Protein 4XAW (pdb70)

Solvent-accessible surface area: 19972 Å² total; per-residue (Å²): 137,0,88,7,70,14,74,72,42,68,32,48,23,46,81,24,80,147,1,71,1,41,0,122,10,75,84,75,4,32,125,52,47,0,0,0,0,3,16,60,93,92,94,28,4,100,7,0,1,40,25,3,73,45,103,27,117,81,11,36,115,56,5,56,9,59,38,67,24,45,66,0,33,0,16,0,55,145,3,60,99,87,1,34,8,41,0,10,0,0,0,1,14,60,42,34,2,15,15,0,113,9,3,51,2,8,27,119,72,100,77,21,41,10,59,12,46,31,7,65,13,13,109,72,2,34,172,82,31,56,0,2,0,0,0,0,0,4,50,0,11,33,106,125,29,112,21,49,7,54,4,68,133,55,105,46,109,84,39,47,67,88,16,23,14,103,31,38,109,181,58,17,4,2,0,4,7,3,26,0,45,30,52,75,67,54,9,87,146,57,120,48,0,10,0,38,0,62,12,135,32,37,128,72,76,42,72,87,62,32,46,82,81,176,130,36,114,8,79,10,44,58,79,75,52,35,109,66,56,34,53,1,76,2,29,2,113,10,66,59,46,54,20,28,18,24,8,5,1,0,0,14,30,28,105,96,94,4,3,34,8,0,0,0,4,0,2,98,55,104,64,55,17,38,6,89,166,2,120,78,63,10,48,3,61,12,47,108,101,59,31,9,1,69,0,58,0,50,59,2,148,87,116,1,20,0,44,0,12,0,0,8,3,1,61,104,58,86,9,17,6,0,3,35,50,35,1,109,13,3,53,0,6,9,18,84,15,78,84,78,21,12,48,17,22,18,5,46,52,96,90,13,4,0,0,0,5,0,18,37,0,3,20,52,86,13,86,26,43,1,32,103,40,94,35,100,86,33,35,17,58,4,64,27,28,97,29,134,74,19,28,22,8,15,4,0,0,0,29,8,78,48,101,19,42,79,124,88,53,15,52,0,23,3,50,0,170,63,36,113,23,128,52,100,51,107,6,102,108,69,14,10,49,38,3,54,144,15,78,132,48,136,82,77,193

Nearest PDB structures (foldseek):
  4xaw-assembly1_H  TM=1.005E+00  e=2.774E-43  Homo sapiens
  6yio-assembly1_H  TM=9.544E-01  e=8.231E-36  Homo sapiens
  8ts0-assembly1_H  TM=9.653E-01  e=3.043E-35  Homo sapiens
  5chn-assembly1_H  TM=9.631E-01  e=2.883E-34  Homo sapiens
  8g1b-assembly1_A  TM=9.301E-01  e=1.539E-34  Homo sapiens

Foldseek 3Di:
DKAWAWPPQEDAEAFFAKDKTKIFIPWFFAQQQKWKWWDAPPDDIDTADGSQFHGDPPHDPLWGKDDGTGIIMIMRGGHDLVNQTKMKMWGPSDVDIDIYPIHGYAHDDDFDFWDKDKDWADPVVLVVFKTKIKMKGPFGPDPDKDKWKAFLHHTDDDQKDKDKDDQDSPRRGIMMMMIGMDTSVVVVVTFKIKMWMDDPVDPHIDMDIGTPPD/DKAKAKDAAEEAEAQAKDKIKIFIDDDDQQAWKKWKWWAAVPGDIGTAWIARANVRDIGGDVVQVVFWDWYADPVRSMIMIMGGRDDQRPFTWMKMFIFDPVVHTDPDTPYIYPTYGYGHDPDDADFWDKAWQAKVKMKIWIKTDFGDDDDKDKDKPVNPDDVQKDWDDWDQDPVRGIMTMIMGMDDPVCQVPDWIWMWMADPVVRDTDTHIHHD/DVVCVVVVVVVVVVPD

Secondary structure (DSSP, 8-state):
--EEEEPPPEEE-TT--EEEEEEEESS--TTS-EEEEEE-TT--EEEEEEEEGGGTEEEE-GGGTTTEEEEEETTTTEEEEEE-S--GGG-EEEEEEEEEE---EEEEEEEE---EEEEE-SPPPBPPEEEEE---EEEEEEEEEEEBSS--EEEEGGGTB-TTEEEPPPEE-TTS-EEEEEEEEEEGGGTTT---EEEEEEGGGTEEEEEE---/-PPEE--SSEEEE-TT--EEEEEEESSPPGGG-EEEEEE-TTS--EEEEBTTTB--TTS-TTEEEEEETTEEEEEESS--GGG-SEEEEEE-SSSS-EE---EEEEE----BPPEEEEEPPPHHHHHTTEEEEEEEEEEEBSS-EEEEEEETTEEP-SSEEEEEPPPPTTT--EEEEEEEEEEHHHHTT--EEEEEEEETT-SS-EEEEEETT-/-GGGHHHHHHHHHHH-

B-factor: mean 26.92, std 11.63, range [11.84, 91.29]

Radius of gyration: 24.65 Å; Cα contacts (8 Å, |Δi|>4): 1246; chains: 3; bounding box: 39×48×84 Å

Sequence (445 aa):
EIVLTQSPGTQSLSPGERATLSSCRRASQSSVGNNKKLAWYQQRPGQAPRLLIYGASSRRPSGVADRFSGSGSSGTDDFTLTISRRLEPEDFAVYYCQQYGQSLSTFGQQGTKVEVKRTVAAPSVFIFPPSDEEQLKSGTTASVVCLLNNFYPREAKVVQWKVDNALQSGNSQQESVTEQDSKDSTYSLSSTLLTLSKADYEKHKVYACCEVTTHQQGLSSPVTKSFNRGEQVQQLVQSGAEEVKRPGSSSVTVSCKASGGSFSTYALSWVRQAPGRRGLEWMGGVIPLLTTITNYAPRRFQGRIITITADRRRSTSTAYLELNSSLRRPEDTAVYYCCARREGTTGKPIGAFAHWGQGTLVTVSSASTKGPSVFPLAPGTAALGCCLVKDYFPEPVTVSWNSGALTSSGVHTFPAVLQSSGLYSSLSSSVVTVPSSSLGTQTYICCNVNHKPSNTKVDKKVEPNWFDI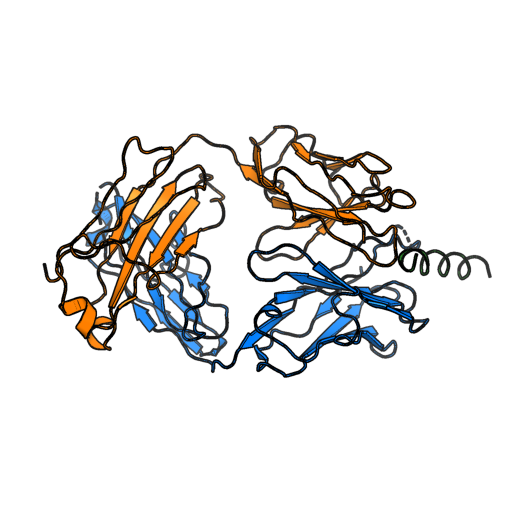TNWWLWYIKKKKKK

Structure (mmCIF, N/CA/C/O backbone):
data_4XAW
#
_entry.id   4XAW
#
_cell.length_a   157.709
_cell.length_b   44.290
_cell.length_c   85.064
_cell.angle_alpha   90.00
_cell.angle_beta   113.51
_cell.angle_gamma   90.00
#
_symmetry.space_group_name_H-M   'C 1 2 1'
#
loop_
_entity.id
_entity.type
_entity.pdbx_description
1 polymer '4E10 Fab light chain'
2 polymer '4E10 Fab heavy chain'
3 polymer 'FRAGMENT OF HIV GLYCOPROTEIN (GP41) including the MPER region 671-683'
4 non-polymer 'UNKNOWN LIGAND'
5 water water
#
loop_
_atom_site.group_PDB
_atom_site.id
_atom_site.type_symbol
_atom_site.label_atom_id
_atom_site.label_alt_id
_atom_site.label_comp_id
_atom_site.label_asym_id
_atom_site.label_entity_id
_atom_site.label_seq_id
_atom_site.pdbx_PDB_ins_code
_atom_site.Cartn_x
_atom_site.Cartn_y
_atom_site.Cartn_z
_atom_site.occupancy
_atom_site.B_iso_or_equiv
_atom_site.auth_seq_id
_atom_site.auth_comp_id
_atom_site.auth_asym_id
_atom_site.auth_atom_id
_atom_site.pdbx_PDB_model_num
ATOM 1 N N . GLU A 1 1 ? -5.605 -14.088 19.621 1.00 41.49 1 GLU L N 1
ATOM 2 C CA . GLU A 1 1 ? -6.717 -13.540 18.842 1.00 37.53 1 GLU L CA 1
ATOM 3 C C . GLU A 1 1 ? -7.568 -14.639 18.189 1.00 33.44 1 GLU L C 1
ATOM 4 O O . GLU A 1 1 ? -7.048 -15.600 17.557 1.00 33.93 1 GLU L O 1
ATOM 10 N N . ILE A 1 2 ? -8.885 -14.525 18.359 1.00 28.43 2 ILE L N 1
ATOM 11 C CA . ILE A 1 2 ? -9.793 -15.456 17.714 1.00 26.51 2 ILE L CA 1
ATOM 12 C C . ILE A 1 2 ? -10.080 -14.987 16.316 1.00 25.46 2 ILE L C 1
ATOM 13 O O . ILE A 1 2 ? -10.582 -13.863 16.126 1.00 29.15 2 ILE L O 1
ATOM 18 N N . VAL A 1 3 ? -9.810 -15.849 15.336 1.00 22.13 3 VAL L N 1
ATOM 19 C CA . VAL A 1 3 ? -10.117 -15.539 13.941 1.00 22.76 3 VAL L CA 1
ATOM 20 C C . VAL A 1 3 ? -11.462 -16.166 13.581 1.00 20.96 3 VAL L C 1
ATOM 21 O O . VAL A 1 3 ? -11.686 -17.377 13.823 1.00 21.53 3 VAL L O 1
ATOM 25 N N . LEU A 1 4 ? -12.373 -15.333 13.073 1.00 20.17 4 LEU L N 1
ATOM 26 C CA . LEU A 1 4 ? -13.678 -15.805 12.615 1.00 18.14 4 LEU L CA 1
ATOM 27 C C . LEU A 1 4 ? -13.700 -15.919 11.107 1.00 18.71 4 LEU L C 1
ATOM 28 O O . LEU A 1 4 ? -13.412 -14.952 10.390 1.00 18.76 4 LEU L O 1
ATOM 33 N N . THR A 1 5 ? -14.024 -17.108 10.609 1.00 17.78 5 THR L N 1
ATOM 34 C CA . THR A 1 5 ? -14.049 -17.344 9.165 1.00 19.01 5 THR L CA 1
ATOM 35 C C . THR A 1 5 ? -15.486 -17.500 8.690 1.00 19.18 5 THR L C 1
ATOM 36 O O . THR A 1 5 ? -16.188 -18.441 9.116 1.00 21.08 5 THR L O 1
ATOM 40 N N . GLN A 1 6 ? -15.922 -16.587 7.819 1.00 19.58 6 GLN L N 1
ATOM 41 C CA . GLN A 1 6 ? -17.199 -16.681 7.123 1.00 19.87 6 GLN L CA 1
ATOM 42 C C . GLN A 1 6 ? -16.951 -17.109 5.687 1.00 22.16 6 GLN L C 1
ATOM 43 O O . GLN A 1 6 ? -16.441 -16.333 4.863 1.00 25.60 6 GLN L O 1
ATOM 49 N N . SER A 1 7 ? -17.283 -18.337 5.376 1.00 22.84 7 SER L N 1
ATOM 50 C CA . SER A 1 7 ? -17.066 -18.841 4.036 1.00 26.40 7 SER L CA 1
ATOM 51 C C . SER A 1 7 ? -18.313 -19.626 3.615 1.00 26.47 7 SER L C 1
ATOM 52 O O . SER A 1 7 ? -18.851 -20.408 4.418 1.00 29.99 7 SER L O 1
ATOM 55 N N . PRO A 1 8 ? -18.827 -19.387 2.386 1.00 24.34 8 PRO L N 1
ATOM 56 C CA . PRO A 1 8 ? -18.266 -18.480 1.374 1.00 24.57 8 PRO L CA 1
ATOM 57 C C . PRO A 1 8 ? -18.543 -17.016 1.658 1.00 21.28 8 PRO L C 1
ATOM 58 O O . PRO A 1 8 ? -19.427 -16.707 2.483 1.00 23.05 8 PRO L O 1
ATOM 62 N N . GLY A 1 9 ? -17.793 -16.119 1.014 1.00 19.99 9 GLY L N 1
ATOM 63 C CA . GLY A 1 9 ? -17.976 -14.690 1.218 1.00 20.47 9 GLY L CA 1
ATOM 64 C C . GLY A 1 9 ? -19.203 -14.130 0.470 1.00 18.63 9 GLY L C 1
ATOM 65 O O . GLY A 1 9 ? -19.625 -13.037 0.767 1.00 18.95 9 GLY L O 1
ATOM 66 N N . THR A 1 10 ? -19.721 -14.863 -0.518 1.00 19.78 10 THR L N 1
ATOM 67 C CA . THR A 1 10 ? -20.963 -14.502 -1.214 1.00 18.19 10 THR L CA 1
ATOM 68 C C . THR A 1 10 ? -21.816 -15.735 -1.296 1.00 18.12 10 THR L C 1
ATOM 69 O O . THR A 1 10 ? -21.287 -16.856 -1.495 1.00 19.22 10 THR L O 1
ATOM 73 N N . GLN A 1 11 ? -23.131 -15.571 -1.121 1.00 17.64 11 GLN L N 1
ATOM 74 C CA . GLN A 1 11 ? -24.068 -16.633 -1.464 1.00 17.30 11 GLN L CA 1
ATOM 75 C C . GLN A 1 11 ? -25.121 -16.060 -2.402 1.00 17.94 11 GLN L C 1
ATOM 76 O O . GLN A 1 11 ? -25.761 -15.050 -2.091 1.00 19.13 11 GLN L O 1
ATOM 82 N N . SER A 1 12 ? -25.306 -16.712 -3.542 1.00 18.35 12 SER L N 1
ATOM 83 C CA . SER A 1 12 ? -26.317 -16.277 -4.502 1.00 19.10 12 SER L CA 1
ATOM 84 C C . SER A 1 12 ? -27.554 -17.142 -4.300 1.00 18.72 12 SER L C 1
ATOM 85 O O . SER A 1 12 ? -27.528 -18.348 -4.558 1.00 22.03 12 SER L O 1
ATOM 88 N N . LEU A 1 13 ? -28.641 -16.525 -3.826 1.00 19.06 13 LEU L N 1
ATOM 89 C CA . LEU A 1 13 ? -29.849 -17.282 -3.473 1.00 19.78 13 LEU L CA 1
ATOM 90 C C . LEU A 1 13 ? -31.102 -16.647 -4.065 1.00 21.64 13 LEU L C 1
ATOM 91 O O . LEU A 1 13 ? -31.093 -15.496 -4.455 1.00 21.33 13 LEU L O 1
ATOM 96 N N . SER A 1 14 ? -32.188 -17.402 -4.139 1.00 24.96 14 SER L N 1
ATOM 97 C CA . SER A 1 14 ? -33.436 -16.856 -4.691 1.00 30.12 14 SER L CA 1
ATOM 98 C C . SER A 1 14 ? -34.330 -16.333 -3.604 1.00 30.57 14 SER L C 1
ATOM 99 O O . SER A 1 14 ? -34.327 -16.869 -2.493 1.00 29.67 14 SER L O 1
ATOM 102 N N . PRO A 1 15 ? -35.134 -15.309 -3.920 1.00 31.86 15 PRO L N 1
ATOM 103 C CA . PRO A 1 15 ? -36.135 -14.887 -2.936 1.00 33.52 15 PRO L CA 1
ATOM 104 C C . PRO A 1 15 ? -36.995 -16.092 -2.503 1.00 31.24 15 PRO L C 1
ATOM 105 O O . PRO A 1 15 ? -37.327 -16.961 -3.325 1.00 30.01 15 PRO L O 1
ATOM 109 N N . GLY A 1 16 ? -37.330 -16.139 -1.210 1.00 30.97 16 GLY L N 1
ATOM 110 C CA . GLY A 1 16 ? -38.100 -17.230 -0.632 1.00 29.72 16 GLY L CA 1
ATOM 111 C C . GLY A 1 16 ? -37.291 -18.451 -0.208 1.00 29.78 16 GLY L C 1
ATOM 112 O O . GLY A 1 16 ? -37.813 -19.339 0.466 1.00 30.97 16 GLY L O 1
ATOM 113 N N . GLU A 1 17 ? -36.035 -18.534 -0.631 1.00 27.83 17 GLU L N 1
ATOM 114 C CA . GLU A 1 17 ? -35.164 -19.639 -0.243 1.00 27.01 17 GLU L CA 1
ATOM 115 C C . GLU A 1 17 ? -34.700 -19.490 1.206 1.00 25.82 17 GLU L C 1
ATOM 116 O O . GLU A 1 17 ? -34.639 -18.368 1.751 1.00 28.53 17 GLU L O 1
ATOM 122 N N . ARG A 1 18 ? -34.348 -20.625 1.807 1.00 25.80 18 ARG L N 1
ATOM 123 C CA . ARG A 1 18 ? -33.702 -20.656 3.119 1.00 25.46 18 ARG L CA 1
ATOM 124 C C . ARG A 1 18 ? -32.203 -20.337 2.943 1.00 27.30 18 ARG L C 1
ATOM 125 O O . ARG A 1 18 ? -31.596 -20.791 1.971 1.00 32.42 18 ARG L O 1
ATOM 133 N N . ALA A 1 19 ? -31.620 -19.564 3.855 1.00 23.37 19 ALA L N 1
ATOM 134 C CA . ALA A 1 19 ? -30.184 -19.269 3.816 1.00 20.29 19 ALA L CA 1
ATOM 135 C C . ALA A 1 19 ? -29.559 -19.745 5.098 1.00 20.26 19 ALA L C 1
ATOM 136 O O . ALA A 1 19 ? -30.117 -19.525 6.183 1.00 21.57 19 ALA L O 1
ATOM 138 N N . THR A 1 20 ? -28.401 -20.380 4.994 1.00 18.71 20 THR L N 1
ATOM 139 C CA . THR A 1 20 ? -27.623 -20.690 6.183 1.00 18.77 20 THR L CA 1
ATOM 140 C C . THR A 1 20 ? -26.207 -20.146 6.012 1.00 18.96 20 THR L C 1
ATOM 141 O O . THR A 1 20 ? -25.508 -20.455 5.005 1.00 21.32 20 THR L O 1
ATOM 145 N N . LEU A 1 21 ? -25.794 -19.314 6.953 1.00 18.66 21 LEU L N 1
ATOM 146 C CA . LEU A 1 21 ? -24.506 -18.627 6.909 1.00 16.93 21 LEU L CA 1
ATOM 147 C C . LEU A 1 21 ? -23.666 -19.174 8.047 1.00 16.82 21 LEU L C 1
ATOM 148 O O . LEU A 1 21 ? -24.083 -19.177 9.220 1.00 19.63 21 LEU L O 1
ATOM 153 N N A SER A 1 22 ? -22.451 -19.591 7.715 0.48 18.46 22 SER L N 1
ATOM 154 N N B SER A 1 22 ? -22.457 -19.613 7.716 0.52 18.93 22 SER L N 1
ATOM 155 C CA A SER A 1 22 ? -21.540 -20.190 8.677 0.48 18.12 22 SER L CA 1
ATOM 156 C CA B SER A 1 22 ? -21.559 -20.181 8.708 0.52 19.34 22 SER L CA 1
ATOM 157 C C A SER A 1 22 ? -20.522 -19.181 9.226 0.48 18.10 22 SER L C 1
ATOM 158 C C B SER A 1 22 ? -20.540 -19.169 9.235 0.52 18.55 22 SER L C 1
ATOM 159 O O A SER A 1 22 ? -20.038 -18.295 8.502 0.48 19.14 22 SER L O 1
ATOM 160 O O B SER A 1 22 ? -20.065 -18.280 8.507 0.52 19.54 22 SER L O 1
ATOM 165 N N . CYS A 1 23 ? -20.191 -19.333 10.506 1.00 18.58 23 CYS L N 1
ATOM 166 C CA . CYS A 1 23 ? -19.099 -18.575 11.142 1.00 18.52 23 CYS L CA 1
ATOM 167 C C . CYS A 1 23 ? -18.300 -19.610 11.909 1.00 20.83 23 CYS L C 1
ATOM 168 O O . CYS A 1 23 ? -18.816 -20.234 12.840 1.00 25.03 23 CYS L O 1
ATOM 171 N N A ARG A 1 24 ? -17.049 -19.833 11.523 0.61 20.81 24 ARG L N 1
ATOM 172 N N B ARG A 1 24 ? -17.053 -19.842 11.510 0.39 20.60 24 ARG L N 1
ATOM 173 C CA A ARG A 1 24 ? -16.216 -20.756 12.300 0.61 20.94 24 ARG L CA 1
ATOM 174 C CA B ARG A 1 24 ? -16.201 -20.773 12.254 0.39 20.88 24 ARG L CA 1
ATOM 175 C C A ARG A 1 24 ? -15.083 -20.054 13.001 0.61 20.32 24 ARG L C 1
ATOM 176 C C B ARG A 1 24 ? -15.117 -20.011 13.013 0.39 20.98 24 ARG L C 1
ATOM 177 O O A ARG A 1 24 ? -14.350 -19.282 12.378 0.61 21.36 24 ARG L O 1
ATOM 178 O O B ARG A 1 24 ? -14.456 -19.140 12.442 0.39 23.18 24 ARG L O 1
ATOM 193 N N . ALA A 1 25 ? -14.935 -20.323 14.297 1.00 20.47 25 ALA L N 1
ATOM 194 C CA . ALA A 1 25 ? -13.925 -19.652 15.107 1.00 21.96 25 ALA L CA 1
ATOM 195 C C . ALA A 1 25 ? -12.691 -20.529 15.235 1.00 23.12 25 ALA L C 1
ATOM 196 O O . ALA A 1 25 ? -12.799 -21.759 15.308 1.00 25.85 25 ALA L O 1
ATOM 198 N N . SER A 1 26 ? -11.533 -19.889 15.309 1.00 23.98 26 SER L N 1
ATOM 199 C CA . SER A 1 26 ? -10.256 -20.598 15.430 1.00 25.73 26 SER L CA 1
ATOM 200 C C . SER A 1 26 ? -10.080 -21.263 16.809 1.00 27.13 26 SER L C 1
ATOM 201 O O . SER A 1 26 ? -9.259 -22.149 16.965 1.00 29.11 26 SER L O 1
ATOM 204 N N . GLN A 1 27 ? -10.840 -20.821 17.803 1.00 24.15 27 GLN L N 1
ATOM 205 C CA . GLN A 1 27 ? -10.840 -21.445 19.113 1.00 27.67 27 GLN L CA 1
ATOM 206 C C . GLN A 1 27 ? -12.200 -21.188 19.740 1.00 24.72 27 GLN L C 1
ATOM 207 O O . GLN A 1 27 ? -12.965 -20.358 19.243 1.00 28.31 27 GLN L O 1
ATOM 213 N N . SER A 1 28 A -12.527 -21.952 20.780 1.00 25.93 27 SER L N 1
ATOM 214 C CA A SER A 1 28 A -13.848 -21.869 21.391 0.53 26.19 27 SER L CA 1
ATOM 215 C CA B SER A 1 28 A -13.856 -21.867 21.394 0.47 27.17 27 SER L CA 1
ATOM 216 C C . SER A 1 28 A -14.163 -20.452 21.860 1.00 26.77 27 SER L C 1
ATOM 217 O O . SER A 1 28 A -13.332 -19.789 22.488 1.00 29.60 27 SER L O 1
ATOM 222 N N . VAL A 1 29 ? -15.361 -19.991 21.537 1.00 24.26 28 VAL L N 1
ATOM 223 C CA . VAL A 1 29 ? -15.795 -18.664 21.924 1.00 23.07 28 VAL L CA 1
ATOM 224 C C . VAL A 1 29 ? -16.392 -18.687 23.338 1.00 25.72 28 VAL L C 1
ATOM 225 O O . VAL A 1 29 ? -17.405 -19.370 23.587 1.00 27.51 28 VAL L O 1
ATOM 229 N N . GLY A 1 30 ? -15.812 -17.916 24.256 1.00 26.58 29 GLY L N 1
ATOM 230 C CA . GLY A 1 30 ? -16.255 -17.977 25.648 1.00 29.21 29 GLY L CA 1
ATOM 231 C C . GLY A 1 30 ? -17.736 -17.647 25.813 1.00 28.10 29 GLY L C 1
ATOM 232 O O . GLY A 1 30 ? -18.200 -16.623 25.291 1.00 24.13 29 GLY L O 1
ATOM 233 N N . ASN A 1 31 ? -18.451 -18.515 26.552 1.00 28.07 30 ASN L N 1
ATOM 234 C CA . ASN A 1 31 ? -19.850 -18.278 26.890 1.00 28.18 30 ASN L CA 1
ATOM 235 C C . ASN A 1 31 ? -20.768 -18.011 25.693 1.00 25.50 30 ASN L C 1
ATOM 236 O O . ASN A 1 31 ? -21.804 -17.355 25.819 1.00 25.41 30 ASN L O 1
ATOM 241 N N . ASN A 1 32 ? -20.361 -18.486 24.523 1.00 22.96 31 ASN L N 1
ATOM 242 C CA . ASN A 1 32 ? -21.156 -18.320 23.309 1.00 23.98 31 ASN L CA 1
ATOM 243 C C . ASN A 1 32 ? -21.462 -16.880 22.999 1.00 21.60 31 ASN L C 1
ATOM 244 O O . ASN A 1 32 ? -22.523 -16.555 22.446 1.00 22.03 31 ASN L O 1
ATOM 249 N N A LYS A 1 33 ? -20.514 -16.013 23.329 0.62 18.97 32 LYS L N 1
ATOM 250 N N B LYS A 1 33 ? -20.507 -16.014 23.310 0.38 19.64 32 LYS L N 1
ATOM 251 C CA A LYS A 1 33 ? -20.636 -14.590 23.022 0.62 18.13 32 LYS L CA 1
ATOM 252 C CA B LYS A 1 33 ? -20.646 -14.594 23.022 0.38 18.83 32 LYS L CA 1
ATOM 253 C C A LYS A 1 33 ? -20.345 -14.315 21.545 0.62 16.67 32 LYS L C 1
ATOM 254 C C B LYS A 1 33 ? -20.353 -14.295 21.553 0.38 17.18 32 LYS L C 1
ATOM 255 O O A LYS A 1 33 ? -19.256 -13.861 21.167 0.62 15.50 32 LYS L O 1
ATOM 256 O O B LYS A 1 33 ? -19.273 -13.816 21.187 0.38 16.12 32 LYS L O 1
ATOM 267 N N . LEU A 1 34 ? -21.347 -14.583 20.724 1.00 17.02 33 LEU L N 1
ATOM 268 C CA . LEU A 1 34 ? -21.237 -14.461 19.297 1.00 15.91 33 LEU L CA 1
ATOM 269 C C . LEU A 1 34 ? -22.482 -13.706 18.812 1.00 16.37 33 LEU L C 1
ATOM 270 O O . LEU A 1 34 ? -23.651 -14.076 19.109 1.00 18.00 33 LEU L O 1
ATOM 275 N N . ALA A 1 35 ? -22.253 -12.644 18.056 1.00 14.43 34 ALA L N 1
ATOM 276 C CA . ALA A 1 35 ? -23.333 -11.791 17.539 1.00 15.12 34 ALA L CA 1
ATOM 277 C C . ALA A 1 35 ? -23.336 -11.804 16.012 1.00 14.62 34 ALA L C 1
ATOM 278 O O . ALA A 1 35 ? -22.301 -12.036 15.398 1.00 14.33 34 ALA L O 1
ATOM 280 N N . TRP A 1 36 ? -24.495 -11.545 15.419 1.00 12.55 35 TRP L N 1
ATOM 281 C CA . TRP A 1 36 ? -24.630 -11.359 13.991 1.00 13.22 35 TRP L CA 1
ATOM 282 C C . TRP A 1 36 ? -25.223 -10.003 13.712 1.00 13.65 35 TRP L C 1
ATOM 283 O O . TRP A 1 36 ? -26.166 -9.567 14.397 1.00 14.48 35 TRP L O 1
ATOM 294 N N . TYR A 1 37 ? -24.708 -9.351 12.679 1.00 13.11 36 TYR L N 1
ATOM 295 C CA . TYR A 1 37 ? -25.170 -8.041 12.208 1.00 13.65 36 TYR L CA 1
ATOM 296 C C . TYR A 1 37 ? -25.518 -8.072 10.749 1.00 13.40 36 TYR L C 1
ATOM 297 O O . TYR A 1 37 ? -24.903 -8.834 9.969 1.00 14.23 36 TYR L O 1
ATOM 306 N N . GLN A 1 38 ? -26.461 -7.241 10.355 1.00 13.42 37 GLN L N 1
ATOM 307 C CA . GLN A 1 38 ? -26.790 -7.018 8.935 1.00 13.91 37 GLN L CA 1
ATOM 308 C C . GLN A 1 38 ? -26.322 -5.623 8.552 1.00 13.44 37 GLN L C 1
ATOM 309 O O . GLN A 1 38 ? -26.466 -4.680 9.354 1.00 14.91 37 GLN L O 1
ATOM 315 N N . GLN A 1 39 ? -25.806 -5.444 7.337 1.00 13.39 38 GLN L N 1
ATOM 316 C CA . GLN A 1 39 ? -25.493 -4.113 6.860 1.00 13.55 38 GLN L CA 1
ATOM 317 C C . GLN A 1 39 ? -25.906 -3.942 5.405 1.00 14.03 38 GLN L C 1
ATOM 318 O O . GLN A 1 39 ? -25.607 -4.798 4.566 1.00 16.94 38 GLN L O 1
ATOM 324 N N . ARG A 1 40 ? -26.570 -2.836 5.113 1.00 18.31 39 ARG L N 1
ATOM 325 C CA . ARG A 1 40 ? -26.961 -2.476 3.753 1.00 21.08 39 ARG L CA 1
ATOM 326 C C . ARG A 1 40 ? -26.049 -1.324 3.324 1.00 21.24 39 ARG L C 1
ATOM 327 O O . ARG A 1 40 ? -25.554 -0.597 4.185 1.00 20.18 39 ARG L O 1
ATOM 335 N N . PRO A 1 41 ? -25.857 -1.111 2.001 1.00 26.17 40 PRO L N 1
ATOM 336 C CA . PRO A 1 41 ? -24.976 -0.023 1.537 1.00 29.55 40 PRO L CA 1
ATOM 337 C C . PRO A 1 41 ? -25.474 1.321 2.053 1.00 30.71 40 PRO L C 1
ATOM 338 O O . PRO A 1 41 ? -26.689 1.562 2.083 1.00 32.85 40 PRO L O 1
ATOM 342 N N . GLY A 1 42 ? -24.552 2.153 2.520 1.00 32.50 41 GLY L N 1
ATOM 343 C CA . GLY A 1 42 ? -24.919 3.459 3.043 1.00 34.15 41 GLY L CA 1
ATOM 344 C C . GLY A 1 42 ? -25.470 3.501 4.454 1.00 33.52 41 GLY L C 1
ATOM 345 O O . GLY A 1 42 ? -25.865 4.573 4.918 1.00 36.57 41 GLY L O 1
ATOM 346 N N . GLN A 1 43 ? -25.515 2.371 5.149 1.00 29.32 42 GLN L N 1
ATOM 347 C CA . GLN A 1 43 ? -26.123 2.332 6.471 1.00 26.90 42 GLN L CA 1
ATOM 348 C C . GLN A 1 43 ? -25.161 1.755 7.495 1.00 21.74 42 GLN L C 1
ATOM 349 O O . GLN A 1 43 ? -24.269 0.945 7.158 1.00 19.73 42 GLN L O 1
ATOM 355 N N . ALA A 1 44 ? -25.376 2.099 8.768 1.00 22.01 43 ALA L N 1
ATOM 356 C CA . ALA A 1 44 ? -24.661 1.430 9.853 1.00 17.55 43 ALA L CA 1
ATOM 357 C C . ALA A 1 44 ? -25.133 -0.023 9.969 1.00 17.63 43 ALA L C 1
ATOM 358 O O . ALA A 1 44 ? -26.275 -0.355 9.628 1.00 17.30 43 ALA L O 1
ATOM 360 N N . PRO A 1 45 ? -24.309 -0.887 10.539 1.00 15.77 44 PRO L N 1
ATOM 361 C CA . PRO A 1 45 ? -24.767 -2.258 10.833 1.00 15.47 44 PRO L CA 1
ATOM 362 C C . PRO A 1 45 ? -25.913 -2.273 11.835 1.00 15.03 44 PRO L C 1
ATOM 363 O O . PRO A 1 45 ? -26.087 -1.316 12.606 1.00 17.41 44 PRO L O 1
ATOM 367 N N . ARG A 1 46 ? -26.656 -3.374 11.823 1.00 14.74 45 ARG L N 1
ATOM 368 C CA . ARG A 1 46 ? -27.804 -3.553 12.718 1.00 14.73 45 ARG L CA 1
ATOM 369 C C . ARG A 1 46 ? -27.689 -4.930 13.382 1.00 13.73 45 ARG L C 1
ATOM 370 O O . ARG A 1 46 ? -27.468 -5.944 12.716 1.00 15.35 45 ARG L O 1
ATOM 378 N N . LEU A 1 47 ? -27.860 -4.968 14.700 1.00 12.96 46 LEU L N 1
ATOM 379 C CA . LEU A 1 47 ? -27.759 -6.198 15.470 1.00 12.82 46 LEU L CA 1
ATOM 380 C C . LEU A 1 47 ? -28.956 -7.108 15.217 1.00 13.16 46 LEU L C 1
ATOM 381 O O . LEU A 1 47 ? -30.117 -6.677 15.371 1.00 17.32 46 LEU L O 1
ATOM 386 N N . LEU A 1 48 ? -28.687 -8.347 14.774 1.00 13.44 47 LEU L N 1
ATOM 387 C CA . LEU A 1 48 ? -29.757 -9.354 14.614 1.00 13.16 47 LEU L CA 1
ATOM 388 C C . LEU A 1 48 ? -29.814 -10.409 15.720 1.00 15.00 47 LEU L C 1
ATOM 389 O O . LEU A 1 48 ? -30.914 -10.839 16.122 1.00 16.08 47 LEU L O 1
ATOM 394 N N . ILE A 1 49 ? -28.656 -10.879 16.173 1.00 14.72 48 ILE L N 1
ATOM 395 C CA . ILE A 1 49 ? -28.563 -11.987 17.118 1.00 15.42 48 ILE L CA 1
ATOM 396 C C . ILE A 1 49 ? -27.439 -11.678 18.074 1.00 15.83 48 ILE L C 1
ATOM 397 O O . ILE A 1 49 ? -26.370 -11.186 17.655 1.00 15.54 48 ILE L O 1
ATOM 402 N N . TYR A 1 50 ? -27.638 -11.944 19.363 1.00 16.26 49 TYR L N 1
ATOM 403 C CA . TYR A 1 50 ? -26.506 -11.895 20.309 1.00 16.54 49 TYR L CA 1
ATOM 404 C C . TYR A 1 50 ? -26.488 -13.156 21.173 1.00 17.47 49 TYR L C 1
ATOM 405 O O . TYR A 1 50 ? -27.493 -13.890 21.261 1.00 18.43 49 TYR L O 1
ATOM 414 N N . GLY A 1 51 ? -25.344 -13.442 21.788 1.00 16.98 50 GLY L N 1
ATOM 415 C CA . GLY A 1 51 ? -25.274 -14.608 22.640 1.00 17.66 50 GLY L CA 1
ATOM 416 C C . GLY A 1 51 ? -25.560 -15.888 21.872 1.00 19.03 50 GLY L C 1
ATOM 417 O O . GLY A 1 51 ? -26.169 -16.832 22.403 1.00 20.72 50 GLY L O 1
ATOM 418 N N . ALA A 1 52 ? -25.148 -15.895 20.598 1.00 20.05 51 ALA L N 1
ATOM 419 C CA . ALA A 1 52 ? -25.331 -16.991 19.634 1.00 18.72 51 ALA L CA 1
ATOM 420 C C . ALA A 1 52 ? -26.756 -17.209 19.171 1.00 19.56 51 ALA L C 1
ATOM 421 O O . ALA A 1 52 ? -26.959 -17.565 18.014 1.00 19.52 51 ALA L O 1
ATOM 423 N N . SER A 1 53 ? -27.742 -17.034 20.050 1.00 19.09 52 SER L N 1
ATOM 424 C CA . SER A 1 53 ? -29.117 -17.423 19.672 1.00 19.45 52 SER L CA 1
ATOM 425 C C . SER A 1 53 ? -30.222 -16.445 20.086 1.00 20.72 52 SER L C 1
ATOM 426 O O . SER A 1 53 ? -31.405 -16.670 19.774 1.00 23.40 52 SER L O 1
ATOM 429 N N . SER A 1 54 ? -29.874 -15.416 20.834 1.00 20.24 53 SER L N 1
ATOM 430 C CA . SER A 1 54 ? -30.895 -14.471 21.316 1.00 17.95 53 SER L CA 1
ATOM 431 C C . SER A 1 54 ? -31.194 -13.358 20.309 1.00 18.14 53 SER L C 1
ATOM 432 O O . SER A 1 54 ? -30.305 -12.818 19.680 1.00 20.07 53 SER L O 1
ATOM 435 N N . ARG A 1 55 ? -32.451 -12.975 20.178 1.00 22.92 54 ARG L N 1
ATOM 436 C CA A ARG A 1 55 ? -32.844 -12.002 19.180 0.37 22.50 54 ARG L CA 1
ATOM 437 C CA B ARG A 1 55 ? -32.878 -12.013 19.166 0.63 22.60 54 ARG L CA 1
ATOM 438 C C . ARG A 1 55 ? -33.416 -10.783 19.881 1.00 23.86 54 ARG L C 1
ATOM 439 O O . ARG A 1 55 ? -34.316 -10.911 20.698 1.00 28.66 54 ARG L O 1
ATOM 454 N N . PRO A 1 56 ? -32.889 -9.599 19.562 1.00 22.88 55 PRO L N 1
ATOM 455 C CA . PRO A 1 56 ? -33.447 -8.371 20.133 1.00 25.98 55 PRO L CA 1
ATOM 456 C C . PRO A 1 56 ? -34.903 -8.177 19.717 1.00 29.79 55 PRO L C 1
ATOM 457 O O . PRO A 1 56 ? -35.332 -8.634 18.661 1.00 29.71 55 PRO L O 1
ATOM 461 N N . SER A 1 57 ? -35.685 -7.513 20.562 1.00 34.31 56 SER L N 1
ATOM 462 C CA . SER A 1 57 ? -37.035 -7.170 20.149 1.00 39.24 56 SER L CA 1
ATOM 463 C C . SER A 1 57 ? -36.947 -6.306 18.894 1.00 37.26 56 SER L C 1
ATOM 464 O O . SER A 1 57 ? -36.021 -5.479 18.676 1.00 37.25 56 SER L O 1
ATOM 467 N N . GLY A 1 58 ? -37.865 -6.564 18.003 1.00 33.71 57 GLY L N 1
ATOM 468 C CA . GLY A 1 58 ? -37.880 -5.774 16.810 1.00 31.43 57 GLY L CA 1
ATOM 469 C C . GLY A 1 58 ? -37.255 -6.524 15.673 1.00 28.13 57 GLY L C 1
ATOM 470 O O . GLY A 1 58 ? -37.594 -6.241 14.535 1.00 32.30 57 GLY L O 1
ATOM 471 N N . VAL A 1 59 ? -36.382 -7.492 15.966 1.00 22.73 58 VAL L N 1
ATOM 472 C CA . VAL A 1 59 ? -35.766 -8.271 14.890 1.00 21.55 58 VAL L CA 1
ATOM 473 C C . VAL A 1 59 ? -36.677 -9.385 14.440 1.00 18.83 58 VAL L C 1
ATOM 474 O O . VAL A 1 59 ? -37.243 -10.101 15.281 1.00 22.03 58 VAL L O 1
ATOM 478 N N . ALA A 1 60 ? -36.836 -9.544 13.131 1.00 19.60 59 ALA L N 1
ATOM 479 C CA . ALA A 1 60 ? -37.768 -10.546 12.585 1.00 19.63 59 ALA L CA 1
ATOM 480 C C . ALA A 1 60 ? -37.380 -11.972 13.001 1.00 18.46 59 ALA L C 1
ATOM 481 O O . ALA A 1 60 ? -36.182 -12.351 12.942 1.00 19.33 59 ALA L O 1
ATOM 483 N N . ASP A 1 61 ? -38.369 -12.769 13.417 1.00 18.69 60 ASP L N 1
ATOM 484 C CA . ASP A 1 61 ? -38.091 -14.136 13.848 1.00 19.09 60 ASP L CA 1
ATOM 485 C C . ASP A 1 61 ? -37.755 -15.099 12.725 1.00 19.97 60 ASP L C 1
ATOM 486 O O . ASP A 1 61 ? -37.474 -16.280 13.000 1.00 22.67 60 ASP L O 1
ATOM 491 N N . ARG A 1 62 ? -37.728 -14.600 11.474 1.00 20.11 61 ARG L N 1
ATOM 492 C CA . ARG A 1 62 ? -37.135 -15.418 10.414 1.00 22.12 61 ARG L CA 1
ATOM 493 C C . ARG A 1 62 ? -35.611 -15.531 10.533 1.00 17.68 61 ARG L C 1
ATOM 494 O O . ARG A 1 62 ? -35.029 -16.430 9.926 1.00 20.36 61 ARG L O 1
ATOM 502 N N . PHE A 1 63 ? -34.984 -14.634 11.303 1.00 18.78 62 PHE L N 1
ATOM 503 C CA . PHE A 1 63 ? -33.561 -14.751 11.610 1.00 17.97 62 PHE L CA 1
ATOM 504 C C . PHE A 1 63 ? -33.388 -15.583 12.888 1.00 18.57 62 PHE L C 1
ATOM 505 O O . PHE A 1 63 ? -33.992 -15.267 13.934 1.00 22.53 62 PHE L O 1
ATOM 513 N N . SER A 1 64 ? -32.563 -16.629 12.820 1.00 18.80 63 SER L N 1
ATOM 514 C CA . SER A 1 64 ? -32.253 -17.394 14.007 1.00 19.61 63 SER L CA 1
ATOM 515 C C . SER A 1 64 ? -30.794 -17.788 14.051 1.00 19.39 63 SER L C 1
ATOM 516 O O . SER A 1 64 ? -30.190 -18.034 13.017 1.00 20.64 63 SER L O 1
ATOM 519 N N . GLY A 1 65 ? -30.227 -17.721 15.244 1.00 20.41 64 GLY L N 1
ATOM 520 C CA . GLY A 1 65 ? -28.853 -18.098 15.436 1.00 19.48 64 GLY L CA 1
ATOM 521 C C . GLY A 1 65 ? -28.743 -19.408 16.182 1.00 20.33 64 GLY L C 1
ATOM 522 O O . GLY A 1 65 ? -29.554 -19.697 17.087 1.00 22.99 64 GLY L O 1
ATOM 523 N N . SER A 1 66 ? -27.743 -20.193 15.837 1.00 18.66 65 SER L N 1
ATOM 524 C CA . SER A 1 66 ? -27.507 -21.428 16.522 1.00 23.26 65 SER L CA 1
ATOM 525 C C . SER A 1 66 ? -26.007 -21.719 16.598 1.00 22.64 65 SER L C 1
ATOM 526 O O . SER A 1 66 ? -25.156 -21.007 16.022 1.00 20.65 65 SER L O 1
ATOM 529 N N . GLY A 1 67 ? -25.683 -22.747 17.349 1.00 24.49 66 GLY L N 1
ATOM 530 C CA . GLY A 1 67 ? -24.311 -23.185 17.444 1.00 25.63 66 GLY L CA 1
ATOM 531 C C . GLY A 1 67 ? -23.704 -22.893 18.789 1.00 24.80 66 GLY L C 1
ATOM 532 O O . GLY A 1 67 ? -24.314 -22.215 19.639 1.00 28.48 66 GLY L O 1
ATOM 533 N N A SER A 1 68 ? -22.472 -23.354 18.951 0.63 25.33 67 SER L N 1
ATOM 534 N N B SER A 1 68 ? -22.515 -23.446 19.017 0.37 27.01 67 SER L N 1
ATOM 535 C CA A SER A 1 68 ? -21.744 -23.195 20.192 0.63 26.97 67 SER L CA 1
ATOM 536 C CA B SER A 1 68 ? -21.783 -23.277 20.274 0.37 28.63 67 SER L CA 1
ATOM 537 C C A SER A 1 68 ? -20.277 -23.512 19.907 0.63 26.76 67 SER L C 1
ATOM 538 C C B SER A 1 68 ? -20.334 -23.729 20.072 0.37 28.54 67 SER L C 1
ATOM 539 O O A SER A 1 68 ? -19.924 -24.065 18.846 0.63 27.04 67 SER L O 1
ATOM 540 O O B SER A 1 68 ? -20.046 -24.571 19.210 0.37 28.17 67 SER L O 1
ATOM 545 N N . GLY A 1 69 ? -19.426 -23.157 20.854 1.00 27.05 68 GLY L N 1
ATOM 546 C CA . GLY A 1 69 ? -18.028 -23.493 20.751 1.00 25.13 68 GLY L CA 1
ATOM 547 C C . GLY A 1 69 ? -17.287 -22.815 19.624 1.00 25.03 68 GLY L C 1
ATOM 548 O O . GLY A 1 69 ? -16.940 -21.642 19.749 1.00 26.38 68 GLY L O 1
ATOM 549 N N . THR A 1 70 ? -17.022 -23.556 18.542 1.00 26.91 69 THR L N 1
ATOM 550 C CA . THR A 1 70 ? -16.388 -22.960 17.387 1.00 27.88 69 THR L CA 1
ATOM 551 C C . THR A 1 70 ? -17.252 -22.871 16.127 1.00 25.10 69 THR L C 1
ATOM 552 O O . THR A 1 70 ? -16.797 -22.371 15.120 1.00 29.60 69 THR L O 1
ATOM 556 N N A ASP A 1 71 ? -18.500 -23.318 16.178 0.66 23.23 70 ASP L N 1
ATOM 557 N N B ASP A 1 71 ? -18.481 -23.370 16.214 0.34 24.65 70 ASP L N 1
ATOM 558 C CA A ASP A 1 71 ? -19.302 -23.463 14.958 0.66 23.63 70 ASP L CA 1
ATOM 559 C CA B ASP A 1 71 ? -19.371 -23.503 15.065 0.34 25.08 70 ASP L CA 1
ATOM 560 C C A ASP A 1 71 ? -20.649 -22.833 15.148 0.66 20.05 70 ASP L C 1
ATOM 561 C C B ASP A 1 71 ? -20.637 -22.727 15.281 0.34 22.43 70 ASP L C 1
ATOM 562 O O A ASP A 1 71 ? -21.470 -23.344 15.925 0.66 23.50 70 ASP L O 1
ATOM 563 O O B ASP A 1 71 ? -21.418 -23.065 16.171 0.34 24.01 70 ASP L O 1
ATOM 572 N N . PHE A 1 72 ? -20.861 -21.701 14.464 1.00 19.90 71 PHE L N 1
ATOM 573 C CA . PHE A 1 72 ? -22.066 -20.911 14.608 1.00 18.67 71 PHE L CA 1
ATOM 574 C C . PHE A 1 72 ? -22.736 -20.710 13.264 1.00 19.48 71 PHE L C 1
ATOM 575 O O . PHE A 1 72 ? -22.078 -20.649 12.219 1.00 20.71 71 PHE L O 1
ATOM 583 N N . THR A 1 73 ? -24.049 -20.610 13.277 1.00 18.77 72 THR L N 1
ATOM 584 C CA . THR A 1 73 ? -24.816 -20.486 12.039 1.00 17.94 72 THR L CA 1
ATOM 585 C C . THR A 1 73 ? -25.918 -19.437 12.225 1.00 18.23 72 THR L C 1
ATOM 586 O O . THR A 1 73 ? -26.608 -19.438 13.248 1.00 21.19 72 THR L O 1
ATOM 590 N N . LEU A 1 74 ? -26.082 -18.565 11.241 1.00 16.76 73 LEU L N 1
ATOM 591 C CA . LEU A 1 74 ? -27.232 -17.682 11.133 1.00 17.14 73 LEU L CA 1
ATOM 592 C C . LEU A 1 74 ? -28.128 -18.297 10.078 1.00 16.73 73 LEU L C 1
ATOM 593 O O . LEU A 1 74 ? -27.699 -18.534 8.924 1.00 18.19 73 LEU L O 1
ATOM 598 N N . THR A 1 75 ? -29.386 -18.571 10.431 1.00 19.10 74 THR L N 1
ATOM 599 C CA . THR A 1 75 ? -30.326 -19.096 9.455 1.00 18.18 74 THR L CA 1
ATOM 600 C C . THR A 1 75 ? -31.378 -18.033 9.156 1.00 19.04 74 THR L C 1
ATOM 601 O O . THR A 1 75 ? -31.897 -17.373 10.071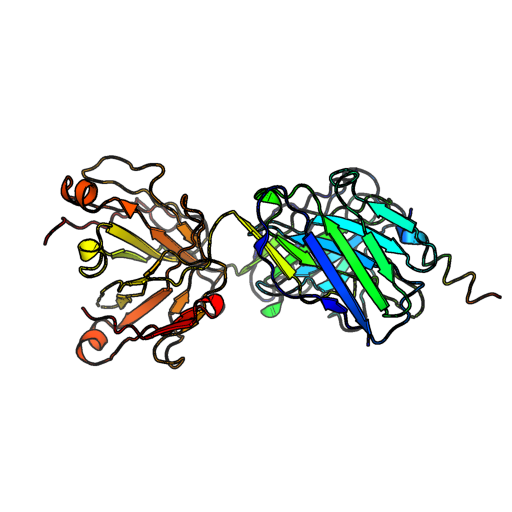 1.00 21.04 74 THR L O 1
ATOM 605 N N . ILE A 1 76 ? -31.688 -17.851 7.883 1.00 19.17 75 ILE L N 1
ATOM 606 C CA . ILE A 1 76 ? -32.783 -16.990 7.476 1.00 18.01 75 ILE L CA 1
ATOM 607 C C . ILE A 1 76 ? -33.808 -17.929 6.861 1.00 20.33 75 ILE L C 1
ATOM 608 O O . ILE A 1 76 ? -33.576 -18.557 5.827 1.00 22.63 75 ILE L O 1
ATOM 613 N N . SER A 1 77 ? -34.950 -18.096 7.523 1.00 21.15 76 SER L N 1
ATOM 614 C CA . SER A 1 77 ? -35.823 -19.207 7.136 1.00 24.52 76 SER L CA 1
ATOM 615 C C . SER A 1 77 ? -36.406 -19.047 5.743 1.00 26.71 76 SER L C 1
ATOM 616 O O . SER A 1 77 ? -36.625 -20.030 5.035 1.00 29.33 76 SER L O 1
ATOM 619 N N A ARG A 1 78 ? -36.643 -17.805 5.334 0.56 26.11 77 ARG L N 1
ATOM 620 N N B ARG A 1 78 ? -36.659 -17.808 5.362 0.44 26.72 77 ARG L N 1
ATOM 621 C CA A ARG A 1 78 ? -37.239 -17.537 4.024 0.56 27.95 77 ARG L CA 1
ATOM 622 C CA B ARG A 1 78 ? -37.206 -17.515 4.054 0.44 28.55 77 ARG L CA 1
ATOM 623 C C A ARG A 1 78 ? -36.860 -16.129 3.579 0.56 26.75 77 ARG L C 1
ATOM 624 C C B ARG A 1 78 ? -36.660 -16.140 3.716 0.44 26.65 77 ARG L C 1
ATOM 625 O O A ARG A 1 78 ? -37.368 -15.142 4.123 0.56 30.34 77 ARG L O 1
ATOM 626 O O B ARG A 1 78 ? -36.798 -15.194 4.496 0.44 28.33 77 ARG L O 1
ATOM 641 N N . LEU A 1 79 ? -35.982 -16.025 2.586 1.00 25.33 78 LEU L N 1
ATOM 642 C CA . LEU A 1 79 ? -35.431 -14.721 2.211 1.00 23.89 78 LEU L CA 1
ATOM 643 C C . LEU A 1 79 ? -36.501 -13.776 1.666 1.00 24.36 78 LEU L C 1
ATOM 644 O O . LEU A 1 79 ? -37.196 -14.084 0.676 1.00 29.72 78 LEU L O 1
ATOM 649 N N . GLU A 1 80 ? -36.641 -12.626 2.326 1.00 24.48 79 GLU L N 1
ATOM 650 C CA . GLU A 1 80 ? -37.423 -11.500 1.824 1.00 23.57 79 GLU L CA 1
ATOM 651 C C . GLU A 1 80 ? -36.507 -10.580 1.007 1.00 21.78 79 GLU L C 1
ATOM 652 O O . GLU A 1 80 ? -35.295 -10.638 1.151 1.00 21.22 79 GLU L O 1
ATOM 658 N N . PRO A 1 81 ? -37.088 -9.739 0.143 1.00 24.41 80 PRO L N 1
ATOM 659 C CA . PRO A 1 81 ? -36.255 -8.846 -0.680 1.00 23.14 80 PRO L CA 1
ATOM 660 C C . PRO A 1 81 ? -35.271 -7.998 0.137 1.00 23.34 80 PRO L C 1
ATOM 661 O O . PRO A 1 81 ? -34.144 -7.767 -0.291 1.00 22.98 80 PRO L O 1
ATOM 665 N N . GLU A 1 82 ? -35.679 -7.540 1.316 1.00 21.98 81 GLU L N 1
ATOM 666 C CA . GLU A 1 82 ? -34.807 -6.708 2.113 1.00 22.26 81 GLU L CA 1
ATOM 667 C C . GLU A 1 82 ? -33.680 -7.510 2.793 1.00 21.82 81 GLU L C 1
ATOM 668 O O . GLU A 1 82 ? -32.780 -6.897 3.367 1.00 22.53 81 GLU L O 1
ATOM 674 N N . ASP A 1 83 ? -33.691 -8.844 2.689 1.00 20.48 82 ASP L N 1
ATOM 675 C CA . ASP A 1 83 ? -32.692 -9.688 3.368 1.00 19.45 82 ASP L CA 1
ATOM 676 C C . ASP A 1 83 ? -31.419 -9.856 2.538 1.00 18.21 82 ASP L C 1
ATOM 677 O O . ASP A 1 83 ? -30.434 -10.415 3.012 1.00 18.28 82 ASP L O 1
ATOM 682 N N . PHE A 1 84 ? -31.448 -9.364 1.302 1.00 17.68 83 PHE L N 1
ATOM 683 C CA . PHE A 1 84 ? -30.254 -9.368 0.471 1.00 18.31 83 PHE L CA 1
ATOM 684 C C . PHE A 1 84 ? -29.373 -8.223 0.897 1.00 17.78 83 PHE L C 1
ATOM 685 O O . PHE A 1 84 ? -29.696 -7.058 0.664 1.00 21.40 83 PHE L O 1
ATOM 693 N N . ALA A 1 85 ? -28.279 -8.569 1.574 1.00 17.05 84 ALA L N 1
ATOM 694 C CA . ALA A 1 85 ? -27.474 -7.597 2.343 1.00 16.03 84 ALA L CA 1
ATOM 695 C C . ALA A 1 85 ? -26.208 -8.333 2.770 1.00 15.58 84 ALA L C 1
ATOM 696 O O . ALA A 1 85 ? -26.008 -9.515 2.388 1.00 16.61 84 ALA L O 1
ATOM 698 N N . VAL A 1 86 ? -25.333 -7.649 3.503 1.00 14.53 85 VAL L N 1
ATOM 699 C CA . VAL A 1 86 ? -24.100 -8.264 4.034 1.00 14.46 85 VAL L CA 1
ATOM 700 C C . VAL A 1 86 ? -24.324 -8.616 5.513 1.00 12.03 85 VAL L C 1
ATOM 701 O O . VAL A 1 86 ? -24.936 -7.850 6.271 1.00 15.99 85 VAL L O 1
ATOM 705 N N . TYR A 1 87 ? -23.850 -9.771 5.920 1.00 12.87 86 TYR L N 1
ATOM 706 C CA . TYR A 1 87 ? -23.964 -10.249 7.301 1.00 12.36 86 TYR L CA 1
ATOM 707 C C . TYR A 1 87 ? -22.580 -10.472 7.899 1.00 14.36 86 TYR L C 1
ATOM 708 O O . TYR A 1 87 ? -21.732 -11.141 7.295 1.00 15.28 86 TYR L O 1
ATOM 717 N N . TYR A 1 88 ? -22.370 -9.942 9.088 1.00 13.24 87 TYR L N 1
ATOM 718 C CA . TYR A 1 88 ? -21.119 -10.128 9.819 1.00 12.34 87 TYR L CA 1
ATOM 719 C C . TYR A 1 88 ? -21.353 -10.892 11.092 1.00 14.23 87 TYR L C 1
ATOM 720 O O . TYR A 1 88 ? -22.322 -10.606 11.799 1.00 15.33 87 TYR L O 1
ATOM 729 N N . CYS A 1 89 ? -20.440 -11.789 11.427 1.00 14.82 88 CYS L N 1
ATOM 730 C CA . CYS A 1 89 ? -20.389 -12.313 12.788 1.00 14.76 88 CYS L CA 1
ATOM 731 C C . CYS A 1 89 ? -19.338 -11.602 13.603 1.00 14.04 88 CYS L C 1
ATOM 732 O O . CYS A 1 89 ? -18.388 -11.011 13.055 1.00 16.04 88 CYS L O 1
ATOM 735 N N . GLN A 1 90 ? -19.495 -11.645 14.929 1.00 14.05 89 GLN L N 1
ATOM 736 C CA . GLN A 1 90 ? -18.558 -10.975 15.859 1.00 13.01 89 GLN L CA 1
ATOM 737 C C . GLN A 1 90 ? -18.470 -11.790 17.113 1.00 13.87 89 GLN L C 1
ATOM 738 O O . GLN A 1 90 ? -19.498 -12.225 17.638 1.00 15.60 89 GLN L O 1
ATOM 744 N N . GLN A 1 91 ? -17.268 -12.048 17.623 1.00 13.96 90 GLN L N 1
ATOM 745 C CA . GLN A 1 91 ? -17.191 -12.674 18.932 1.00 16.16 90 GLN L CA 1
ATOM 746 C C . GLN A 1 91 ? -16.723 -11.629 19.932 1.00 14.20 90 GLN L C 1
ATOM 747 O O . GLN A 1 91 ? -15.894 -10.771 19.627 1.00 16.68 90 GLN L O 1
ATOM 753 N N . TYR A 1 92 ? -17.268 -11.723 21.140 1.00 15.60 91 TYR L N 1
ATOM 754 C CA . TYR A 1 92 ? -16.924 -10.808 22.231 1.00 15.64 91 TYR L CA 1
ATOM 755 C C . TYR A 1 92 ? -16.794 -11.641 23.493 1.00 17.76 91 TYR L C 1
ATOM 756 O O . TYR A 1 92 ? -17.141 -11.196 24.576 1.00 19.04 91 TYR L O 1
ATOM 765 N N . GLY A 1 93 ? -16.218 -12.839 23.355 1.00 18.14 92 GLY L N 1
ATOM 766 C CA . GLY A 1 93 ? -15.992 -13.734 24.485 1.00 19.91 92 GLY L CA 1
ATOM 767 C C . GLY A 1 93 ? -14.593 -13.583 25.093 1.00 22.85 92 GLY L C 1
ATOM 768 O O . GLY A 1 93 ? -14.236 -14.295 26.034 1.00 24.36 92 GLY L O 1
ATOM 769 N N . GLN A 1 94 ? -13.779 -12.715 24.487 1.00 21.94 93 GLN L N 1
ATOM 770 C CA . GLN A 1 94 ? -12.478 -12.324 25.039 1.00 24.27 93 GLN L CA 1
ATOM 771 C C . GLN A 1 94 ? -12.412 -10.820 24.900 1.00 17.96 93 GLN L C 1
ATOM 772 O O . GLN A 1 94 ? -13.153 -10.235 24.080 1.00 19.26 93 GLN L O 1
ATOM 778 N N . SER A 1 95 ? -11.521 -10.176 25.656 1.00 19.48 94 SER L N 1
ATOM 779 C CA . SER A 1 95 ? -11.445 -8.707 25.598 1.00 18.02 94 SER L CA 1
ATOM 780 C C . SER A 1 95 ? -11.100 -8.222 24.188 1.00 18.00 94 SER L C 1
ATOM 781 O O . SER A 1 95 ? -11.551 -7.162 23.766 1.00 19.30 94 SER L O 1
ATOM 784 N N . LEU A 1 96 ? -10.327 -9.002 23.438 1.00 19.76 95 LEU L N 1
ATOM 785 C CA . LEU A 1 96 ? -10.077 -8.630 22.038 1.00 19.74 95 LEU L CA 1
ATOM 786 C C . LEU A 1 96 ? -11.222 -9.160 21.207 1.00 18.54 95 LEU L C 1
ATOM 787 O O . LEU A 1 96 ? -11.282 -10.384 20.909 1.00 20.97 95 LEU L O 1
ATOM 792 N N . SER A 1 97 ? -12.154 -8.262 20.849 1.00 16.67 96 SER L N 1
ATOM 793 C CA . SER A 1 97 ? -13.298 -8.649 20.015 1.00 15.03 96 SER L CA 1
ATOM 794 C C . SER A 1 97 ? -12.881 -8.639 18.546 1.00 17.09 96 SER L C 1
ATOM 795 O O . SER A 1 97 ? -12.106 -7.743 18.131 1.00 18.61 96 SER L O 1
ATOM 798 N N . THR A 1 98 ? -13.435 -9.564 17.760 1.00 16.06 97 THR L N 1
ATOM 799 C CA . THR A 1 98 ? -13.115 -9.635 16.359 1.00 15.77 97 THR L CA 1
ATOM 800 C C . THR A 1 98 ? -14.376 -9.880 15.540 1.00 15.49 97 THR L C 1
ATOM 801 O O . THR A 1 98 ? -15.349 -10.506 16.028 1.00 15.83 97 THR L O 1
ATOM 805 N N . PHE A 1 99 ? -14.352 -9.427 14.298 1.00 16.13 98 PHE L N 1
ATOM 806 C CA . PHE A 1 99 ? -15.418 -9.667 13.307 1.00 15.26 98 PHE L CA 1
ATOM 807 C C . PHE A 1 99 ? -14.957 -10.669 12.248 1.00 16.81 98 PHE L C 1
ATOM 808 O O . PHE A 1 99 ? -13.773 -10.712 11.887 1.00 18.74 98 PHE L O 1
ATOM 816 N N . GLY A 1 100 ? -15.908 -11.430 11.693 1.00 16.22 99 GLY L N 1
ATOM 817 C CA . GLY A 1 100 ? -15.701 -12.131 10.452 1.00 16.36 99 GLY L CA 1
ATOM 818 C C . GLY A 1 100 ? -15.597 -11.166 9.307 1.00 15.11 99 GLY L C 1
ATOM 819 O O . GLY A 1 100 ? -15.902 -9.994 9.469 1.00 16.76 99 GLY L O 1
ATOM 820 N N . GLN A 1 101 ? -15.183 -11.656 8.131 1.00 16.65 100 GLN L N 1
ATOM 821 C CA A GLN A 1 101 ? -14.995 -10.767 6.986 0.43 16.52 100 GLN L CA 1
ATOM 822 C CA B GLN A 1 101 ? -14.992 -10.769 6.986 0.57 16.56 100 GLN L CA 1
ATOM 823 C C . GLN A 1 101 ? -16.293 -10.433 6.256 1.00 15.82 100 GLN L C 1
ATOM 824 O O . GLN A 1 101 ? -16.293 -9.634 5.354 1.00 19.02 100 GLN L O 1
ATOM 835 N N . GLY A 1 102 ? -17.397 -11.076 6.662 1.00 15.37 101 GLY L N 1
ATOM 836 C CA . GLY A 1 102 ? -18.699 -10.806 6.093 1.00 15.22 101 GLY L CA 1
ATOM 837 C C . GLY A 1 102 ? -19.096 -11.755 4.985 1.00 16.18 101 GLY L C 1
ATOM 838 O O . GLY A 1 102 ? -18.235 -12.260 4.226 1.00 18.23 101 GLY L O 1
ATOM 839 N N . THR A 1 103 ? -20.416 -11.947 4.830 1.00 16.67 102 THR L N 1
ATOM 840 C CA . THR A 1 103 ? -20.955 -12.730 3.709 1.00 16.25 102 THR L CA 1
ATOM 841 C C . THR A 1 103 ? -22.039 -11.921 3.057 1.00 14.89 102 THR L C 1
ATOM 842 O O . THR A 1 103 ? -23.001 -11.453 3.720 1.00 16.82 102 THR L O 1
ATOM 846 N N . LYS A 1 104 ? -21.924 -11.737 1.757 1.00 14.99 103 LYS L N 1
ATOM 847 C CA . LYS A 1 104 ? -22.924 -10.978 1.034 1.00 14.66 103 LYS L CA 1
ATOM 848 C C . LYS A 1 104 ? -23.956 -11.972 0.502 1.00 17.13 103 LYS L C 1
ATOM 849 O O . LYS A 1 104 ? -23.616 -12.899 -0.228 1.00 18.56 103 LYS L O 1
ATOM 855 N N . VAL A 1 105 ? -25.211 -11.772 0.868 1.00 16.04 104 VAL L N 1
ATOM 856 C CA . VAL A 1 105 ? -26.292 -12.578 0.299 1.00 14.58 104 VAL L CA 1
ATOM 857 C C . VAL A 1 105 ? -26.854 -11.812 -0.875 1.00 15.45 104 VAL L C 1
ATOM 858 O O . VAL A 1 105 ? -27.377 -10.721 -0.724 1.00 16.66 104 VAL L O 1
ATOM 862 N N . GLU A 1 106 ? -26.670 -12.356 -2.072 1.00 17.02 105 GLU L N 1
ATOM 863 C CA . GLU A 1 106 ? -27.090 -11.676 -3.303 1.00 17.57 105 GLU L CA 1
ATOM 864 C C . GLU A 1 106 ? -28.142 -12.461 -4.056 1.00 17.71 105 GLU L C 1
ATOM 865 O O . GLU A 1 106 ? -28.309 -13.642 -3.859 1.00 17.99 105 GLU L O 1
ATOM 871 N N . VAL A 1 107 ? -28.870 -11.765 -4.911 1.00 17.96 106 VAL L N 1
ATOM 872 C CA . VAL A 1 107 ? -29.981 -12.383 -5.606 1.00 18.54 106 VAL L CA 1
ATOM 873 C C . VAL A 1 107 ? -29.453 -13.206 -6.789 1.00 19.62 106 VAL L C 1
ATOM 874 O O . VAL A 1 107 ? -28.796 -12.672 -7.690 1.00 21.50 106 VAL L O 1
ATOM 878 N N . LYS A 1 108 ? -29.804 -14.482 -6.814 1.00 20.58 107 LYS L N 1
ATOM 879 C CA . LYS A 1 108 ? -29.525 -15.323 -7.969 1.00 20.74 107 LYS L CA 1
ATOM 880 C C . LYS A 1 108 ? -30.533 -15.092 -9.104 1.00 21.83 107 LYS L C 1
ATOM 881 O O . LYS A 1 108 ? -31.767 -15.022 -8.899 1.00 25.27 107 LYS L O 1
ATOM 887 N N . ARG A 1 109 ? -30.002 -14.945 -10.299 1.00 22.09 108 ARG L N 1
ATOM 888 C CA . ARG A 1 109 ? -30.856 -14.791 -11.467 1.00 22.33 108 ARG L CA 1
ATOM 889 C C . ARG A 1 109 ? -30.162 -15.459 -12.637 1.00 23.31 108 ARG L C 1
ATOM 890 O O . ARG A 1 109 ? -29.047 -15.992 -12.498 1.00 23.82 108 ARG L O 1
ATOM 898 N N . THR A 1 110 ? -30.828 -15.465 -13.781 1.00 24.85 109 THR L N 1
ATOM 899 C CA . THR A 1 110 ? -30.251 -16.085 -14.968 1.00 24.62 109 THR L CA 1
ATOM 900 C C . THR A 1 110 ? -29.033 -15.316 -15.478 1.00 22.61 109 THR L C 1
ATOM 901 O O . THR A 1 110 ? -28.901 -14.104 -15.289 1.00 22.03 109 THR L O 1
ATOM 905 N N . VAL A 1 111 ? -28.137 -16.047 -16.111 1.00 22.68 110 VAL L N 1
ATOM 906 C CA . VAL A 1 111 ? -26.954 -15.391 -16.680 1.00 22.19 110 VAL L CA 1
ATOM 907 C C . VAL A 1 111 ? -27.362 -14.379 -17.745 1.00 23.21 110 VAL L C 1
ATOM 908 O O . VAL A 1 111 ? -28.254 -14.637 -18.568 1.00 24.40 110 VAL L O 1
ATOM 912 N N . ALA A 1 112 ? -26.720 -13.210 -17.683 1.00 23.14 111 ALA L N 1
ATOM 913 C CA . ALA A 1 112 ? -26.904 -12.142 -18.638 1.00 23.54 111 ALA L CA 1
ATOM 914 C C . ALA A 1 112 ? -25.530 -11.626 -19.074 1.00 21.73 111 ALA L C 1
ATOM 915 O O . ALA A 1 112 ? -24.761 -11.148 -18.236 1.00 20.71 111 ALA L O 1
ATOM 917 N N . ALA A 1 113 ? -25.243 -11.675 -20.378 1.00 21.59 112 ALA L N 1
ATOM 918 C CA . ALA A 1 113 ? -23.968 -11.160 -20.840 1.00 21.40 112 ALA L CA 1
ATOM 919 C C . ALA A 1 113 ? -24.005 -9.640 -20.817 1.00 20.87 112 ALA L C 1
ATOM 920 O O . ALA A 1 113 ? -25.047 -9.039 -20.964 1.00 23.80 112 ALA L O 1
ATOM 922 N N . PRO A 1 114 ? -22.849 -9.013 -20.634 1.00 21.72 113 PRO L N 1
ATOM 923 C CA . PRO A 1 114 ? -22.835 -7.550 -20.670 1.00 20.85 113 PRO L CA 1
ATOM 924 C C . PRO A 1 114 ? -23.154 -6.956 -22.035 1.00 21.15 113 PRO L C 1
ATOM 925 O O . PRO A 1 114 ? -22.739 -7.536 -23.051 1.00 24.25 113 PRO L O 1
ATOM 929 N N . SER A 1 115 ? -23.860 -5.828 -22.062 1.00 20.31 114 SER L N 1
ATOM 930 C CA . SER A 1 115 ? -23.911 -4.993 -23.255 1.00 19.85 114 SER L CA 1
ATOM 931 C C . SER A 1 115 ? -22.807 -3.963 -23.159 1.00 20.78 114 SER L C 1
ATOM 932 O O . SER A 1 115 ? -22.728 -3.233 -22.155 1.00 22.65 114 SER L O 1
ATOM 935 N N . VAL A 1 116 ? -21.927 -3.925 -24.165 1.00 20.31 115 VAL L N 1
ATOM 936 C CA . VAL A 1 116 ? -20.712 -3.120 -24.050 1.00 19.06 115 VAL L CA 1
ATOM 937 C C . VAL A 1 116 ? -20.804 -1.882 -24.911 1.00 19.35 115 VAL L C 1
ATOM 938 O O . VAL A 1 116 ? -21.302 -1.940 -26.045 1.00 21.51 115 VAL L O 1
ATOM 942 N N . PHE A 1 117 ? -20.358 -0.773 -24.338 1.00 18.67 116 PHE L N 1
ATOM 943 C CA . PHE A 1 117 ? -20.363 0.518 -24.999 1.00 18.72 116 PHE L CA 1
ATOM 944 C C . PHE A 1 117 ? -19.030 1.199 -24.764 1.00 19.72 116 PHE L C 1
ATOM 945 O O . PHE A 1 117 ? -18.505 1.130 -23.642 1.00 22.01 116 PHE L O 1
ATOM 953 N N . ILE A 1 118 ? -18.459 1.822 -25.803 1.00 20.12 117 ILE L N 1
ATOM 954 C CA . ILE A 1 118 ? -17.241 2.618 -25.629 1.00 19.58 117 ILE L CA 1
ATOM 955 C C . ILE A 1 118 ? -17.500 4.087 -25.963 1.00 19.19 117 ILE L C 1
ATOM 956 O O . ILE A 1 118 ? -18.257 4.403 -26.896 1.00 21.59 117 ILE L O 1
ATOM 961 N N . PHE A 1 119 ? -16.889 4.984 -25.176 1.00 18.02 118 PHE L N 1
ATOM 962 C CA . PHE A 1 119 ? -17.083 6.428 -25.357 1.00 19.42 118 PHE L CA 1
ATOM 963 C C . PHE A 1 119 ? -15.750 7.121 -25.524 1.00 21.37 118 PHE L C 1
ATOM 964 O O . PHE A 1 119 ? -14.921 7.081 -24.616 1.00 21.95 118 PHE L O 1
ATOM 972 N N . PRO A 1 120 ? -15.535 7.768 -26.668 1.00 20.96 119 PRO L N 1
ATOM 973 C CA . PRO A 1 120 ? -14.322 8.596 -26.806 1.00 20.10 119 PRO L CA 1
ATOM 974 C C . PRO A 1 120 ? -14.374 9.806 -25.879 1.00 20.77 119 PRO L C 1
ATOM 975 O O . PRO A 1 120 ? -15.427 10.140 -25.345 1.00 21.82 119 PRO L O 1
ATOM 979 N N . PRO A 1 121 ? -13.230 10.454 -25.656 1.00 21.20 120 PRO L N 1
ATOM 980 C CA . PRO A 1 121 ? -13.218 11.682 -24.863 1.00 21.69 120 PRO L CA 1
ATOM 981 C C . PRO A 1 121 ? -14.073 12.761 -25.491 1.00 24.38 120 PRO L C 1
ATOM 982 O O . PRO A 1 121 ? -14.178 12.846 -26.721 1.00 24.28 120 PRO L O 1
ATOM 986 N N . SER A 1 122 ? -14.684 13.589 -24.654 1.00 23.75 121 SER L N 1
ATOM 987 C CA . SER A 1 122 ? -15.438 14.726 -25.141 1.00 23.72 121 SER L CA 1
ATOM 988 C C . SER A 1 122 ? -14.511 15.811 -25.705 1.00 25.16 121 SER L C 1
ATOM 989 O O . SER A 1 122 ? -13.332 15.935 -25.320 1.00 26.42 121 SER L O 1
ATOM 992 N N . ASP A 1 123 ? -15.059 16.613 -26.606 1.00 27.53 122 ASP L N 1
ATOM 993 C CA . ASP A 1 123 ? -14.296 17.732 -27.129 1.00 31.24 122 ASP L CA 1
ATOM 994 C C . ASP A 1 123 ? -13.924 18.705 -26.005 1.00 30.92 122 ASP L C 1
ATOM 995 O O . ASP A 1 123 ? -12.843 19.282 -26.011 1.00 29.97 122 ASP L O 1
ATOM 1000 N N A GLU A 1 124 ? -14.831 18.865 -25.043 0.61 30.21 123 GLU L N 1
ATOM 1001 N N B GLU A 1 124 ? -14.809 18.863 -25.028 0.39 30.12 123 GLU L N 1
ATOM 1002 C CA A GLU A 1 124 ? -14.594 19.740 -23.897 0.61 30.90 123 GLU L CA 1
ATOM 1003 C CA B GLU A 1 124 ? -14.534 19.772 -23.921 0.39 30.17 123 GLU L CA 1
ATOM 1004 C C A GLU A 1 124 ? -13.345 19.307 -23.128 0.61 29.80 123 GLU L C 1
ATOM 1005 C C B GLU A 1 124 ? -13.337 19.317 -23.091 0.39 28.57 123 GLU L C 1
ATOM 1006 O O A GLU A 1 124 ? -12.442 20.113 -22.882 0.61 30.29 123 GLU L O 1
ATOM 1007 O O B GLU A 1 124 ? -12.470 20.123 -22.745 0.39 28.25 123 GLU L O 1
ATOM 1018 N N . GLN A 1 125 ? -13.278 18.029 -22.777 1.00 25.21 124 GLN L N 1
ATOM 1019 C CA . GLN A 1 125 ? -12.144 17.525 -22.035 1.00 23.21 124 GLN L CA 1
ATOM 1020 C C . GLN A 1 125 ? -10.855 17.656 -22.841 1.00 24.18 124 GLN L C 1
ATOM 1021 O O . GLN A 1 125 ? -9.835 18.056 -22.297 1.00 26.02 124 GLN L O 1
ATOM 1027 N N . LEU A 1 126 ? -10.908 17.303 -24.115 1.00 25.61 125 LEU L N 1
ATOM 1028 C CA . LEU A 1 126 ? -9.694 17.384 -24.945 1.00 27.82 125 LEU L CA 1
ATOM 1029 C C . LEU A 1 126 ? -9.143 18.795 -24.970 1.00 31.90 125 LEU L C 1
ATOM 1030 O O . LEU A 1 126 ? -7.934 18.984 -24.959 1.00 35.79 125 LEU L O 1
ATOM 1035 N N . LYS A 1 127 ? -10.027 19.787 -25.001 1.00 32.98 126 LYS L N 1
ATOM 1036 C CA . LYS A 1 127 ? -9.600 21.195 -24.975 1.00 38.23 126 LYS L CA 1
ATOM 1037 C C . LYS A 1 127 ? -8.785 21.533 -23.742 1.00 39.63 126 LYS L C 1
ATOM 1038 O O . LYS A 1 127 ? -7.952 22.435 -23.768 1.00 42.76 126 LYS L O 1
ATOM 1044 N N . SER A 1 128 ? -9.001 20.806 -22.664 1.00 37.04 127 SER L N 1
ATOM 1045 C CA . SER A 1 128 ? -8.260 21.072 -21.429 1.00 37.91 127 SER L CA 1
ATOM 1046 C C . SER A 1 128 ? -6.939 20.303 -21.297 1.00 35.56 127 SER L C 1
ATOM 1047 O O . SER A 1 128 ? -6.218 20.480 -20.314 1.00 37.85 127 SER L O 1
ATOM 1050 N N . GLY A 1 129 ? -6.611 19.451 -22.262 1.00 33.24 128 GLY L N 1
ATOM 1051 C CA . GLY A 1 129 ? -5.310 18.785 -22.244 1.00 31.99 128 GLY L CA 1
ATOM 1052 C C . GLY A 1 129 ? -5.273 17.319 -21.802 1.00 30.40 128 GLY L C 1
ATOM 1053 O O . GLY A 1 129 ? -4.189 16.714 -21.713 1.00 30.89 128 GLY L O 1
ATOM 1054 N N . THR A 1 130 ? -6.440 16.727 -21.552 1.00 27.97 129 THR L N 1
ATOM 1055 C CA A THR A 1 130 ? -6.509 15.335 -21.092 0.42 25.64 129 THR L CA 1
ATOM 1056 C CA B THR A 1 130 ? -6.537 15.347 -21.056 0.58 24.55 129 THR L CA 1
ATOM 1057 C C . THR A 1 130 ? -7.572 14.555 -21.861 1.00 23.48 129 THR L C 1
ATOM 1058 O O . THR A 1 130 ? -8.521 15.151 -22.446 1.00 26.41 129 THR L O 1
ATOM 1065 N N . ALA A 1 131 ? -7.389 13.241 -21.924 1.00 21.38 130 ALA L N 1
ATOM 1066 C CA . ALA A 1 131 ? -8.318 12.379 -22.640 1.00 21.71 130 ALA L CA 1
ATOM 1067 C C . ALA A 1 131 ? -8.706 11.201 -21.769 1.00 20.63 130 ALA L C 1
ATOM 1068 O O . ALA A 1 131 ? -7.860 10.392 -21.384 1.00 22.37 130 ALA L O 1
ATOM 1070 N N . SER A 1 132 ? -9.984 11.108 -21.427 1.00 19.69 131 SER L N 1
ATOM 1071 C CA . SER A 1 132 ? -10.506 9.925 -20.732 1.00 18.09 131 SER L CA 1
ATOM 1072 C C . SER A 1 132 ? -11.398 9.164 -21.687 1.00 18.25 131 SER L C 1
ATOM 1073 O O . SER A 1 132 ? -12.332 9.743 -22.291 1.00 21.72 131 SER L O 1
ATOM 1076 N N . VAL A 1 133 ? -11.142 7.875 -21.794 1.00 17.84 132 VAL L N 1
ATOM 1077 C CA . VAL A 1 133 ? -11.947 6.999 -22.644 1.00 17.95 132 VAL L CA 1
ATOM 1078 C C . VAL A 1 133 ? -12.690 6.063 -21.698 1.00 19.50 132 VAL L C 1
ATOM 1079 O O . VAL A 1 133 ? -12.077 5.507 -20.771 1.00 19.47 132 VAL L O 1
ATOM 1083 N N . VAL A 1 134 ? -14.008 5.918 -21.893 1.00 19.61 133 VAL L N 1
ATOM 1084 C CA . VAL A 1 134 ? -14.791 5.131 -20.951 1.00 19.08 133 VAL L CA 1
ATOM 1085 C C . VAL A 1 134 ? -15.378 3.912 -21.638 1.00 19.44 133 VAL L C 1
ATOM 1086 O O . VAL A 1 134 ? -15.913 3.994 -22.752 1.00 18.98 133 VAL L O 1
ATOM 1090 N N . CYS A 1 135 ? -15.313 2.775 -20.952 1.00 17.62 134 CYS L N 1
ATOM 1091 C CA . CYS A 1 135 ? -15.952 1.568 -21.445 1.00 18.45 134 CYS L CA 1
ATOM 1092 C C . CYS A 1 135 ? -17.025 1.187 -20.424 1.00 16.72 134 CYS L C 1
ATOM 1093 O O . CYS A 1 135 ? -16.710 1.061 -19.213 1.00 21.39 134 CYS L O 1
ATOM 1096 N N . LEU A 1 136 ? -18.255 0.954 -20.893 1.00 17.28 135 LEU L N 1
ATOM 1097 C CA . LEU A 1 136 ? -19.353 0.533 -20.017 1.00 17.97 135 LEU L CA 1
ATOM 1098 C C . LEU A 1 136 ? -19.745 -0.918 -20.336 1.00 17.29 135 LEU L C 1
ATOM 1099 O O . LEU A 1 136 ? -20.001 -1.259 -21.497 1.00 18.49 135 LEU L O 1
ATOM 1104 N N . LEU A 1 137 ? -19.818 -1.748 -19.310 1.00 16.74 136 LEU L N 1
ATOM 1105 C CA . LEU A 1 137 ? -20.360 -3.104 -19.381 1.00 17.77 136 LEU L CA 1
ATOM 1106 C C . LEU A 1 137 ? -21.673 -3.070 -18.631 1.00 17.27 136 LEU L C 1
ATOM 1107 O O . LEU A 1 137 ? -21.659 -2.938 -17.400 1.00 17.98 136 LEU L O 1
ATOM 1112 N N . ASN A 1 138 ? -22.785 -3.099 -19.361 1.00 17.92 137 ASN L N 1
ATOM 1113 C CA . ASN A 1 138 ? -24.087 -2.862 -18.728 1.00 17.45 137 ASN L CA 1
ATOM 1114 C C . ASN A 1 138 ? -24.909 -4.133 -18.507 1.00 18.17 137 ASN L C 1
ATOM 1115 O O . ASN A 1 138 ? -25.021 -4.983 -19.423 1.00 19.53 137 ASN L O 1
ATOM 1120 N N . ASN A 1 139 ? -25.501 -4.251 -17.304 1.00 18.44 138 ASN L N 1
ATOM 1121 C CA . ASN A 1 139 ? -26.589 -5.184 -16.988 1.00 17.03 138 ASN L CA 1
ATOM 1122 C C . ASN A 1 139 ? -26.230 -6.635 -17.196 1.00 18.39 138 ASN L C 1
ATOM 1123 O O . ASN A 1 139 ? -26.857 -7.315 -17.998 1.00 19.79 138 ASN L O 1
ATOM 1128 N N . PHE A 1 140 ? -25.185 -7.087 -16.508 1.00 17.36 139 PHE L N 1
ATOM 1129 C CA . PHE A 1 140 ? -24.735 -8.464 -16.626 1.00 18.54 139 PHE L CA 1
ATOM 1130 C C . PHE A 1 140 ? -24.891 -9.229 -15.292 1.00 16.20 139 PHE L C 1
ATOM 1131 O O . PHE A 1 140 ? -25.075 -8.620 -14.205 1.00 17.55 139 PHE L O 1
ATOM 1139 N N . TYR A 1 141 ? -24.826 -10.556 -15.382 1.00 17.15 140 TYR L N 1
ATOM 1140 C CA . TYR A 1 141 ? -24.897 -11.415 -14.211 1.00 16.99 140 TYR L CA 1
ATOM 1141 C C . TYR A 1 141 ? -24.263 -12.730 -14.644 1.00 18.64 140 TYR L C 1
ATOM 1142 O O . TYR A 1 141 ? -24.586 -13.229 -15.718 1.00 18.70 140 TYR L O 1
ATOM 1151 N N . PRO A 1 142 ? -23.393 -13.328 -13.806 1.00 19.36 141 PRO L N 1
ATOM 1152 C CA . PRO A 1 142 ? -22.995 -12.921 -12.443 1.00 18.32 141 PRO L CA 1
ATOM 1153 C C . PRO A 1 142 ? -21.979 -11.764 -12.435 1.00 16.81 141 PRO L C 1
ATOM 1154 O O . PRO A 1 142 ? -21.625 -11.217 -13.481 1.00 18.46 141 PRO L O 1
ATOM 1158 N N . ARG A 1 143 ? -21.543 -11.376 -11.239 1.00 17.14 142 ARG L N 1
ATOM 1159 C CA . ARG A 1 143 ? -20.756 -10.168 -11.060 1.00 17.39 142 ARG L CA 1
ATOM 1160 C C . ARG A 1 143 ? -19.372 -10.212 -11.699 1.00 18.99 142 ARG L C 1
ATOM 1161 O O . ARG A 1 143 ? -18.823 -9.158 -12.067 1.00 19.71 142 ARG L O 1
ATOM 1169 N N . GLU A 1 144 ? -18.814 -11.409 -11.825 1.00 21.78 143 GLU L N 1
ATOM 1170 C CA . GLU A 1 144 ? -17.434 -11.538 -12.320 1.00 22.91 143 GLU L CA 1
ATOM 1171 C C . GLU A 1 144 ? -17.333 -11.156 -13.776 1.00 22.74 143 GLU L C 1
ATOM 1172 O O . GLU A 1 144 ? -18.019 -11.721 -14.598 1.00 26.28 143 GLU L O 1
ATOM 1178 N N . ALA A 1 145 ? -16.475 -10.189 -14.092 1.00 22.99 144 ALA L N 1
ATOM 1179 C CA . ALA A 1 145 ? -16.286 -9.740 -15.477 1.00 23.35 144 ALA L CA 1
ATOM 1180 C C . ALA A 1 145 ? -14.911 -9.159 -15.572 1.00 25.58 144 ALA L C 1
ATOM 1181 O O . ALA A 1 145 ? -14.363 -8.678 -14.577 1.00 29.61 144 ALA L O 1
ATOM 1183 N N . LYS A 1 146 ? -14.352 -9.152 -16.771 1.00 23.56 145 LYS L N 1
ATOM 1184 C CA . LYS A 1 146 ? -13.055 -8.563 -16.930 1.00 25.42 145 LYS L CA 1
ATOM 1185 C C . LYS A 1 146 ? -13.025 -7.655 -18.131 1.00 23.53 145 LYS L C 1
ATOM 1186 O O . LYS A 1 146 ? -13.646 -7.943 -19.161 1.00 24.93 145 LYS L O 1
ATOM 1192 N N A VAL A 1 147 ? -12.307 -6.544 -18.004 0.63 23.57 146 VAL L N 1
ATOM 1193 N N B VAL A 1 147 ? -12.342 -6.525 -17.973 0.37 24.09 146 VAL L N 1
ATOM 1194 C CA A VAL A 1 147 ? -12.108 -5.640 -19.118 0.63 24.66 146 VAL L CA 1
ATOM 1195 C CA B VAL A 1 147 ? -12.078 -5.624 -19.077 0.37 25.66 146 VAL L CA 1
ATOM 1196 C C A VAL A 1 147 ? -10.633 -5.365 -19.288 0.63 23.80 146 VAL L C 1
ATOM 1197 C C B VAL A 1 147 ? -10.586 -5.464 -19.272 0.37 24.63 146 VAL L C 1
ATOM 1198 O O A VAL A 1 147 ? -9.932 -5.076 -18.328 0.63 25.59 146 VAL L O 1
ATOM 1199 O O B VAL A 1 147 ? -9.817 -5.398 -18.316 0.37 26.18 146 VAL L O 1
ATOM 1206 N N . GLN A 1 148 ? -10.178 -5.416 -20.529 1.00 24.48 147 GLN L N 1
ATOM 1207 C CA . GLN A 1 148 ? -8.798 -5.046 -20.866 1.00 25.02 147 GLN L CA 1
ATOM 1208 C C . GLN A 1 148 ? -8.824 -3.966 -21.922 1.00 22.33 147 GLN L C 1
ATOM 1209 O O . GLN A 1 148 ? -9.572 -4.054 -22.874 1.00 24.91 147 GLN L O 1
ATOM 1215 N N . TRP A 1 149 ? -8.001 -2.947 -21.749 1.00 20.34 148 TRP L N 1
ATOM 1216 C CA . TRP A 1 149 ? -7.854 -1.915 -22.756 1.00 19.79 148 TRP L CA 1
ATOM 1217 C C . TRP A 1 149 ? -6.716 -2.257 -23.699 1.00 21.93 148 TRP L C 1
ATOM 1218 O O . TRP A 1 149 ? -5.626 -2.660 -23.256 1.00 22.52 148 TRP L O 1
ATOM 1229 N N . LYS A 1 150 ? -6.973 -2.052 -24.983 1.00 21.16 149 LYS L N 1
ATOM 1230 C CA . LYS A 1 150 ? -5.920 -2.131 -25.996 1.00 23.43 149 LYS L CA 1
ATOM 1231 C C . LYS A 1 150 ? -5.882 -0.890 -26.835 1.00 21.29 149 LYS L C 1
ATOM 1232 O O . LYS A 1 150 ? -6.921 -0.424 -27.320 1.00 25.22 149 LYS L O 1
ATOM 1238 N N . VAL A 1 151 ? -4.678 -0.361 -27.035 1.00 21.54 150 VAL L N 1
ATOM 1239 C CA . VAL A 1 151 ? -4.509 0.840 -27.832 1.00 20.67 150 VAL L CA 1
ATOM 1240 C C . VAL A 1 151 ? -3.536 0.478 -28.931 1.00 24.85 150 VAL L C 1
ATOM 1241 O O . VAL A 1 151 ? -2.396 0.113 -28.650 1.00 24.56 150 VAL L O 1
ATOM 1245 N N . ASP A 1 152 ? -4.019 0.527 -30.158 1.00 24.97 151 ASP L N 1
ATOM 1246 C CA . ASP A 1 152 ? -3.289 0.009 -31.331 1.00 25.33 151 ASP L CA 1
ATOM 1247 C C . ASP A 1 152 ? -2.756 -1.394 -31.016 1.00 27.50 151 ASP L C 1
ATOM 1248 O O . ASP A 1 152 ? -1.591 -1.733 -31.281 1.00 30.07 151 ASP L O 1
ATOM 1253 N N . ASN A 1 153 ? -3.631 -2.173 -30.403 1.00 28.91 152 ASN L N 1
ATOM 1254 C CA . ASN A 1 153 ? -3.383 -3.558 -30.095 1.00 29.48 152 ASN L CA 1
ATOM 1255 C C . ASN A 1 153 ? -2.418 -3.817 -28.967 1.00 29.77 152 ASN L C 1
ATOM 1256 O O . ASN A 1 153 ? -2.097 -4.976 -28.688 1.00 32.84 152 ASN L O 1
ATOM 1261 N N . ALA A 1 154 ? -1.982 -2.752 -28.307 1.00 27.67 153 ALA L N 1
ATOM 1262 C CA . ALA A 1 154 ? -1.095 -2.888 -27.158 1.00 28.41 153 ALA L CA 1
ATOM 1263 C C . ALA A 1 154 ? -1.910 -2.918 -25.846 1.00 26.13 153 ALA L C 1
ATOM 1264 O O . ALA A 1 154 ? -2.682 -1.985 -25.562 1.00 24.58 153 ALA L O 1
ATOM 1266 N N . LEU A 1 155 ? -1.739 -3.987 -25.063 1.00 26.80 154 LEU L N 1
ATOM 1267 C CA . LEU A 1 155 ? -2.452 -4.134 -23.795 1.00 26.36 154 LEU L CA 1
ATOM 1268 C C . LEU A 1 155 ? -2.003 -3.044 -22.819 1.00 25.25 154 LEU L C 1
ATOM 1269 O O . LEU A 1 155 ? -0.802 -2.884 -22.577 1.00 26.61 154 LEU L O 1
ATOM 1274 N N . GLN A 1 156 ? -2.954 -2.319 -22.235 1.00 23.22 155 GLN L N 1
ATOM 1275 C CA . GLN A 1 156 ? -2.615 -1.225 -21.321 1.00 21.33 155 GLN L CA 1
ATOM 1276 C C . GLN A 1 156 ? -2.543 -1.704 -19.882 1.00 22.80 155 GLN L C 1
ATOM 1277 O O . GLN A 1 156 ? -3.295 -2.610 -19.468 1.00 29.13 155 GLN L O 1
ATOM 1283 N N . SER A 1 157 ? -1.684 -1.061 -19.091 1.00 23.08 156 SER L N 1
ATOM 1284 C CA . SER A 1 157 ? -1.633 -1.341 -17.671 1.00 26.50 156 SER L CA 1
ATOM 1285 C C . SER A 1 157 ? -1.374 -0.054 -16.900 1.00 28.37 156 SER L C 1
ATOM 1286 O O . SER A 1 157 ? -0.557 0.790 -17.293 1.00 30.08 156 SER L O 1
ATOM 1289 N N . GLY A 1 158 ? -2.058 0.096 -15.777 1.00 28.58 157 GLY L N 1
ATOM 1290 C CA . GLY A 1 158 ? -1.766 1.177 -14.860 1.00 30.99 157 GLY L CA 1
ATOM 1291 C C . GLY A 1 158 ? -2.380 2.529 -15.173 1.00 29.50 157 GLY L C 1
ATOM 1292 O O . GLY A 1 158 ? -2.183 3.483 -14.418 1.00 32.74 157 GLY L O 1
ATOM 1293 N N . ASN A 1 159 ? -3.115 2.625 -16.269 1.00 25.05 158 ASN L N 1
ATOM 1294 C CA . ASN A 1 159 ? -3.666 3.896 -16.684 1.00 22.89 158 ASN L CA 1
ATOM 1295 C C . ASN A 1 159 ? -5.192 3.860 -16.737 1.00 21.83 158 ASN L C 1
ATOM 1296 O O . ASN A 1 159 ? -5.826 4.683 -17.393 1.00 23.41 158 ASN L O 1
ATOM 1301 N N . SER A 1 160 ? -5.780 2.878 -16.049 1.00 22.53 159 SER L N 1
ATOM 1302 C CA . SER A 1 160 ? -7.238 2.754 -15.985 1.00 22.41 159 SER L CA 1
ATOM 1303 C C . SER A 1 160 ? -7.722 2.459 -14.572 1.00 23.20 159 SER L C 1
ATOM 1304 O O . SER A 1 160 ? -6.961 1.961 -13.710 1.00 26.53 159 SER L O 1
ATOM 1307 N N A GLN A 1 161 ? -8.980 2.795 -14.333 0.55 20.77 160 GLN L N 1
ATOM 1308 N N B GLN A 1 161 ? -8.978 2.810 -14.321 0.45 21.14 160 GLN L N 1
ATOM 1309 C CA A GLN A 1 161 ? -9.610 2.419 -13.085 0.55 21.06 160 GLN L CA 1
ATOM 1310 C CA B GLN A 1 161 ? -9.619 2.486 -13.056 0.45 21.72 160 GLN L CA 1
ATOM 1311 C C A GLN A 1 161 ? -11.039 2.014 -13.369 0.55 20.00 160 GLN L C 1
ATOM 1312 C C B GLN A 1 161 ? -11.033 2.022 -13.363 0.45 20.35 160 GLN L C 1
ATOM 1313 O O A GLN A 1 161 ? -11.649 2.467 -14.330 0.55 21.82 160 GLN L O 1
ATOM 1314 O O B GLN A 1 161 ? -11.630 2.443 -14.348 0.45 21.87 160 GLN L O 1
ATOM 1325 N N . GLU A 1 162 ? -11.585 1.188 -12.495 1.00 19.68 161 GLU L N 1
ATOM 1326 C CA . GLU A 1 162 ? -12.938 0.697 -12.712 1.00 19.43 161 GLU L CA 1
ATOM 1327 C C . GLU A 1 162 ? -13.700 0.594 -11.451 1.00 17.78 161 GLU L C 1
ATOM 1328 O O . GLU A 1 162 ? -13.105 0.524 -10.357 1.00 19.21 161 GLU L O 1
ATOM 1334 N N . SER A 1 163 ? -15.024 0.601 -11.621 1.00 18.55 162 SER L N 1
ATOM 1335 C CA . SER A 1 163 ? -15.874 0.285 -10.474 1.00 18.21 162 SER L CA 1
ATOM 1336 C C . SER A 1 163 ? -17.154 -0.365 -10.922 1.00 16.16 162 SER L C 1
ATOM 1337 O O . SER A 1 163 ? -17.506 -0.311 -12.110 1.00 16.66 162 SER L O 1
ATOM 1340 N N . VAL A 1 164 ? -17.841 -0.966 -9.955 1.00 15.70 163 VAL L N 1
ATOM 1341 C CA . VAL A 1 164 ? -18.997 -1.837 -10.207 1.00 16.32 163 VAL L CA 1
ATOM 1342 C C . VAL A 1 164 ? -20.141 -1.339 -9.335 1.00 15.61 163 VAL L C 1
ATOM 1343 O O . VAL A 1 164 ? -19.935 -1.009 -8.158 1.00 18.74 163 VAL L O 1
ATOM 1347 N N . THR A 1 165 ? -21.345 -1.290 -9.901 1.00 16.04 164 THR L N 1
ATOM 1348 C CA . THR A 1 165 ? -22.520 -0.907 -9.121 1.00 17.46 164 THR L CA 1
ATOM 1349 C C . THR A 1 165 ? -22.926 -2.028 -8.145 1.00 18.08 164 THR L C 1
ATOM 1350 O O . THR A 1 165 ? -22.482 -3.158 -8.254 1.00 17.87 164 THR L O 1
ATOM 1354 N N . GLU A 1 166 ? -23.744 -1.664 -7.153 1.00 18.96 165 GLU L N 1
ATOM 1355 C CA . GLU A 1 166 ? -24.418 -2.638 -6.333 1.00 18.58 165 GLU L CA 1
ATOM 1356 C C . GLU A 1 166 ? -25.448 -3.359 -7.223 1.00 19.48 165 GLU L C 1
ATOM 1357 O O . GLU A 1 166 ? -25.882 -2.842 -8.249 1.00 20.64 165 GLU L O 1
ATOM 1363 N N . GLN A 1 167 ? -25.831 -4.558 -6.825 1.00 19.00 166 GLN L N 1
ATOM 1364 C CA . GLN A 1 167 ? -26.791 -5.332 -7.577 1.00 19.06 166 GLN L CA 1
ATOM 1365 C C . GLN A 1 167 ? -28.083 -4.515 -7.717 1.00 19.33 166 GLN L C 1
ATOM 1366 O O . GLN A 1 167 ? -28.581 -3.947 -6.736 1.00 21.14 166 GLN L O 1
ATOM 1372 N N . ASP A 1 168 ? -28.605 -4.463 -8.939 1.00 20.90 167 ASP L N 1
ATOM 1373 C CA . ASP A 1 168 ? -29.769 -3.638 -9.221 1.00 22.67 167 ASP L CA 1
ATOM 1374 C C . ASP A 1 168 ? -30.982 -4.181 -8.509 1.00 22.48 167 ASP L C 1
ATOM 1375 O O . ASP A 1 168 ? -31.257 -5.370 -8.544 1.00 23.84 167 ASP L O 1
ATOM 1380 N N . SER A 1 169 ? -31.715 -3.285 -7.862 1.00 26.69 168 SER L N 1
ATOM 1381 C CA . SER A 1 169 ? -32.849 -3.709 -7.046 1.00 31.65 168 SER L CA 1
ATOM 1382 C C . SER A 1 169 ? -34.050 -4.203 -7.863 1.00 34.14 168 SER L C 1
ATOM 1383 O O . SER A 1 169 ? -34.924 -4.897 -7.314 1.00 38.92 168 SER L O 1
ATOM 1386 N N . LYS A 1 170 ? -34.087 -3.871 -9.153 1.00 33.27 169 LYS L N 1
ATOM 1387 C CA . LYS A 1 170 ? -35.175 -4.280 -10.045 1.00 34.55 169 LYS L CA 1
ATOM 1388 C C . LYS A 1 170 ? -34.853 -5.475 -10.918 1.00 31.23 169 LYS L C 1
ATOM 1389 O O . LYS A 1 170 ? -35.647 -6.385 -10.986 1.00 35.53 169 LYS L O 1
ATOM 1395 N N . ASP A 1 171 ? -33.673 -5.519 -11.559 1.00 25.20 170 ASP L N 1
ATOM 1396 C CA . ASP A 1 171 ? -33.377 -6.656 -12.445 1.00 23.09 170 ASP L CA 1
ATOM 1397 C C . ASP A 1 171 ? -32.220 -7.556 -11.956 1.00 20.01 170 ASP L C 1
ATOM 1398 O O . ASP A 1 171 ? -31.843 -8.515 -12.631 1.00 20.30 170 ASP L O 1
ATOM 1403 N N . SER A 1 172 ? -31.665 -7.238 -10.787 1.00 18.85 171 SER L N 1
ATOM 1404 C CA . SER A 1 172 ? -30.645 -8.066 -10.148 1.00 20.31 171 SER L CA 1
ATOM 1405 C C . SER A 1 172 ? -29.340 -8.209 -10.953 1.00 16.26 171 SER L C 1
ATOM 1406 O O . SER A 1 172 ? -28.568 -9.152 -10.735 1.00 18.84 171 SER L O 1
ATOM 1409 N N . THR A 1 173 ? -29.119 -7.287 -11.890 1.00 17.89 172 THR L N 1
ATOM 1410 C CA . THR A 1 173 ? -27.834 -7.277 -12.607 1.00 18.48 172 THR L CA 1
ATOM 1411 C C . THR A 1 173 ? -26.818 -6.316 -11.990 1.00 17.75 172 THR L C 1
ATOM 1412 O O . THR A 1 173 ? -27.122 -5.547 -11.077 1.00 18.01 172 THR L O 1
ATOM 1416 N N . TYR A 1 174 ? -25.602 -6.364 -12.526 1.00 15.70 173 TYR L N 1
ATOM 1417 C CA . TYR A 1 174 ? -24.502 -5.464 -12.214 1.00 15.28 173 TYR L CA 1
ATOM 1418 C C . TYR A 1 174 ? -24.089 -4.689 -13.451 1.00 15.19 173 TYR L C 1
ATOM 1419 O O . TYR A 1 174 ? -24.310 -5.138 -14.588 1.00 16.84 173 TYR L O 1
ATOM 1428 N N . SER A 1 175 ? -23.473 -3.536 -13.241 1.00 15.06 174 SER L N 1
ATOM 1429 C CA . SER A 1 175 ? -22.822 -2.847 -14.360 1.00 15.99 174 SER L CA 1
ATOM 1430 C C . SER A 1 175 ? -21.417 -2.461 -13.913 1.00 15.38 174 SER L C 1
ATOM 1431 O O . SER A 1 175 ? -21.148 -2.340 -12.725 1.00 16.91 174 SER L O 1
ATOM 1434 N N . LEU A 1 176 ? -20.521 -2.217 -14.870 1.00 15.01 175 LEU L N 1
ATOM 1435 C CA . LEU A 1 176 ? -19.114 -1.897 -14.576 1.00 16.64 175 LEU L CA 1
ATOM 1436 C C . LEU A 1 176 ? -18.689 -0.837 -15.528 1.00 17.44 175 LEU L C 1
ATOM 1437 O O . LEU A 1 176 ? -19.009 -0.888 -16.721 1.00 18.62 175 LEU L O 1
ATOM 1442 N N . SER A 1 177 ? -17.945 0.136 -15.026 1.00 15.63 176 SER L N 1
ATOM 1443 C CA . SER A 1 177 ? -17.385 1.152 -15.932 1.00 19.30 176 SER L CA 1
ATOM 1444 C C . SER A 1 177 ? -15.898 1.222 -15.703 1.00 20.96 176 SER L C 1
ATOM 1445 O O . SER A 1 177 ? -15.419 1.147 -14.556 1.00 23.61 176 SER L O 1
ATOM 1448 N N . SER A 1 178 ? -15.156 1.351 -16.797 1.00 19.43 177 SER L N 1
ATOM 1449 C CA . SER A 1 178 ? -13.696 1.491 -16.728 1.00 21.06 177 SER L CA 1
ATOM 1450 C C . SER A 1 178 ? -13.296 2.742 -17.473 1.00 20.90 177 SER L C 1
ATOM 1451 O O . SER A 1 178 ? -13.880 3.056 -18.539 1.00 21.60 177 SER L O 1
ATOM 1454 N N . THR A 1 179 ? -12.342 3.485 -16.908 1.00 19.81 178 THR L N 1
ATOM 1455 C CA . THR A 1 179 ? -11.904 4.716 -17.539 1.00 19.53 178 THR L CA 1
ATOM 1456 C C . THR A 1 179 ? -10.408 4.637 -17.760 1.00 18.29 178 THR L C 1
ATOM 1457 O O . THR A 1 179 ? -9.640 4.407 -16.804 1.00 20.06 178 THR L O 1
ATOM 1461 N N A LEU A 1 180 ? -9.990 4.802 -19.016 0.45 17.81 179 LEU L N 1
ATOM 1462 N N B LEU A 1 180 ? -10.019 4.840 -19.022 0.55 17.10 179 LEU L N 1
ATOM 1463 C CA A LEU A 1 180 ? -8.563 4.901 -19.345 0.45 19.45 179 LEU L CA 1
ATOM 1464 C CA B LEU A 1 180 ? -8.620 4.937 -19.439 0.55 18.11 179 LEU L CA 1
ATOM 1465 C C A LEU A 1 180 ? -8.234 6.378 -19.570 0.45 20.25 179 LEU L C 1
ATOM 1466 C C B LEU A 1 180 ? -8.257 6.421 -19.564 0.55 19.24 179 LEU L C 1
ATOM 1467 O O A LEU A 1 180 ? -8.950 7.068 -20.296 0.45 21.00 179 LEU L O 1
ATOM 1468 O O B LEU A 1 180 ? -8.984 7.172 -20.211 0.55 19.31 179 LEU L O 1
ATOM 1477 N N . THR A 1 181 ? -7.160 6.867 -18.955 1.00 19.73 180 THR L N 1
ATOM 1478 C CA . THR A 1 181 ? -6.805 8.288 -19.065 1.00 21.37 180 THR L CA 1
ATOM 1479 C C . THR A 1 181 ? -5.369 8.484 -19.553 1.00 20.33 180 THR L C 1
ATOM 1480 O O . THR A 1 181 ? -4.437 7.847 -19.048 1.00 22.87 180 THR L O 1
ATOM 1484 N N . LEU A 1 182 ? -5.232 9.350 -20.536 1.00 18.83 181 LEU L N 1
ATOM 1485 C CA . LEU A 1 182 ? -3.942 9.767 -21.100 1.00 19.85 181 LEU L CA 1
ATOM 1486 C C . LEU A 1 182 ? -3.886 11.282 -21.187 1.00 20.87 181 LEU L C 1
ATOM 1487 O O . LEU A 1 182 ? -4.940 11.943 -21.194 1.00 21.19 181 LEU L O 1
ATOM 1492 N N . SER A 1 183 ? -2.685 11.852 -21.334 1.00 18.97 182 SER L N 1
ATOM 1493 C CA . SER A 1 183 ? -2.619 13.246 -21.725 1.00 18.95 182 SER L CA 1
ATOM 1494 C C . SER A 1 183 ? -3.160 13.353 -23.155 1.00 18.38 182 SER L C 1
ATOM 1495 O O . SER A 1 183 ? -3.185 12.358 -23.909 1.00 20.75 182 SER L O 1
ATOM 1498 N N . LYS A 1 184 ? -3.624 14.537 -23.516 1.00 20.96 183 LYS L N 1
ATOM 1499 C CA . LYS A 1 184 ? -4.057 14.765 -24.908 1.00 22.89 183 LYS L CA 1
ATOM 1500 C C . LYS A 1 184 ? -2.928 14.419 -25.893 1.00 23.15 183 LYS L C 1
ATOM 1501 O O . LYS A 1 184 ? -3.169 13.771 -26.891 1.00 24.80 183 LYS L O 1
ATOM 1507 N N . ALA A 1 185 ? -1.701 14.836 -25.601 1.00 21.34 184 ALA L N 1
ATOM 1508 C CA . ALA A 1 185 ? -0.615 14.542 -26.519 1.00 21.76 184 ALA L CA 1
ATOM 1509 C C . ALA A 1 185 ? -0.407 13.033 -26.717 1.00 22.38 184 ALA L C 1
ATOM 1510 O O . ALA A 1 185 ? -0.159 12.558 -27.834 1.00 24.35 184 ALA L O 1
ATOM 1512 N N . ASP A 1 186 ? -0.499 12.262 -25.646 1.00 21.12 185 ASP L N 1
ATOM 1513 C CA . ASP A 1 186 ? -0.321 10.830 -25.774 1.00 20.05 185 ASP L CA 1
ATOM 1514 C C . ASP A 1 186 ? -1.528 10.196 -26.462 1.00 19.55 185 ASP L C 1
ATOM 1515 O O . ASP A 1 186 ? -1.379 9.285 -27.259 1.00 20.70 185 ASP L O 1
ATOM 1520 N N . TYR A 1 187 ? -2.731 10.687 -26.159 1.00 19.24 186 TYR L N 1
ATOM 1521 C CA . TYR A 1 187 ? -3.933 10.209 -26.849 1.00 19.81 186 TYR L CA 1
ATOM 1522 C C . TYR A 1 187 ? -3.800 10.354 -28.375 1.00 20.00 186 TYR L C 1
ATOM 1523 O O . TYR A 1 187 ? -4.180 9.441 -29.153 1.00 21.97 186 TYR L O 1
ATOM 1532 N N . GLU A 1 188 ? -3.228 11.477 -28.792 1.00 23.03 187 GLU L N 1
ATOM 1533 C CA . GLU A 1 188 ? -3.058 11.766 -30.216 1.00 25.42 187 GLU L CA 1
ATOM 1534 C C . GLU A 1 188 ? -1.967 10.985 -30.937 1.00 28.39 187 GLU L C 1
ATOM 1535 O O . GLU A 1 188 ? -1.814 11.137 -32.154 1.00 30.73 187 GLU L O 1
ATOM 1541 N N . LYS A 1 189 ? -1.215 10.153 -30.223 1.00 24.16 188 LYS L N 1
ATOM 1542 C CA . LYS A 1 189 ? -0.173 9.341 -30.864 1.00 26.12 188 LYS L CA 1
ATOM 1543 C C . LYS A 1 189 ? -0.727 8.016 -31.377 1.00 25.77 188 LYS L C 1
ATOM 1544 O O . LYS A 1 189 ? -0.028 7.263 -32.076 1.00 28.56 188 LYS L O 1
ATOM 1550 N N . HIS A 1 190 ? -1.963 7.693 -31.016 1.00 24.30 189 HIS L N 1
ATOM 1551 C CA . HIS A 1 190 ? -2.519 6.377 -31.323 1.00 22.33 189 HIS L CA 1
ATOM 1552 C C . HIS A 1 190 ? -3.808 6.474 -32.116 1.00 22.95 189 HIS L C 1
ATOM 1553 O O . HIS A 1 190 ? -4.480 7.493 -32.060 1.00 25.19 189 HIS L O 1
ATOM 1560 N N . LYS A 1 191 ? -4.174 5.398 -32.811 1.00 25.27 190 LYS L N 1
ATOM 1561 C CA . LYS A 1 191 ? -5.373 5.408 -33.617 1.00 26.34 190 LYS L CA 1
ATOM 1562 C C . LYS A 1 191 ? -6.541 4.605 -33.027 1.00 23.94 190 LYS L C 1
ATOM 1563 O O . LYS A 1 191 ? -7.642 5.128 -32.858 1.00 26.62 190 LYS L O 1
ATOM 1569 N N . VAL A 1 192 ? -6.326 3.330 -32.721 1.00 23.86 191 VAL L N 1
ATOM 1570 C CA . VAL A 1 192 ? -7.451 2.465 -32.335 1.00 23.47 191 VAL L CA 1
ATOM 1571 C C . VAL A 1 192 ? -7.498 2.275 -30.823 1.00 24.47 191 VAL L C 1
ATOM 1572 O O . VAL A 1 192 ? -6.511 1.844 -30.191 1.00 24.74 191 VAL L O 1
ATOM 1576 N N . TYR A 1 193 ? -8.640 2.613 -30.241 1.00 21.82 192 TYR L N 1
ATOM 1577 C CA . TYR A 1 193 ? -8.882 2.483 -28.795 1.00 20.92 192 TYR L CA 1
ATOM 1578 C C . TYR A 1 193 ? -9.940 1.417 -28.639 1.00 21.36 192 TYR L C 1
ATOM 1579 O O . TYR A 1 193 ? -11.024 1.517 -29.230 1.00 21.07 192 TYR L O 1
ATOM 1588 N N . ALA A 1 194 ? -9.618 0.367 -27.904 1.00 20.86 193 ALA L N 1
ATOM 1589 C CA . ALA A 1 194 ? -10.528 -0.754 -27.797 1.00 21.21 193 ALA L CA 1
ATOM 1590 C C . ALA A 1 194 ? -10.615 -1.254 -26.363 1.00 19.75 193 ALA L C 1
ATOM 1591 O O . ALA A 1 194 ? -9.648 -1.204 -25.575 1.00 21.86 193 ALA L O 1
ATOM 1593 N N . CYS A 1 195 ? -11.803 -1.743 -26.031 1.00 21.08 194 CYS L N 1
ATOM 1594 C CA A CYS A 1 195 ? -11.951 -2.466 -24.776 0.79 21.01 194 CYS L CA 1
ATOM 1595 C CA B CYS A 1 195 ? -12.078 -2.401 -24.766 0.21 20.36 194 CYS L CA 1
ATOM 1596 C C . CYS A 1 195 ? -12.472 -3.850 -25.056 1.00 21.02 194 CYS L C 1
ATOM 1597 O O . CYS A 1 195 ? -13.386 -4.080 -25.884 1.00 23.29 194 CYS L O 1
ATOM 1602 N N . GLU A 1 196 ? -11.821 -4.807 -24.411 1.00 21.40 195 GLU L N 1
ATOM 1603 C CA . GLU A 1 196 ? -12.140 -6.223 -24.620 1.00 22.68 195 GLU L CA 1
ATOM 1604 C C . GLU A 1 196 ? -12.700 -6.838 -23.351 1.00 24.25 195 GLU L C 1
ATOM 1605 O O . GLU A 1 196 ? -12.081 -6.758 -22.271 1.00 24.42 195 GLU L O 1
ATOM 1611 N N . VAL A 1 197 ? -13.878 -7.451 -23.478 1.00 21.22 196 VAL L N 1
ATOM 1612 C CA . VAL A 1 197 ? -14.659 -7.887 -22.309 1.00 20.99 196 VAL L CA 1
ATOM 1613 C C . VAL A 1 197 ? -14.867 -9.399 -22.293 1.00 21.85 196 VAL L C 1
ATOM 1614 O O . VAL A 1 197 ? -15.182 -10.015 -23.313 1.00 22.96 196 VAL L O 1
ATOM 1618 N N . THR A 1 198 ? -14.648 -9.974 -21.122 1.00 21.22 197 THR L N 1
ATOM 1619 C CA A THR A 1 198 ? -14.859 -11.388 -20.930 0.29 22.34 197 THR L CA 1
ATOM 1620 C CA B THR A 1 198 ? -14.779 -11.399 -20.846 0.71 23.26 197 THR L CA 1
ATOM 1621 C C . THR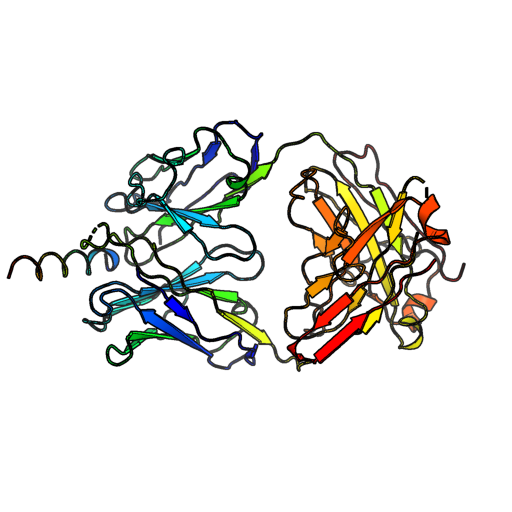 A 1 198 ? -15.841 -11.582 -19.766 1.00 21.44 197 THR L C 1
ATOM 1622 O O . THR A 1 198 ? -15.872 -10.800 -18.808 1.00 23.56 197 THR L O 1
ATOM 1629 N N . HIS A 1 199 ? -16.714 -12.564 -19.907 1.00 21.14 198 HIS L N 1
ATOM 1630 C CA . HIS A 1 199 ? -17.783 -12.809 -18.923 1.00 22.89 198 HIS L CA 1
ATOM 1631 C C . HIS A 1 199 ? -18.329 -14.207 -19.168 1.00 23.92 198 HIS L C 1
ATOM 1632 O O . HIS A 1 199 ? -18.235 -14.729 -20.299 1.00 25.42 198 HIS L O 1
ATOM 1639 N N A GLN A 1 200 ? -18.911 -14.824 -18.137 0.41 26.94 199 GLN L N 1
ATOM 1640 N N B GLN A 1 200 ? -18.882 -14.821 -18.125 0.59 26.06 199 GLN L N 1
ATOM 1641 C CA A GLN A 1 200 ? -19.434 -16.197 -18.257 0.41 30.10 199 GLN L CA 1
ATOM 1642 C CA B GLN A 1 200 ? -19.428 -16.170 -18.249 0.59 28.70 199 GLN L CA 1
ATOM 1643 C C A GLN A 1 200 ? -20.579 -16.340 -19.281 0.41 35.49 199 GLN L C 1
ATOM 1644 C C B GLN A 1 200 ? -20.468 -16.298 -19.382 0.59 34.74 199 GLN L C 1
ATOM 1645 O O A GLN A 1 200 ? -20.867 -17.440 -19.768 0.41 32.90 199 GLN L O 1
ATOM 1646 O O B GLN A 1 200 ? -20.547 -17.334 -20.064 0.59 30.58 199 GLN L O 1
ATOM 1657 N N . GLY A 1 201 ? -21.225 -15.227 -19.600 1.00 29.11 200 GLY L N 1
ATOM 1658 C CA . GLY A 1 201 ? -22.319 -15.228 -20.535 1.00 28.27 200 GLY L CA 1
ATOM 1659 C C . GLY A 1 201 ? -21.851 -15.062 -21.969 1.00 29.36 200 GLY L C 1
ATOM 1660 O O . GLY A 1 201 ? -22.674 -15.109 -22.896 1.00 30.67 200 GLY L O 1
ATOM 1661 N N . LEU A 1 202 ? -20.551 -14.833 -22.155 1.00 27.91 201 LEU L N 1
ATOM 1662 C CA . LEU A 1 202 ? -19.995 -14.672 -23.504 1.00 30.13 201 LEU L CA 1
ATOM 1663 C C . LEU A 1 202 ? -19.186 -15.891 -23.864 1.00 34.86 201 LEU L C 1
ATOM 1664 O O . LEU A 1 202 ? -18.361 -16.353 -23.069 1.00 38.36 201 LEU L O 1
ATOM 1669 N N . SER A 1 203 ? -19.392 -16.419 -25.062 1.00 36.12 202 SER L N 1
ATOM 1670 C CA . SER A 1 203 ? -18.646 -17.616 -25.459 1.00 38.56 202 SER L CA 1
ATOM 1671 C C . SER A 1 203 ? -17.249 -17.260 -25.961 1.00 37.84 202 SER L C 1
ATOM 1672 O O . SER A 1 203 ? -16.357 -18.110 -26.000 1.00 39.94 202 SER L O 1
ATOM 1675 N N . SER A 1 204 ? -17.057 -15.998 -26.339 1.00 36.55 203 SER L N 1
ATOM 1676 C CA . SER A 1 204 ? -15.733 -15.486 -26.699 1.00 35.17 203 SER L CA 1
ATOM 1677 C C . SER A 1 204 ? -15.724 -13.994 -26.355 1.00 32.45 203 SER L C 1
ATOM 1678 O O . SER A 1 204 ? -16.792 -13.392 -26.205 1.00 33.48 203 SER L O 1
ATOM 1681 N N . PRO A 1 205 ? -14.533 -13.400 -26.177 1.00 33.16 204 PRO L N 1
ATOM 1682 C CA . PRO A 1 205 ? -14.479 -11.990 -25.745 1.00 32.33 204 PRO L CA 1
ATOM 1683 C C . PRO A 1 205 ? -15.121 -11.039 -26.746 1.00 29.39 204 PRO L C 1
ATOM 1684 O O . PRO A 1 205 ? -15.032 -11.244 -27.965 1.00 32.56 204 PRO L O 1
ATOM 1688 N N . VAL A 1 206 ? -15.748 -10.001 -26.221 1.00 25.76 205 VAL L N 1
ATOM 1689 C CA . VAL A 1 206 ? -16.393 -8.954 -27.019 1.00 23.78 205 VAL L CA 1
ATOM 1690 C C . VAL A 1 206 ? -15.507 -7.744 -27.009 1.00 23.17 205 VAL L C 1
ATOM 1691 O O . VAL A 1 206 ? -15.047 -7.306 -25.949 1.00 25.12 205 VAL L O 1
ATOM 1695 N N . THR A 1 207 ? -15.215 -7.209 -28.190 1.00 23.67 206 THR L N 1
ATOM 1696 C CA . THR A 1 207 ? -14.424 -5.978 -28.270 1.00 24.99 206 THR L CA 1
ATOM 1697 C C . THR A 1 207 ? -15.273 -4.863 -28.857 1.00 23.69 206 THR L C 1
ATOM 1698 O O . THR A 1 207 ? -15.982 -5.070 -29.869 1.00 27.96 206 THR L O 1
ATOM 1702 N N . LYS A 1 208 ? -15.223 -3.696 -28.210 1.00 22.98 207 LYS L N 1
ATOM 1703 C CA . LYS A 1 208 ? -15.758 -2.480 -28.784 1.00 22.82 207 LYS L CA 1
ATOM 1704 C C . LYS A 1 208 ? -14.596 -1.528 -28.992 1.00 22.04 207 LYS L C 1
ATOM 1705 O O . LYS A 1 208 ? -13.710 -1.413 -28.137 1.00 23.24 207 LYS L O 1
ATOM 1711 N N . SER A 1 209 ? -14.570 -0.860 -30.147 1.00 23.77 208 SER L N 1
ATOM 1712 C CA . SER A 1 209 ? -13.454 0.026 -30.442 1.00 24.04 208 SER L CA 1
ATOM 1713 C C . SER A 1 209 ? -13.901 1.224 -31.237 1.00 24.63 208 SER L C 1
ATOM 1714 O O . SER A 1 209 ? -15.009 1.227 -31.804 1.00 27.80 208 SER L O 1
ATOM 1717 N N . PHE A 1 210 ? -13.061 2.254 -31.256 1.00 23.79 209 PHE L N 1
ATOM 1718 C CA . PHE A 1 210 ? -13.225 3.347 -32.203 1.00 25.48 209 PHE L CA 1
ATOM 1719 C C . PHE A 1 210 ? -11.874 3.749 -32.735 1.00 24.44 209 PHE L C 1
ATOM 1720 O O . PHE A 1 210 ? -10.812 3.442 -32.130 1.00 22.58 209 PHE L O 1
ATOM 1728 N N . ASN A 1 211 ? -11.905 4.437 -33.874 1.00 27.74 210 ASN L N 1
ATOM 1729 C CA . ASN A 1 211 ? -10.675 5.053 -34.419 1.00 29.02 210 ASN L CA 1
ATOM 1730 C C . ASN A 1 211 ? -10.666 6.539 -34.096 1.00 29.04 210 ASN L C 1
ATOM 1731 O O . ASN A 1 211 ? -11.629 7.239 -34.418 1.00 32.63 210 ASN L O 1
ATOM 1736 N N . ARG A 1 212 ? -9.606 7.019 -33.461 1.00 26.98 211 ARG L N 1
ATOM 1737 C CA . ARG A 1 212 ? -9.540 8.398 -33.018 1.00 28.21 211 ARG L CA 1
ATOM 1738 C C . ARG A 1 212 ? -9.731 9.348 -34.163 1.00 34.64 211 ARG L C 1
ATOM 1739 O O . ARG A 1 212 ? -9.081 9.216 -35.186 1.00 35.50 211 ARG L O 1
ATOM 1747 N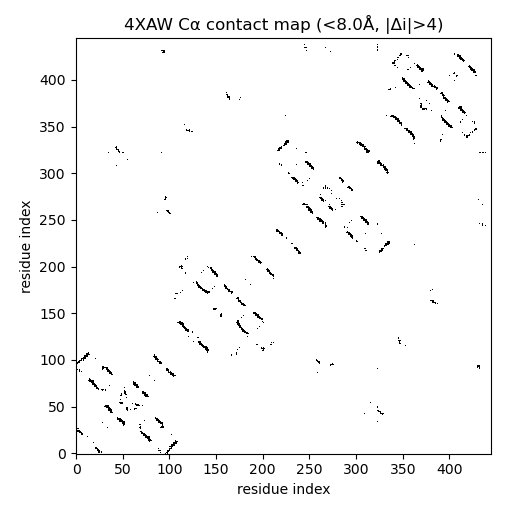 N . GLY A 1 213 ? -10.622 10.319 -33.989 1.00 40.61 212 GLY L N 1
ATOM 1748 C CA . GLY A 1 213 ? -10.811 11.329 -35.005 1.00 46.86 212 GLY L CA 1
ATOM 1749 C C . GLY A 1 213 ? -11.966 11.136 -35.973 1.00 52.81 212 GLY L C 1
ATOM 1750 O O . GLY A 1 213 ? -12.366 12.094 -36.641 1.00 54.78 212 GLY L O 1
ATOM 1751 N N . GLU A 1 214 ? -12.490 9.921 -36.093 1.00 54.89 213 GLU L N 1
ATOM 1752 C CA . GLU A 1 214 ? -13.674 9.701 -36.931 1.00 60.34 213 GLU L CA 1
ATOM 1753 C C . GLU A 1 214 ? -14.939 10.316 -36.324 1.00 63.36 213 GLU L C 1
ATOM 1754 O O . GLU A 1 214 ? -15.489 9.812 -35.343 1.00 65.86 213 GLU L O 1
ATOM 1760 N N . GLN B 2 1 ? -35.489 5.925 24.015 1.00 58.06 1 GLN H N 1
ATOM 1761 C CA . GLN B 2 1 ? -34.616 5.135 23.147 1.00 57.79 1 GLN H CA 1
ATOM 1762 C C . GLN B 2 1 ? -33.213 5.758 23.050 1.00 50.37 1 GLN H C 1
ATOM 1763 O O . GLN B 2 1 ? -33.075 6.979 22.938 1.00 56.60 1 GLN H O 1
ATOM 1765 N N . VAL B 2 2 ? -32.176 4.924 23.084 1.00 42.04 2 VAL H N 1
ATOM 1766 C CA . VAL B 2 2 ? -30.797 5.426 22.993 1.00 38.44 2 VAL H CA 1
ATOM 1767 C C . VAL B 2 2 ? -30.466 5.889 21.582 1.00 35.65 2 VAL H C 1
ATOM 1768 O O . VAL B 2 2 ? -30.710 5.150 20.617 1.00 39.47 2 VAL H O 1
ATOM 1772 N N A GLN B 2 3 ? -29.911 7.098 21.453 0.61 29.75 3 GLN H N 1
ATOM 1773 N N B GLN B 2 3 ? -29.906 7.091 21.461 0.39 32.02 3 GLN H N 1
ATOM 1774 C CA A GLN B 2 3 ? -29.479 7.603 20.150 0.61 31.96 3 GLN H CA 1
ATOM 1775 C CA B GLN B 2 3 ? -29.481 7.601 20.164 0.39 32.83 3 GLN H CA 1
ATOM 1776 C C A GLN B 2 3 ? -28.063 8.127 20.278 0.61 27.81 3 GLN H C 1
ATOM 1777 C C B GLN B 2 3 ? -28.062 8.132 20.278 0.39 28.02 3 GLN H C 1
ATOM 1778 O O A GLN B 2 3 ? -27.719 8.798 21.256 0.61 28.18 3 GLN H O 1
ATOM 1779 O O B GLN B 2 3 ? -27.712 8.804 21.253 0.39 28.38 3 GLN H O 1
ATOM 1790 N N . LEU B 2 4 ? -27.244 7.792 19.288 1.00 22.13 4 LEU H N 1
ATOM 1791 C CA . LEU B 2 4 ? -25.832 8.213 19.261 1.00 20.62 4 LEU H CA 1
ATOM 1792 C C . LEU B 2 4 ? -25.651 9.101 18.061 1.00 21.36 4 LEU H C 1
ATOM 1793 O O . LEU B 2 4 ? -25.951 8.705 16.905 1.00 23.71 4 LEU H O 1
ATOM 1798 N N . VAL B 2 5 ? -25.119 10.286 18.303 1.00 20.51 5 VAL H N 1
ATOM 1799 C CA . VAL B 2 5 ? -24.918 11.232 17.218 1.00 21.74 5 VAL H CA 1
ATOM 1800 C C . VAL B 2 5 ? -23.440 11.607 17.147 1.00 21.44 5 VAL H C 1
ATOM 1801 O O . VAL B 2 5 ? -22.884 12.127 18.119 1.00 22.98 5 VAL H O 1
ATOM 1805 N N . GLN B 2 6 ? -22.806 11.331 16.004 1.00 19.94 6 GLN H N 1
ATOM 1806 C CA . GLN B 2 6 ? -21.372 11.604 15.852 1.00 19.62 6 GLN H CA 1
ATOM 1807 C C . GLN B 2 6 ? -21.099 12.947 15.197 1.00 21.22 6 GLN H C 1
ATOM 1808 O O . GLN B 2 6 ? -21.975 13.538 14.517 1.00 22.19 6 GLN H O 1
ATOM 1814 N N . SER B 2 7 ? -19.861 13.414 15.382 1.00 19.25 7 SER H N 1
ATOM 1815 C CA . SER B 2 7 ? -19.390 14.590 14.671 1.00 19.25 7 SER H CA 1
ATOM 1816 C C . SER B 2 7 ? -19.269 14.329 13.161 1.00 19.95 7 SER H C 1
ATOM 1817 O O . SER B 2 7 ? -19.291 13.175 12.690 1.00 21.49 7 SER H O 1
ATOM 1820 N N . GLY B 2 8 ? -19.149 15.396 12.399 1.00 19.54 8 GLY H N 1
ATOM 1821 C CA . GLY B 2 8 ? -19.203 15.276 10.933 1.00 19.48 8 GLY H CA 1
ATOM 1822 C C . GLY B 2 8 ? -17.905 14.836 10.249 1.00 18.84 8 GLY H C 1
ATOM 1823 O O . GLY B 2 8 ? -16.839 14.746 10.862 1.00 19.70 8 GLY H O 1
ATOM 1824 N N . ALA B 2 9 ? -18.037 14.566 8.971 1.00 18.31 9 ALA H N 1
ATOM 1825 C CA . ALA B 2 9 ? -16.874 14.150 8.167 1.00 17.56 9 ALA H CA 1
ATOM 1826 C C . ALA B 2 9 ? -15.692 15.096 8.285 1.00 18.50 9 ALA H C 1
ATOM 1827 O O . ALA B 2 9 ? -15.859 16.297 8.413 1.00 22.23 9 ALA H O 1
ATOM 1829 N N A GLU B 2 10 ? -14.500 14.512 8.210 0.66 17.09 10 GLU H N 1
ATOM 1830 N N B GLU B 2 10 ? -14.489 14.539 8.210 0.34 18.45 10 GLU H N 1
ATOM 1831 C CA A GLU B 2 10 ? -13.275 15.319 8.269 0.66 18.83 10 GLU H CA 1
ATOM 1832 C CA B GLU B 2 10 ? -13.283 15.359 8.331 0.34 21.22 10 GLU H CA 1
ATOM 1833 C C A GLU B 2 10 ? -12.228 14.841 7.303 0.66 19.25 10 GLU H C 1
ATOM 1834 C C B GLU B 2 10 ? -12.145 14.871 7.441 0.34 20.18 10 GLU H C 1
ATOM 1835 O O A GLU B 2 10 ? -12.049 13.635 7.131 0.66 21.52 10 GLU H O 1
ATOM 1836 O O B GLU B 2 10 ? -11.862 13.671 7.410 0.34 20.81 10 GLU H O 1
ATOM 1847 N N . VAL B 2 11 ? -11.512 15.803 6.717 1.00 18.78 11 VAL H N 1
ATOM 1848 C CA . VAL B 2 11 ? -10.299 15.504 5.972 1.00 17.19 11 VAL H CA 1
ATOM 1849 C C . VAL B 2 11 ? -9.120 15.796 6.879 1.00 16.17 11 VAL H C 1
ATOM 1850 O O . VAL B 2 11 ? -9.036 16.877 7.481 1.00 18.58 11 VAL H O 1
ATOM 1854 N N . LYS B 2 12 ? -8.191 14.836 6.943 1.00 17.14 12 LYS H N 1
ATOM 1855 C CA . LYS B 2 12 ? -7.010 14.947 7.801 1.00 16.57 12 LYS H CA 1
ATOM 1856 C C . LYS B 2 12 ? -5.735 14.716 7.000 1.00 15.48 12 LYS H C 1
ATOM 1857 O O . LYS B 2 12 ? -5.700 13.828 6.163 1.00 16.86 12 LYS H O 1
ATOM 1863 N N . ARG B 2 13 ? -4.682 15.485 7.286 1.00 17.18 13 ARG H N 1
ATOM 1864 C CA . ARG B 2 13 ? -3.421 15.287 6.563 1.00 18.29 13 ARG H CA 1
ATOM 1865 C C . ARG B 2 13 ? -2.695 14.077 7.120 1.00 16.88 13 ARG H C 1
ATOM 1866 O O . ARG B 2 13 ? -2.830 13.725 8.301 1.00 17.27 13 ARG H O 1
ATOM 1874 N N . PRO B 2 14 ? -1.942 13.388 6.272 1.00 17.11 14 PRO H N 1
ATOM 1875 C CA . PRO B 2 14 ? -1.129 12.273 6.767 1.00 17.99 14 PRO H CA 1
ATOM 1876 C C . PRO B 2 14 ? -0.237 12.726 7.939 1.00 17.08 14 PRO H C 1
ATOM 1877 O O . PRO B 2 14 ? 0.383 13.812 7.909 1.00 18.51 14 PRO H O 1
ATOM 1881 N N . GLY B 2 15 ? -0.168 11.883 8.956 1.00 17.04 15 GLY H N 1
ATOM 1882 C CA . GLY B 2 15 ? 0.649 12.108 10.131 1.00 17.15 15 GLY H CA 1
ATOM 1883 C C . GLY B 2 15 ? -0.112 12.846 11.229 1.00 17.92 15 GLY H C 1
ATOM 1884 O O . GLY B 2 15 ? 0.358 12.926 12.355 1.00 19.87 15 GLY H O 1
ATOM 1885 N N . SER B 2 16 ? -1.293 13.368 10.904 1.00 16.14 16 SER H N 1
ATOM 1886 C CA . SER B 2 16 ? -2.045 14.140 11.897 1.00 16.39 16 SER H CA 1
ATOM 1887 C C . SER B 2 16 ? -2.814 13.206 12.818 1.00 16.67 16 SER H C 1
ATOM 1888 O O . SER B 2 16 ? -2.773 11.963 12.677 1.00 17.37 16 SER H O 1
ATOM 1891 N N . SER B 2 17 ? -3.493 13.827 13.780 1.00 18.57 17 SER H N 1
ATOM 1892 C CA A SER B 2 17 ? -4.362 13.099 14.686 0.11 17.95 17 SER H CA 1
ATOM 1893 C CA B SER B 2 17 ? -4.364 13.092 14.679 0.89 18.33 17 SER H CA 1
ATOM 1894 C C . SER B 2 17 ? -5.798 13.554 14.475 1.00 16.10 17 SER H C 1
ATOM 1895 O O . SER B 2 17 ? -6.056 14.746 14.255 1.00 20.50 17 SER H O 1
ATOM 1900 N N . VAL B 2 18 ? -6.744 12.620 14.572 1.00 15.37 18 VAL H N 1
ATOM 1901 C CA . VAL B 2 18 ? -8.176 12.955 14.472 1.00 17.28 18 VAL H CA 1
ATOM 1902 C C . VAL B 2 18 ? -8.899 12.663 15.785 1.00 15.80 18 VAL H C 1
ATOM 1903 O O . VAL B 2 18 ? -8.546 11.696 16.467 1.00 16.28 18 VAL H O 1
ATOM 1907 N N . THR B 2 19 ? -9.835 13.534 16.165 1.00 16.42 19 THR H N 1
ATOM 1908 C CA . THR B 2 19 ? -10.763 13.216 17.249 1.00 16.22 19 THR H CA 1
ATOM 1909 C C . THR B 2 19 ? -12.162 13.138 16.677 1.00 16.82 19 THR H C 1
ATOM 1910 O O . THR B 2 19 ? -12.604 14.068 15.975 1.00 19.18 19 THR H O 1
ATOM 1914 N N . VAL B 2 20 ? -12.864 12.035 16.964 1.00 15.98 20 VAL H N 1
ATOM 1915 C CA . VAL B 2 20 ? -14.260 11.881 16.545 1.00 16.38 20 VAL H CA 1
ATOM 1916 C C . VAL B 2 20 ? -15.087 11.807 17.838 1.00 16.94 20 VAL H C 1
ATOM 1917 O O . VAL B 2 20 ? -14.712 11.125 18.816 1.00 17.51 20 VAL H O 1
ATOM 1921 N N . SER B 2 21 ? -16.205 12.515 17.849 1.00 16.99 21 SER H N 1
ATOM 1922 C CA . SER B 2 21 ? -17.050 12.515 19.045 1.00 18.19 21 SER H CA 1
ATOM 1923 C C . SER B 2 21 ? -18.358 11.749 18.818 1.00 18.21 21 SER H C 1
ATOM 1924 O O . SER B 2 21 ? -18.840 11.609 17.704 1.00 19.06 21 SER H O 1
ATOM 1927 N N . CYS B 2 22 ? -18.920 11.262 19.928 1.00 17.68 22 CYS H N 1
ATOM 1928 C CA . CYS B 2 22 ? -20.165 10.487 19.906 1.00 18.15 22 CYS H CA 1
ATOM 1929 C C . CYS B 2 22 ? -20.995 10.904 21.123 1.00 18.75 22 CYS H C 1
ATOM 1930 O O . CYS B 2 22 ? -20.623 10.592 22.257 1.00 19.71 22 CYS H O 1
ATOM 1933 N N . LYS B 2 23 ? -22.098 11.593 20.875 1.00 19.63 23 LYS H N 1
ATOM 1934 C CA . LYS B 2 23 ? -22.938 12.104 21.973 1.00 21.03 23 LYS H CA 1
ATOM 1935 C C . LYS B 2 23 ? -24.178 11.236 22.092 1.00 21.51 23 LYS H C 1
ATOM 1936 O O . LYS B 2 23 ? -24.922 11.029 21.110 1.00 23.96 23 LYS H O 1
ATOM 1942 N N . ALA B 2 24 ? -24.402 10.724 23.300 1.00 23.02 24 ALA H N 1
ATOM 1943 C CA . ALA B 2 24 ? -25.508 9.815 23.558 1.00 25.61 24 ALA H CA 1
ATOM 1944 C C . ALA B 2 24 ? -26.647 10.545 24.218 1.00 30.45 24 ALA H C 1
ATOM 1945 O O . ALA B 2 24 ? -26.442 11.466 25.041 1.00 31.37 24 ALA H O 1
ATOM 1947 N N . SER B 2 25 ? -27.850 10.098 23.868 1.00 32.76 25 SER H N 1
ATOM 1948 C CA . SER B 2 25 ? -29.028 10.526 24.620 1.00 37.35 25 SER H CA 1
ATOM 1949 C C . SER B 2 25 ? -30.037 9.385 24.739 1.00 39.18 25 SER H C 1
ATOM 1950 O O . SER B 2 25 ? -30.096 8.464 23.908 1.00 38.32 25 SER H O 1
ATOM 1953 N N . GLY B 2 26 ? -30.855 9.449 25.778 1.00 44.03 26 GLY H N 1
ATOM 1954 C CA . GLY B 2 26 ? -31.932 8.494 25.882 1.00 48.35 26 GLY H CA 1
ATOM 1955 C C . GLY B 2 26 ? -31.674 7.300 26.776 1.00 53.72 26 GLY H C 1
ATOM 1956 O O . GLY B 2 26 ? -32.588 6.511 27.012 1.00 57.73 26 GLY H O 1
ATOM 1957 N N . GLY B 2 27 ? -30.459 7.140 27.283 1.00 54.44 27 GLY H N 1
ATOM 1958 C CA . GLY B 2 27 ? -30.208 6.025 28.180 1.00 57.70 27 GLY H CA 1
ATOM 1959 C C . GLY B 2 27 ? -29.297 6.419 29.324 1.00 63.07 27 GLY H C 1
ATOM 1960 O O . GLY B 2 27 ? -29.066 7.611 29.549 1.00 72.82 27 GLY H O 1
ATOM 1961 N N . SER B 2 28 ? -28.784 5.421 30.043 1.00 59.01 28 SER H N 1
ATOM 1962 C CA . SER B 2 28 ? -27.750 5.640 31.050 1.00 56.46 28 SER H CA 1
ATOM 1963 C C . SER B 2 28 ? -26.361 5.535 30.400 1.00 55.77 28 SER H C 1
ATOM 1964 O O . SER B 2 28 ? -26.029 4.534 29.767 1.00 69.32 28 SER H O 1
ATOM 1967 N N . PHE B 2 29 ? -25.561 6.579 30.554 1.00 39.10 29 PHE H N 1
ATOM 1968 C CA . PHE B 2 29 ? -24.278 6.687 29.862 1.00 30.01 29 PHE H CA 1
ATOM 1969 C C . PHE B 2 29 ? -23.149 5.966 30.601 1.00 26.17 29 PHE H C 1
ATOM 1970 O O . PHE B 2 29 ? -22.326 5.274 29.994 1.00 27.92 29 PHE H O 1
ATOM 1978 N N . SER B 2 30 ? -23.121 6.101 31.918 1.00 25.80 30 SER H N 1
ATOM 1979 C CA . SER B 2 30 ? -21.923 5.731 32.661 1.00 25.58 30 SER H CA 1
ATOM 1980 C C . SER B 2 30 ? -21.662 4.259 32.789 1.00 24.03 30 SER H C 1
ATOM 1981 O O . SER B 2 30 ? -20.506 3.850 32.875 1.00 23.36 30 SER H O 1
ATOM 1984 N N . THR B 2 31 ? -22.715 3.442 32.786 1.00 23.42 31 THR H N 1
ATOM 1985 C CA . THR B 2 31 ? -22.525 2.036 33.129 1.00 23.17 31 THR H CA 1
ATOM 1986 C C . THR B 2 31 ? -22.705 1.071 31.963 1.00 22.14 31 THR H C 1
ATOM 1987 O O . THR B 2 31 ? -22.861 -0.150 32.158 1.00 22.88 31 THR H O 1
ATOM 1991 N N . TYR B 2 32 ? -22.665 1.614 30.744 1.00 20.07 32 TYR H N 1
ATOM 1992 C CA . TYR B 2 32 ? -22.751 0.771 29.550 1.00 19.04 32 TYR H CA 1
ATOM 1993 C C . TYR B 2 32 ? -21.520 0.982 28.655 1.00 17.34 32 TYR H C 1
ATOM 1994 O O . TYR B 2 32 ? -20.975 2.095 28.541 1.00 21.41 32 TYR H O 1
ATOM 2003 N N . ALA B 2 33 ? -21.106 -0.093 28.036 1.00 15.64 33 ALA H N 1
ATOM 2004 C CA . ALA B 2 33 ? -19.888 -0.094 27.240 1.00 15.53 33 ALA H CA 1
ATOM 2005 C C . ALA B 2 33 ? -20.079 0.535 25.845 1.00 15.29 33 ALA H C 1
ATOM 2006 O O . ALA B 2 33 ? -21.035 0.204 25.137 1.00 18.84 33 ALA H O 1
ATOM 2008 N N . LEU B 2 34 ? -19.157 1.443 25.497 1.00 15.49 34 LEU H N 1
ATOM 2009 C CA . LEU B 2 34 ? -19.201 2.155 24.225 1.00 15.64 34 LEU H CA 1
ATOM 2010 C C . LEU B 2 34 ? -17.935 1.766 23.437 1.00 16.08 34 LEU H C 1
ATOM 2011 O O . LEU B 2 34 ? -16.803 1.937 23.923 1.00 18.92 34 LEU H O 1
ATOM 2016 N N . SER B 2 35 ? -18.138 1.273 22.220 1.00 15.03 35 SER H N 1
ATOM 2017 C CA . SER B 2 35 ? -17.009 0.889 21.354 1.00 13.95 35 SER H CA 1
ATOM 2018 C C . SER B 2 35 ? -16.928 1.728 20.098 1.00 14.30 35 SER H C 1
ATOM 2019 O O . SER B 2 35 ? -17.895 2.408 19.702 1.00 15.62 35 SER H O 1
ATOM 2022 N N . TRP B 2 36 ? -15.753 1.651 19.458 1.00 14.05 36 TRP H N 1
ATOM 2023 C CA . TRP B 2 36 ? -15.555 2.265 18.142 1.00 13.32 36 TRP H CA 1
ATOM 2024 C C . TRP B 2 36 ? -15.223 1.146 17.161 1.00 12.90 36 TRP H C 1
ATOM 2025 O O . TRP B 2 36 ? -14.399 0.259 17.467 1.00 14.48 36 TRP H O 1
ATOM 2036 N N . VAL B 2 37 ? -15.853 1.214 15.992 1.00 12.83 37 VAL H N 1
ATOM 2037 C CA . VAL B 2 37 ? -15.714 0.203 14.927 1.00 12.02 37 VAL H CA 1
ATOM 2038 C C . VAL B 2 37 ? -15.502 0.986 13.654 1.0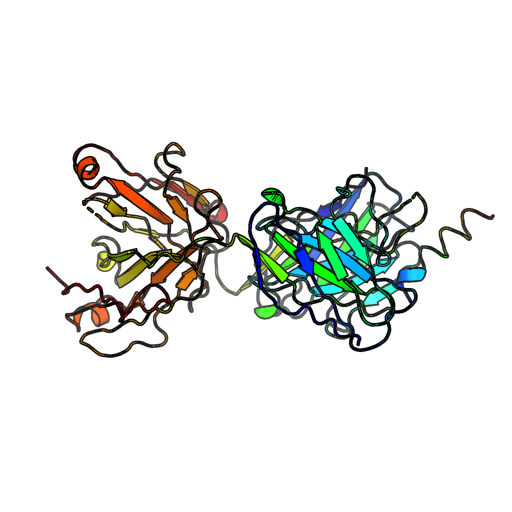0 13.86 37 VAL H C 1
ATOM 2039 O O . VAL B 2 37 ? -16.180 1.965 13.444 1.00 16.85 37 VAL H O 1
ATOM 2043 N N . ARG B 2 38 ? -14.559 0.589 12.810 1.00 13.61 38 ARG H N 1
ATOM 2044 C CA . ARG B 2 38 ? -14.395 1.321 11.546 1.00 13.66 38 ARG H CA 1
ATOM 2045 C C . ARG B 2 38 ? -14.599 0.425 10.341 1.00 13.59 38 ARG H C 1
ATOM 2046 O O . ARG B 2 38 ? -14.548 -0.823 10.431 1.00 15.32 38 ARG H O 1
ATOM 2054 N N . GLN B 2 39 ? -14.810 1.065 9.200 1.00 14.11 39 GLN H N 1
ATOM 2055 C CA . GLN B 2 39 ? -15.018 0.315 7.971 1.00 14.37 39 GLN H CA 1
ATOM 2056 C C . GLN B 2 39 ? -14.344 1.098 6.855 1.00 14.35 39 GLN H C 1
ATOM 2057 O O . GLN B 2 39 ? -14.785 2.178 6.476 1.00 15.00 39 GLN H O 1
ATOM 2063 N N . ALA B 2 40 ? -13.243 0.538 6.343 1.00 17.09 40 ALA H N 1
ATOM 2064 C CA . ALA B 2 40 ? -12.547 1.153 5.210 1.00 19.47 40 ALA H CA 1
ATOM 2065 C C . ALA B 2 40 ? -13.309 0.872 3.921 1.00 23.25 40 ALA H C 1
ATOM 2066 O O . ALA B 2 40 ? -14.089 -0.105 3.855 1.00 23.96 40 ALA H O 1
ATOM 2068 N N . PRO B 2 41 ? -13.108 1.725 2.896 1.00 28.15 41 PRO H N 1
ATOM 2069 C CA . PRO B 2 41 ? -13.857 1.599 1.641 1.00 33.06 41 PRO H CA 1
ATOM 2070 C C . PRO B 2 41 ? -13.772 0.195 1.066 1.00 37.91 41 PRO H C 1
ATOM 2071 O O . PRO B 2 41 ? -12.665 -0.317 0.866 1.00 36.40 41 PRO H O 1
ATOM 2075 N N . GLY B 2 42 ? -14.939 -0.423 0.887 1.00 38.93 42 GLY H N 1
ATOM 2076 C CA . GLY B 2 42 ? -15.055 -1.755 0.310 1.00 41.82 42 GLY H CA 1
ATOM 2077 C C . GLY B 2 42 ? -14.562 -2.889 1.201 1.00 40.60 42 GLY H C 1
ATOM 2078 O O . GLY B 2 42 ? -14.344 -4.001 0.741 1.00 42.11 42 GLY H O 1
ATOM 2079 N N A ARG B 2 43 ? -14.374 -2.606 2.488 0.52 37.06 43 ARG H N 1
ATOM 2080 N N B ARG B 2 43 ? -14.400 -2.600 2.487 0.48 37.58 43 ARG H N 1
ATOM 2081 C CA A ARG B 2 43 ? -13.831 -3.600 3.405 0.52 34.61 43 ARG H CA 1
ATOM 2082 C CA B ARG B 2 43 ? -13.846 -3.576 3.406 0.48 35.07 43 ARG H CA 1
ATOM 2083 C C A ARG B 2 43 ? -14.867 -3.889 4.495 0.52 27.24 43 ARG H C 1
ATOM 2084 C C B ARG B 2 43 ? -14.885 -3.898 4.486 0.48 27.85 43 ARG H C 1
ATOM 2085 O O A ARG B 2 43 ? -15.925 -3.252 4.554 0.52 23.76 43 ARG H O 1
ATOM 2086 O O B ARG B 2 43 ? -15.964 -3.291 4.531 0.48 25.32 43 ARG H O 1
ATOM 2101 N N . GLY B 2 44 ? -14.571 -4.862 5.346 1.00 24.08 44 GLY H N 1
ATOM 2102 C CA . GLY B 2 44 ? -15.457 -5.237 6.437 1.00 21.13 44 GLY H CA 1
ATOM 2103 C C . GLY B 2 44 ? -15.307 -4.374 7.659 1.00 18.88 44 GLY H C 1
ATOM 2104 O O . GLY B 2 44 ? -14.510 -3.443 7.691 1.00 21.44 44 GLY H O 1
ATOM 2105 N N . LEU B 2 45 ? -16.032 -4.734 8.708 1.00 15.97 45 LEU H N 1
ATOM 2106 C CA . LEU B 2 45 ? -16.005 -4.018 9.992 1.00 15.14 45 LEU H CA 1
ATOM 2107 C C . LEU B 2 45 ? -14.780 -4.423 10.791 1.00 14.74 45 LEU H C 1
ATOM 2108 O O . LEU B 2 45 ? -14.378 -5.594 10.782 1.00 17.52 45 LEU H O 1
ATOM 2113 N N . GLU B 2 46 ? -14.205 -3.456 11.496 1.00 15.10 46 GLU H N 1
ATOM 2114 C CA . GLU B 2 46 ? -13.059 -3.742 12.339 1.00 15.89 46 GLU H CA 1
ATOM 2115 C C . GLU B 2 46 ? -13.268 -3.105 13.726 1.00 16.55 46 GLU H C 1
ATOM 2116 O O . GLU B 2 46 ? -13.450 -1.892 13.830 1.00 17.59 46 GLU H O 1
ATOM 2122 N N . TRP B 2 47 ? -13.250 -3.918 14.777 1.00 14.35 47 TRP H N 1
ATOM 2123 C CA . TRP B 2 47 ? -13.368 -3.397 16.139 1.00 15.51 47 TRP H CA 1
ATOM 2124 C C . TRP B 2 47 ? -12.058 -2.744 16.583 1.00 14.70 47 TRP H C 1
ATOM 2125 O O . TRP B 2 47 ? -10.984 -3.362 16.449 1.00 18.82 47 TRP H O 1
ATOM 2136 N N . MET B 2 48 ? -12.127 -1.508 17.085 1.00 14.46 48 MET H N 1
ATOM 2137 C CA . MET B 2 48 ? -10.903 -0.774 17.468 1.00 13.92 48 MET H CA 1
ATOM 2138 C C . MET B 2 48 ? -10.649 -0.757 18.969 1.00 13.80 48 MET H C 1
ATOM 2139 O O . MET B 2 48 ? -9.485 -0.842 19.416 1.00 15.89 48 MET H O 1
ATOM 2144 N N . GLY B 2 49 ? -11.738 -0.645 19.745 1.00 14.68 49 GLY H N 1
ATOM 2145 C CA . GLY B 2 49 ? -11.594 -0.526 21.179 1.00 15.44 49 GLY H CA 1
ATOM 2146 C C . GLY B 2 49 ? -12.855 0.012 21.793 1.00 13.04 49 GLY H C 1
ATOM 2147 O O . GLY B 2 49 ? -13.819 0.379 21.082 1.00 15.28 49 GLY H O 1
ATOM 2148 N N . GLY B 2 50 ? -12.860 0.088 23.123 1.00 14.03 50 GLY H N 1
ATOM 2149 C CA . GLY B 2 50 ? -14.045 0.613 23.809 1.00 15.38 50 GLY H CA 1
ATOM 2150 C C . GLY B 2 50 ? -13.710 1.184 25.154 1.00 14.87 50 GLY H C 1
ATOM 2151 O O . GLY B 2 50 ? -12.575 1.057 25.638 1.00 15.63 50 GLY H O 1
ATOM 2152 N N . VAL B 2 51 ? -14.713 1.799 25.778 1.00 15.63 51 VAL H N 1
ATOM 2153 C CA . VAL B 2 51 ? -14.565 2.373 27.123 1.00 16.25 51 VAL H CA 1
ATOM 2154 C C . VAL B 2 51 ? -15.813 2.092 27.958 1.00 16.98 51 VAL H C 1
ATOM 2155 O O . VAL B 2 51 ? -16.927 2.043 27.411 1.00 17.40 51 VAL H O 1
ATOM 2159 N N . ILE B 2 52 ? -15.611 1.891 29.267 1.00 17.17 52 ILE H N 1
ATOM 2160 C CA . ILE B 2 52 ? -16.714 1.869 30.215 1.00 17.84 52 ILE H CA 1
ATOM 2161 C C . ILE B 2 52 ? -16.531 3.152 31.015 1.00 17.55 52 ILE H C 1
ATOM 2162 O O . ILE B 2 52 ? -15.594 3.273 31.807 1.00 20.56 52 ILE H O 1
ATOM 2167 N N . PRO B 2 53 A -17.419 4.111 30.800 1.00 19.65 52 PRO H N 1
ATOM 2168 C CA . PRO B 2 53 A -17.145 5.450 31.348 1.00 19.97 52 PRO H CA 1
ATOM 2169 C C . PRO B 2 53 A -17.006 5.495 32.881 1.00 22.83 52 PRO H C 1
ATOM 2170 O O . PRO B 2 53 A -16.046 6.142 33.368 1.00 23.70 52 PRO H O 1
ATOM 2174 N N . LEU B 2 54 ? -17.874 4.804 33.624 1.00 21.54 53 LEU H N 1
ATOM 2175 C CA . LEU B 2 54 ? -17.872 4.962 35.085 1.00 24.79 53 LEU H CA 1
ATOM 2176 C C . LEU B 2 54 ? -16.543 4.582 35.660 1.00 24.93 53 LEU H C 1
ATOM 2177 O O . LEU B 2 54 ? -16.084 5.150 36.686 1.00 27.03 53 LEU H O 1
ATOM 2182 N N . LEU B 2 55 ? -15.919 3.594 35.036 1.00 23.07 54 LEU H N 1
ATOM 2183 C CA . LEU B 2 55 ? -14.720 3.016 35.625 1.00 28.99 54 LEU H CA 1
ATOM 2184 C C . LEU B 2 55 ? -13.439 3.525 34.972 1.00 30.51 54 LEU H C 1
ATOM 2185 O O . LEU B 2 55 ? -12.357 3.145 35.402 1.00 31.75 54 LEU H O 1
ATOM 2190 N N A THR B 2 56 ? -13.577 4.372 33.949 0.68 29.53 55 THR H N 1
ATOM 2191 N N B THR B 2 56 ? -13.590 4.384 33.963 0.32 31.37 55 THR H N 1
ATOM 2192 C CA A THR B 2 56 ? -12.472 4.781 33.086 0.68 35.38 55 THR H CA 1
ATOM 2193 C CA B THR B 2 56 ? -12.510 4.816 33.069 0.32 36.75 55 THR H CA 1
ATOM 2194 C C A THR B 2 56 ? -11.632 3.570 32.693 0.68 30.12 55 THR H C 1
ATOM 2195 C C B THR B 2 56 ? -11.651 3.644 32.551 0.32 30.97 55 THR H C 1
ATOM 2196 O O A THR B 2 56 ? -10.392 3.559 32.874 0.68 31.02 55 THR H O 1
ATOM 2197 O O B THR B 2 56 ? -10.427 3.750 32.453 0.32 33.38 55 THR H O 1
ATOM 2204 N N . ILE B 2 57 ? -12.304 2.533 32.212 1.00 25.17 56 ILE H N 1
ATOM 2205 C CA . ILE B 2 57 ? -11.591 1.330 31.832 1.00 21.80 56 ILE H CA 1
ATOM 2206 C C . ILE B 2 57 ? -11.682 1.177 30.328 1.00 22.88 56 ILE H C 1
ATOM 2207 O O . ILE B 2 57 ? -12.755 0.964 29.766 1.00 23.29 56 ILE H O 1
ATOM 2212 N N . THR B 2 58 ? -10.547 1.328 29.671 1.00 19.83 57 THR H N 1
ATOM 2213 C CA . THR B 2 58 ? -10.487 1.177 28.225 1.00 16.58 57 THR H CA 1
ATOM 2214 C C . THR B 2 58 ? -10.039 -0.219 27.846 1.00 17.45 57 THR H C 1
ATOM 2215 O O . THR B 2 58 ? -9.469 -0.965 28.663 1.00 19.68 57 THR H O 1
ATOM 2219 N N . ASN B 2 59 ? -10.293 -0.570 26.597 1.00 15.69 58 ASN H N 1
ATOM 2220 C CA . ASN B 2 59 ? -9.897 -1.887 26.101 1.00 14.83 58 ASN H CA 1
ATOM 2221 C C . ASN B 2 59 ? -9.636 -1.685 24.600 1.00 15.42 58 ASN H C 1
ATOM 2222 O O . ASN B 2 59 ? -10.557 -1.378 23.839 1.00 16.87 58 ASN H O 1
ATOM 2227 N N . TYR B 2 60 ? -8.366 -1.773 24.188 1.00 17.91 59 TYR H N 1
ATOM 2228 C CA . TYR B 2 60 ? -8.013 -1.460 22.808 1.00 15.80 59 TYR H CA 1
ATOM 2229 C C . TYR B 2 60 ? -7.591 -2.738 22.092 1.00 18.12 59 TYR H C 1
ATOM 2230 O O . TYR B 2 60 ? -6.898 -3.603 22.694 1.00 19.43 59 TYR H O 1
ATOM 2239 N N . ALA B 2 61 ? -7.930 -2.828 20.798 1.00 15.86 60 ALA H N 1
ATOM 2240 C CA . ALA B 2 61 ? -7.409 -3.921 19.971 1.00 16.96 60 ALA H CA 1
ATOM 2241 C C . ALA B 2 61 ? -5.878 -3.755 19.899 1.00 20.33 60 ALA H C 1
ATOM 2242 O O . ALA B 2 61 ? -5.384 -2.637 19.770 1.00 19.54 60 ALA H O 1
ATOM 2244 N N . PRO B 2 62 ? -5.124 -4.876 19.993 1.00 20.18 61 PRO H N 1
ATOM 2245 C CA . PRO B 2 62 ? -3.671 -4.759 19.948 1.00 22.47 61 PRO H CA 1
ATOM 2246 C C . PRO B 2 62 ? -3.161 -3.985 18.721 1.00 20.31 61 PRO H C 1
ATOM 2247 O O . PRO B 2 62 ? -2.158 -3.267 18.841 1.00 22.52 61 PRO H O 1
ATOM 2251 N N A ARG B 2 63 ? -3.832 -4.133 17.575 0.52 22.47 62 ARG H N 1
ATOM 2252 N N B ARG B 2 63 ? -3.802 -4.116 17.562 0.48 21.61 62 ARG H N 1
ATOM 2253 C CA A ARG B 2 63 ? -3.433 -3.419 16.351 0.52 24.21 62 ARG H CA 1
ATOM 2254 C CA B ARG B 2 63 ? -3.266 -3.410 16.384 0.48 21.97 62 ARG H CA 1
ATOM 2255 C C A ARG B 2 63 ? -3.305 -1.905 16.559 0.52 22.32 62 ARG H C 1
ATOM 2256 C C B ARG B 2 63 ? -3.397 -1.873 16.459 0.48 20.52 62 ARG H C 1
ATOM 2257 O O A ARG B 2 63 ? -2.468 -1.242 15.928 0.52 24.27 62 ARG H O 1
ATOM 2258 O O B ARG B 2 63 ? -2.823 -1.155 15.633 0.48 20.65 62 ARG H O 1
ATOM 2273 N N . PHE B 2 64 ? -4.156 -1.366 17.429 1.00 19.11 63 PHE H N 1
ATOM 2274 C CA . PHE B 2 64 ? -4.250 0.087 17.642 1.00 19.19 63 PHE H CA 1
ATOM 2275 C C . PHE B 2 64 ? -3.604 0.580 18.927 1.00 19.21 63 PHE H C 1
ATOM 2276 O O . PHE B 2 64 ? -3.507 1.781 19.156 1.00 21.44 63 PHE H O 1
ATOM 2284 N N . GLN B 2 65 ? -3.215 -0.346 19.794 1.00 17.99 64 GLN H N 1
ATOM 2285 C CA . GLN B 2 65 ? -2.684 0.018 21.096 1.00 19.49 64 GLN H CA 1
ATOM 2286 C C . GLN B 2 65 ? -1.394 0.809 20.908 1.00 18.57 64 GLN H C 1
ATOM 2287 O O . GLN B 2 65 ? -0.415 0.281 20.343 1.00 21.70 64 GLN H O 1
ATOM 2293 N N . GLY B 2 66 ? -1.367 2.031 21.398 1.00 17.98 65 GLY H N 1
ATOM 2294 C CA . GLY B 2 66 ? -0.226 2.923 21.233 1.00 17.75 65 GLY H CA 1
ATOM 2295 C C . GLY B 2 66 ? -0.542 4.065 20.274 1.00 18.08 65 GLY H C 1
ATOM 2296 O O . GLY B 2 66 ? 0.235 5.035 20.176 1.00 20.58 65 GLY H O 1
ATOM 2297 N N . ARG B 2 67 ? -1.655 3.937 19.542 1.00 17.12 66 ARG H N 1
ATOM 2298 C CA . ARG B 2 67 ? -2.015 4.909 18.551 1.00 18.29 66 ARG H CA 1
ATOM 2299 C C . ARG B 2 67 ? -3.431 5.470 18.726 1.00 15.59 66 ARG H C 1
ATOM 2300 O O . ARG B 2 67 ? -3.835 6.367 18.013 1.00 19.16 66 ARG H O 1
ATOM 2308 N N A ILE B 2 68 ? -4.127 4.973 19.754 0.64 15.60 67 ILE H N 1
ATOM 2309 N N B ILE B 2 68 ? -4.206 4.873 19.637 0.36 16.53 67 ILE H N 1
ATOM 2310 C CA A ILE B 2 68 ? -5.548 5.266 19.978 0.64 16.71 67 ILE H CA 1
ATOM 2311 C CA B ILE B 2 68 ? -5.533 5.413 19.960 0.36 17.27 67 ILE H CA 1
ATOM 2312 C C A ILE B 2 68 ? -5.771 5.677 21.434 0.64 16.83 67 ILE H C 1
ATOM 2313 C C B ILE B 2 68 ? -5.734 5.735 21.422 0.36 16.81 67 ILE H C 1
ATOM 2314 O O A ILE B 2 68 ? -5.089 5.164 22.356 0.64 17.98 67 ILE H O 1
ATOM 2315 O O B ILE B 2 68 ? -5.052 5.201 22.318 0.36 18.01 67 ILE H O 1
ATOM 2324 N N . THR B 2 69 ? -6.711 6.602 21.643 1.00 15.89 68 THR H N 1
ATOM 2325 C CA . THR B 2 69 ? -7.165 6.929 23.004 1.00 16.39 68 THR H CA 1
ATOM 2326 C C . THR B 2 69 ? -8.678 7.052 22.933 1.00 15.35 68 THR H C 1
ATOM 2327 O O . THR B 2 69 ? -9.209 7.715 22.045 1.00 18.80 68 THR H O 1
ATOM 2331 N N . ILE B 2 70 ? -9.371 6.372 23.849 1.00 15.76 69 ILE H N 1
ATOM 2332 C CA . ILE B 2 70 ? -10.835 6.502 23.924 1.00 17.04 69 ILE H CA 1
ATOM 2333 C C . ILE B 2 70 ? -11.171 7.077 25.288 1.00 17.73 69 ILE H C 1
ATOM 2334 O O . ILE B 2 70 ? -10.688 6.562 26.313 1.00 21.51 69 ILE H O 1
ATOM 2339 N N . THR B 2 71 ? -11.949 8.142 25.301 1.00 16.75 70 THR H N 1
ATOM 2340 C CA . THR B 2 71 ? -12.297 8.780 26.562 1.00 18.58 70 THR H CA 1
ATOM 2341 C C . THR B 2 71 ? -13.789 9.061 26.619 1.00 19.07 70 THR H C 1
ATOM 2342 O O . THR B 2 71 ? -14.495 9.040 25.612 1.00 21.37 70 THR H O 1
ATOM 2346 N N . ALA B 2 72 ? -14.264 9.333 27.821 1.00 21.22 71 ALA H N 1
ATOM 2347 C CA . ALA B 2 72 ? -15.700 9.558 27.997 1.00 21.49 71 ALA H CA 1
ATOM 2348 C C . ALA B 2 72 ? -15.897 10.695 28.985 1.00 22.73 71 ALA H C 1
ATOM 2349 O O . ALA B 2 72 ? -15.153 10.813 29.971 1.00 28.14 71 ALA H O 1
ATOM 2351 N N . ASP B 2 73 ? -16.883 11.538 28.724 1.00 24.19 72 ASP H N 1
ATOM 2352 C CA . ASP B 2 73 ? -17.199 12.675 29.587 1.00 27.05 72 ASP H CA 1
ATOM 2353 C C . ASP B 2 73 ? -18.660 12.567 30.024 1.00 27.02 72 ASP H C 1
ATOM 2354 O O . ASP B 2 73 ? -19.563 12.837 29.248 1.00 26.53 72 ASP H O 1
ATOM 2359 N N A ARG B 2 74 ? -18.889 12.159 31.274 0.43 26.78 73 ARG H N 1
ATOM 2360 N N B ARG B 2 74 ? -18.871 12.200 31.281 0.26 27.92 73 ARG H N 1
ATOM 2361 N N C ARG B 2 74 ? -18.905 12.161 31.265 0.31 27.54 73 ARG H N 1
ATOM 2362 C CA A ARG B 2 74 ? -20.268 12.019 31.752 0.43 28.25 73 ARG H CA 1
ATOM 2363 C CA B ARG B 2 74 ? -20.221 12.003 31.785 0.26 30.34 73 ARG H CA 1
ATOM 2364 C CA C ARG B 2 74 ? -20.295 12.012 31.692 0.31 29.90 73 ARG H CA 1
ATOM 2365 C C A ARG B 2 74 ? -21.030 13.337 31.733 0.43 29.13 73 ARG H C 1
ATOM 2366 C C B ARG B 2 74 ? -21.004 13.308 31.977 0.26 30.57 73 ARG H C 1
ATOM 2367 C C C ARG B 2 74 ? -21.044 13.335 31.831 0.31 30.26 73 ARG H C 1
ATOM 2368 O O A ARG B 2 74 ? -22.247 13.346 31.574 0.43 31.30 73 ARG H O 1
ATOM 2369 O O B ARG B 2 74 ? -22.216 13.275 32.181 0.26 32.96 73 ARG H O 1
ATOM 2370 O O C ARG B 2 74 ? -22.271 13.344 31.878 0.31 33.24 73 ARG H O 1
ATOM 2392 N N . SER B 2 75 ? -20.323 14.449 31.897 1.00 29.20 74 SER H N 1
ATOM 2393 C CA . SER B 2 75 ? -20.998 15.745 32.025 1.00 31.85 74 SER H CA 1
ATOM 2394 C C . SER B 2 75 ? -21.769 16.085 30.753 1.00 31.58 74 SER H C 1
ATOM 2395 O O . SER B 2 75 ? -22.748 16.828 30.802 1.00 35.80 74 SER H O 1
ATOM 2398 N N . THR B 2 76 ? -21.348 15.523 29.618 1.00 29.65 75 THR H N 1
ATOM 2399 C CA . THR B 2 76 ? -22.026 15.781 28.353 1.00 29.31 75 THR H CA 1
ATOM 2400 C C . THR B 2 76 ? -22.463 14.494 27.669 1.00 27.49 75 THR H C 1
ATOM 2401 O O . THR B 2 76 ? -22.926 14.545 26.534 1.00 30.45 75 THR H O 1
ATOM 2405 N N . SER B 2 77 ? -22.327 13.351 28.353 1.00 26.42 76 SER H N 1
ATOM 2406 C CA . SER B 2 77 ? -22.625 12.044 27.784 1.00 25.76 76 SER H CA 1
ATOM 2407 C C . SER B 2 77 ? -21.965 11.846 26.429 1.00 22.06 76 SER H C 1
ATOM 2408 O O . SER B 2 77 ? -22.582 11.337 25.496 1.00 23.91 76 SER H O 1
ATOM 2411 N N . THR B 2 78 ? -20.710 12.277 26.325 1.00 20.73 77 THR H N 1
ATOM 2412 C CA . THR B 2 78 ? -19.995 12.168 25.046 1.00 21.12 77 THR H CA 1
ATOM 2413 C C . THR B 2 78 ? -18.772 11.293 25.183 1.00 21.11 77 THR H C 1
ATOM 2414 O O . THR B 2 78 ? -18.023 11.398 26.167 1.00 22.24 77 THR H O 1
ATOM 2418 N N . ALA B 2 79 ? -18.562 10.420 24.199 1.00 18.93 78 ALA H N 1
ATOM 2419 C CA . ALA B 2 79 ? -17.331 9.628 24.105 1.00 19.64 78 ALA H CA 1
ATOM 2420 C C . ALA B 2 79 ? -16.519 10.117 22.943 1.00 18.62 78 ALA H C 1
ATOM 2421 O O . ALA B 2 79 ? -17.048 10.678 21.977 1.00 18.54 78 ALA H O 1
ATOM 2423 N N . TYR B 2 80 ? -15.209 9.950 23.070 1.00 17.59 79 TYR H N 1
ATOM 2424 C CA . TYR B 2 80 ? -14.287 10.450 22.036 1.00 15.79 79 TYR H CA 1
ATOM 2425 C C . TYR B 2 80 ? -13.312 9.360 21.610 1.00 17.10 79 TYR H C 1
ATOM 2426 O O . TYR B 2 80 ? -12.811 8.609 22.465 1.00 20.58 79 TYR H O 1
ATOM 2435 N N . LEU B 2 81 ? -13.022 9.323 20.305 1.00 14.60 80 LEU H N 1
ATOM 2436 C CA . LEU B 2 81 ? -11.954 8.488 19.772 1.00 14.86 80 LEU H CA 1
ATOM 2437 C C . LEU B 2 81 ? -10.855 9.411 19.242 1.00 13.59 80 LEU H C 1
ATOM 2438 O O . LEU B 2 81 ? -11.141 10.293 18.414 1.00 16.03 80 LEU H O 1
ATOM 2443 N N . GLU B 2 82 ? -9.623 9.209 19.710 1.00 15.56 81 GLU H N 1
ATOM 2444 C CA . GLU B 2 82 ? -8.459 9.850 19.076 1.00 14.86 81 GLU H CA 1
ATOM 2445 C C . GLU B 2 82 ? -7.699 8.769 18.345 1.00 18.58 81 GLU H C 1
ATOM 2446 O O . GLU B 2 82 ? -7.413 7.698 18.933 1.00 18.06 81 GLU H O 1
ATOM 2452 N N . LEU B 2 83 ? -7.347 9.048 17.096 1.00 14.90 82 LEU H N 1
ATOM 2453 C CA . LEU B 2 83 ? -6.461 8.142 16.353 1.00 15.50 82 LEU H CA 1
ATOM 2454 C C . LEU B 2 83 ? -5.315 8.980 15.801 1.00 14.30 82 LEU H C 1
ATOM 2455 O O . LEU B 2 83 ? -5.546 9.987 15.108 1.00 16.33 82 LEU H O 1
ATOM 2460 N N . ASN B 2 84 A -4.083 8.571 16.120 1.00 16.03 82 ASN H N 1
ATOM 2461 C CA . ASN B 2 84 A -2.890 9.385 15.840 1.00 15.80 82 ASN H CA 1
ATOM 2462 C C . ASN B 2 84 A -2.072 8.815 14.680 1.00 16.36 82 ASN H C 1
ATOM 2463 O O . ASN B 2 84 A -2.289 7.686 14.248 1.00 16.60 82 ASN H O 1
ATOM 2468 N N . SER B 2 85 B -1.129 9.617 14.187 1.00 16.19 82 SER H N 1
ATOM 2469 C CA A SER B 2 85 B -0.195 9.149 13.157 0.47 17.59 82 SER H CA 1
ATOM 2470 C CA B SER B 2 85 B -0.207 9.157 13.144 0.53 18.81 82 SER H CA 1
ATOM 2471 C C . SER B 2 85 B -0.938 8.597 11.932 1.00 16.80 82 SER H C 1
ATOM 2472 O O . SER B 2 85 B -0.638 7.520 11.440 1.00 17.28 82 SER H O 1
ATOM 2477 N N . LEU B 2 86 C -1.894 9.375 11.420 1.00 16.34 82 LEU H N 1
ATOM 2478 C CA . LEU B 2 86 C -2.803 8.884 10.391 1.00 15.64 82 LEU H CA 1
ATOM 2479 C C . LEU B 2 86 C -2.105 8.581 9.071 1.00 15.79 82 LEU H C 1
ATOM 2480 O O . LEU B 2 86 C -1.189 9.313 8.630 1.00 17.28 82 LEU H O 1
ATOM 2485 N N A ARG B 2 87 ? -2.544 7.495 8.442 0.53 15.47 83 ARG H N 1
ATOM 2486 N N B ARG B 2 87 ? -2.563 7.528 8.411 0.47 16.45 83 ARG H N 1
ATOM 2487 C CA A ARG B 2 87 ? -2.029 7.092 7.146 0.53 18.22 83 ARG H CA 1
ATOM 2488 C CA B ARG B 2 87 ? -1.981 7.109 7.150 0.47 19.49 83 ARG H CA 1
ATOM 2489 C C A ARG B 2 87 ? -3.198 6.869 6.195 0.53 19.63 83 ARG H C 1
ATOM 2490 C C B ARG B 2 87 ? -3.162 6.825 6.210 0.47 20.28 83 ARG H C 1
ATOM 2491 O O A ARG B 2 87 ? -4.346 6.820 6.623 0.53 18.06 83 ARG H O 1
ATOM 2492 O O B ARG B 2 87 ? -4.295 6.707 6.667 0.47 18.65 83 ARG H O 1
ATOM 2507 N N . PRO B 2 88 ? -2.929 6.769 4.886 1.00 22.98 84 PRO H N 1
ATOM 2508 C CA . PRO B 2 88 ? -4.045 6.581 3.942 1.00 24.93 84 PRO H CA 1
ATOM 2509 C C . PRO B 2 88 ? -4.937 5.374 4.263 1.00 25.06 84 PRO H C 1
ATOM 2510 O O . PRO B 2 88 ? -6.168 5.373 4.034 1.00 25.15 84 PRO H O 1
ATOM 2514 N N . GLU B 2 89 ? -4.350 4.318 4.815 1.00 24.41 85 GLU H N 1
ATOM 2515 C CA . GLU B 2 89 ? -5.165 3.164 5.155 1.00 25.25 85 GLU H CA 1
ATOM 2516 C C . GLU B 2 89 ? -6.098 3.374 6.337 1.00 20.65 85 GLU H C 1
ATOM 2517 O O . GLU B 2 89 ? -6.930 2.502 6.618 1.00 24.03 85 GLU H O 1
ATOM 2523 N N . ASP B 2 90 ? -6.001 4.533 6.992 1.00 16.14 86 ASP H N 1
ATOM 2524 C CA . ASP B 2 90 ? -6.953 4.899 8.059 1.00 14.95 86 ASP H CA 1
ATOM 2525 C C . ASP B 2 90 ? -8.186 5.593 7.498 1.00 14.16 86 ASP H C 1
ATOM 2526 O O . ASP B 2 90 ? -9.141 5.926 8.239 1.00 16.80 86 ASP H O 1
ATOM 2531 N N . THR B 2 91 ? -8.221 5.873 6.193 1.00 13.47 87 THR H N 1
ATOM 2532 C CA . THR B 2 91 ? -9.454 6.405 5.584 1.00 13.47 87 THR H CA 1
ATOM 2533 C C . THR B 2 91 ? -10.561 5.377 5.766 1.00 13.28 87 THR H C 1
ATOM 2534 O O . THR B 2 91 ? -10.419 4.220 5.345 1.00 16.25 87 THR H O 1
ATOM 2538 N N . ALA B 2 92 ? -11.677 5.802 6.373 1.00 14.44 88 ALA H N 1
ATOM 2539 C CA . ALA B 2 92 ? -12.719 4.858 6.764 1.00 14.01 88 ALA H CA 1
ATOM 2540 C C . ALA B 2 92 ? -13.905 5.630 7.289 1.00 13.58 88 ALA H C 1
ATOM 2541 O O . ALA B 2 92 ? -13.777 6.805 7.658 1.00 14.61 88 ALA H O 1
ATOM 2543 N N . VAL B 2 93 ? -15.047 4.935 7.357 1.00 13.68 89 VAL H N 1
ATOM 2544 C CA . VAL B 2 93 ? -16.134 5.411 8.207 1.00 14.03 89 VAL H CA 1
ATOM 2545 C C . VAL B 2 93 ? -15.936 4.849 9.610 1.00 14.60 89 VAL H C 1
ATOM 2546 O O . VAL B 2 93 ? -15.748 3.639 9.784 1.00 16.24 89 VAL H O 1
ATOM 2550 N N . TYR B 2 94 ? -15.939 5.753 10.588 1.00 14.02 90 TYR H N 1
ATOM 2551 C CA . TYR B 2 94 ? -15.758 5.375 11.986 1.00 13.34 90 TYR H CA 1
ATOM 2552 C C . TYR B 2 94 ? -17.120 5.451 12.678 1.00 15.26 90 TYR H C 1
ATOM 2553 O O . TYR B 2 94 ? -17.798 6.482 12.582 1.00 17.57 90 TYR H O 1
ATOM 2562 N N . TYR B 2 95 ? -17.525 4.360 13.323 1.00 14.37 91 TYR H N 1
ATOM 2563 C CA . TYR B 2 95 ? -18.798 4.311 14.040 1.00 14.24 91 TYR H CA 1
ATOM 2564 C C . TYR B 2 95 ? -18.570 4.147 15.523 1.00 13.54 91 TYR H C 1
ATOM 2565 O O . TYR B 2 95 ? -17.724 3.372 15.977 1.00 14.96 91 TYR H O 1
ATOM 2574 N N . CYS B 2 96 ? -19.366 4.867 16.302 1.00 14.82 92 CYS H N 1
ATOM 2575 C CA A CYS B 2 96 ? -19.478 4.464 17.698 0.83 14.94 92 CYS H CA 1
ATOM 2576 C CA B CYS B 2 96 ? -19.575 4.619 17.718 0.17 17.69 92 CYS H CA 1
ATOM 2577 C C . CYS B 2 96 ? -20.665 3.549 17.862 1.00 16.87 92 CYS H C 1
ATOM 2578 O O . CYS B 2 96 ? -21.622 3.564 17.079 1.00 17.52 92 CYS H O 1
ATOM 2583 N N . ALA B 2 97 ? -20.529 2.658 18.828 1.00 15.26 93 ALA H N 1
ATOM 2584 C CA . ALA B 2 97 ? -21.538 1.615 19.031 1.00 17.31 93 ALA H CA 1
ATOM 2585 C C . ALA B 2 97 ? -21.657 1.293 20.497 1.00 19.45 93 ALA H C 1
ATOM 2586 O O . ALA B 2 97 ? -20.664 1.143 21.196 1.00 26.43 93 ALA H O 1
ATOM 2588 N N . ARG B 2 98 ? -22.878 1.249 20.989 1.00 19.34 94 ARG H N 1
ATOM 2589 C CA A ARG B 2 98 ? -23.107 1.001 22.399 0.41 17.83 94 ARG H CA 1
ATOM 2590 C CA B ARG B 2 98 ? -23.094 0.994 22.397 0.59 18.78 94 ARG H CA 1
ATOM 2591 C C . ARG B 2 98 ? -23.813 -0.321 22.570 1.00 15.49 94 ARG H C 1
ATOM 2592 O O . ARG B 2 98 ? -24.693 -0.679 21.768 1.00 16.04 94 ARG H O 1
ATOM 2607 N N . GLU B 2 99 ? -23.439 -1.049 23.633 1.00 14.75 95 GLU H N 1
ATOM 2608 C CA . GLU B 2 99 ? -24.076 -2.344 23.869 1.00 15.41 95 GLU H CA 1
ATOM 2609 C C . GLU B 2 99 ? -25.580 -2.184 24.122 1.00 15.10 95 GLU H C 1
ATOM 2610 O O . GLU B 2 99 ? -26.051 -1.152 24.620 1.00 15.73 95 GLU H O 1
ATOM 2616 N N . GLY B 2 100 ? -26.329 -3.199 23.717 1.00 16.17 96 GLY H N 1
ATOM 2617 C CA . GLY B 2 100 ? -27.753 -3.200 23.984 1.00 17.45 96 GLY H CA 1
ATOM 2618 C C . GLY B 2 100 ? -28.071 -3.670 25.402 1.00 19.33 96 GLY H C 1
ATOM 2619 O O . GLY B 2 100 ? -27.201 -3.999 26.213 1.00 17.24 96 GLY H O 1
ATOM 2620 N N . THR B 2 101 ? -29.362 -3.634 25.702 1.00 21.00 97 THR H N 1
ATOM 2621 C CA . THR B 2 101 ? -29.845 -4.114 26.996 1.00 24.17 97 THR H CA 1
ATOM 2622 C C . THR B 2 101 ? -31.042 -5.021 26.775 1.00 28.83 97 THR H C 1
ATOM 2623 O O . THR B 2 101 ? -31.685 -5.011 25.708 1.00 30.54 97 THR H O 1
ATOM 2627 N N . THR B 2 102 ? -31.372 -5.828 27.766 1.00 34.88 98 THR H N 1
ATOM 2628 C CA . THR B 2 102 ? -32.579 -6.630 27.591 1.00 50.90 98 THR H CA 1
ATOM 2629 C C . THR B 2 102 ? -33.812 -5.875 28.074 1.00 69.36 98 THR H C 1
ATOM 2630 O O . THR B 2 102 ? -33.704 -4.807 28.675 1.00 71.07 98 THR H O 1
ATOM 2634 N N . GLY B 2 108 D -31.765 -1.601 31.778 1.00 53.08 100 GLY H N 1
ATOM 2635 C CA . GLY B 2 108 D -31.778 -3.055 31.752 1.00 44.50 100 GLY H CA 1
ATOM 2636 C C . GLY B 2 108 D -30.415 -3.743 31.698 1.00 34.62 100 GLY H C 1
ATOM 2637 O O . GLY B 2 108 D -29.361 -3.109 31.608 1.00 31.52 100 GLY H O 1
ATOM 2638 N N . LYS B 2 109 E -30.447 -5.065 31.733 1.00 28.00 100 LYS H N 1
ATOM 2639 C CA . LYS B 2 109 E -29.235 -5.883 31.758 1.00 24.49 100 LYS H CA 1
ATOM 2640 C C . LYS B 2 109 E -28.465 -5.781 30.427 1.00 21.64 100 LYS H C 1
ATOM 2641 O O . LYS B 2 109 E -29.020 -6.041 29.367 1.00 21.98 100 LYS H O 1
ATOM 2647 N N . PRO B 2 110 F -27.176 -5.381 30.486 1.00 19.51 100 PRO H N 1
ATOM 2648 C CA . PRO B 2 110 F -26.372 -5.207 29.260 1.00 18.36 100 PRO H CA 1
ATOM 2649 C C . PRO B 2 110 F -26.101 -6.546 28.564 1.00 18.58 100 PRO H C 1
ATOM 2650 O O . PRO B 2 110 F -25.932 -7.582 29.230 1.00 20.34 100 PRO H O 1
ATOM 2654 N N . ILE B 2 111 G -26.036 -6.513 27.227 1.00 18.10 100 ILE H N 1
ATOM 2655 C CA . ILE B 2 111 G -25.896 -7.725 26.444 1.00 18.61 100 ILE H CA 1
ATOM 2656 C C . ILE B 2 111 G -24.529 -7.861 25.740 1.00 16.85 100 ILE H C 1
ATOM 2657 O O . ILE B 2 111 G -24.313 -8.852 25.034 1.00 19.13 100 ILE H O 1
ATOM 2662 N N . GLY B 2 112 H -23.648 -6.865 25.856 1.00 17.63 100 GLY H N 1
ATOM 2663 C CA . GLY B 2 112 H -22.322 -6.940 25.225 1.00 17.00 100 GLY H CA 1
ATOM 2664 C C . GLY B 2 112 H -22.330 -6.556 23.720 1.00 16.10 100 GLY H C 1
ATOM 2665 O O . GLY B 2 112 H -21.613 -5.652 23.282 1.00 15.65 100 GLY H O 1
ATOM 2666 N N . ALA B 2 113 I -23.160 -7.229 22.938 1.00 16.73 100 ALA H N 1
ATOM 2667 C CA . ALA B 2 113 I -23.253 -6.961 21.503 1.00 15.75 100 ALA H CA 1
ATOM 2668 C C . ALA B 2 113 I -23.783 -5.559 21.236 1.00 14.32 100 ALA H C 1
ATOM 2669 O O . ALA B 2 113 I -24.481 -4.978 22.096 1.00 16.20 100 ALA H O 1
ATOM 2671 N N . PHE B 2 114 J -23.501 -5.014 20.058 1.00 14.89 100 PHE H N 1
ATOM 2672 C CA . PHE B 2 114 J -23.714 -3.600 19.806 1.00 15.19 100 PHE H CA 1
ATOM 2673 C C . PHE B 2 114 J -25.093 -3.351 19.202 1.00 14.82 100 PHE H C 1
ATOM 2674 O O . PHE B 2 114 J -25.334 -3.540 17.998 1.00 15.00 100 PHE H O 1
ATOM 2682 N N . ALA B 2 115 ? -26.040 -2.945 20.026 1.00 17.28 101 ALA H N 1
ATOM 2683 C CA . ALA B 2 115 ? -27.393 -2.673 19.548 1.00 17.00 101 ALA H CA 1
ATOM 2684 C C . ALA B 2 115 ? -27.588 -1.272 18.993 1.00 16.73 101 ALA H C 1
ATOM 2685 O O . ALA B 2 115 ? -28.473 -1.045 18.152 1.00 17.72 101 ALA H O 1
ATOM 2687 N N . HIS B 2 116 ? -26.780 -0.329 19.465 1.00 16.63 102 HIS H N 1
ATOM 2688 C CA . HIS B 2 116 ? -27.018 1.072 19.149 1.00 16.83 102 HIS H CA 1
ATOM 2689 C C . HIS B 2 116 ? -25.807 1.622 18.430 1.00 16.37 102 HIS H C 1
ATOM 2690 O O . HIS B 2 116 ? -24.698 1.573 18.948 1.00 22.34 102 HIS H O 1
ATOM 2697 N N . TRP B 2 117 ? -26.023 2.123 17.226 1.00 15.69 103 TRP H N 1
ATOM 2698 C CA . TRP B 2 117 ? -24.936 2.646 16.396 1.00 16.47 103 TRP H CA 1
ATOM 2699 C C . TRP B 2 117 ? -25.145 4.131 16.076 1.00 17.79 103 TRP H C 1
ATOM 2700 O O . TRP B 2 117 ? -26.269 4.590 15.788 1.00 18.85 103 TRP H O 1
ATOM 2711 N N . GLY B 2 118 ? -24.028 4.860 16.047 1.00 15.51 104 GLY H N 1
ATOM 2712 C CA . GLY B 2 118 ? -24.031 6.199 15.530 1.00 16.58 104 GLY H CA 1
ATOM 2713 C C . GLY B 2 118 ? -24.170 6.162 14.013 1.00 16.55 104 GLY H C 1
ATOM 2714 O O . GLY B 2 118 ? -24.175 5.065 13.410 1.00 18.05 104 GLY H O 1
ATOM 2715 N N . GLN B 2 119 ? -24.289 7.338 13.394 1.00 17.80 105 GLN H N 1
ATOM 2716 C CA . GLN B 2 119 ? -24.524 7.394 11.944 1.00 16.72 105 GLN H CA 1
ATOM 2717 C C . GLN B 2 119 ? -23.217 7.205 11.130 1.00 18.54 105 GLN H C 1
ATOM 2718 O O . GLN B 2 119 ? -23.273 7.079 9.922 1.00 20.32 105 GLN H O 1
ATOM 2724 N N . GLY B 2 120 ? -22.078 7.164 11.805 1.00 17.69 106 GLY H N 1
ATOM 2725 C CA . GLY B 2 120 ? -20.773 7.082 11.131 1.00 17.64 106 GLY H CA 1
ATOM 2726 C C . GLY B 2 120 ? -20.177 8.446 10.834 1.00 16.54 106 GLY H C 1
ATOM 2727 O O . GLY B 2 120 ? -20.892 9.447 10.640 1.00 19.08 106 GLY H O 1
ATOM 2728 N N . THR B 2 121 ? -18.855 8.478 10.832 1.00 16.35 107 THR H N 1
ATOM 2729 C CA . THR B 2 121 ? -18.078 9.676 10.510 1.00 15.78 107 THR H CA 1
A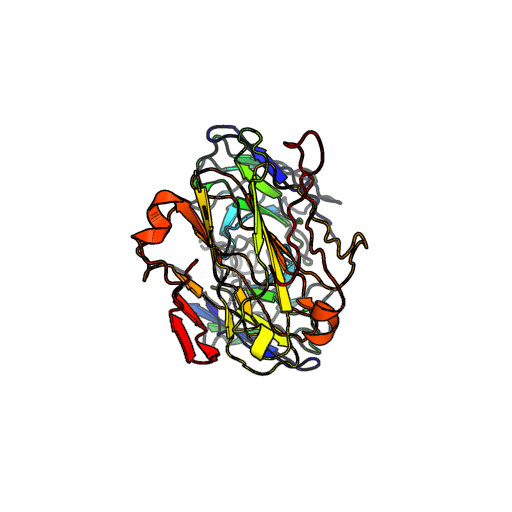TOM 2730 C C . THR B 2 121 ? -17.028 9.266 9.463 1.00 15.86 107 THR H C 1
ATOM 2731 O O . THR B 2 121 ? -16.172 8.425 9.763 1.00 16.72 107 THR H O 1
ATOM 2735 N N . LEU B 2 122 ? -17.089 9.861 8.275 1.00 15.78 108 LEU H N 1
ATOM 2736 C CA . LEU B 2 122 ? -16.063 9.582 7.255 1.00 15.88 108 LEU H CA 1
ATOM 2737 C C . LEU B 2 122 ? -14.828 10.417 7.553 1.00 14.78 108 LEU H C 1
ATOM 2738 O O . LEU B 2 122 ? -14.879 11.670 7.556 1.00 18.12 108 LEU H O 1
ATOM 2743 N N . VAL B 2 123 ? -13.719 9.718 7.820 1.00 14.70 109 VAL H N 1
ATOM 2744 C CA . VAL B 2 123 ? -12.435 10.408 7.993 1.00 14.66 109 VAL H CA 1
ATOM 2745 C C . VAL B 2 123 ? -11.586 10.079 6.753 1.00 15.04 109 VAL H C 1
ATOM 2746 O O . VAL B 2 123 ? -11.297 8.902 6.464 1.00 16.40 109 VAL H O 1
ATOM 2750 N N . THR B 2 124 ? -11.234 11.123 5.999 1.00 15.36 110 THR H N 1
ATOM 2751 C CA . THR B 2 124 ? -10.441 10.919 4.772 1.00 13.94 110 THR H CA 1
ATOM 2752 C C . THR B 2 124 ? -9.038 11.400 5.038 1.00 15.14 110 THR H C 1
ATOM 2753 O O . THR B 2 124 ? -8.856 12.571 5.359 1.00 17.35 110 THR H O 1
ATOM 2757 N N . VAL B 2 125 ? -8.052 10.497 4.942 1.00 16.32 111 VAL H N 1
ATOM 2758 C CA . VAL B 2 125 ? -6.662 10.929 5.182 1.00 15.65 111 VAL H CA 1
ATOM 2759 C C . VAL B 2 125 ? -5.997 11.186 3.826 1.00 15.21 111 VAL H C 1
ATOM 2760 O O . VAL B 2 125 ? -5.835 10.257 2.996 1.00 16.76 111 VAL H O 1
ATOM 2764 N N . SER B 2 126 ? -5.660 12.445 3.590 1.00 14.30 112 SER H N 1
ATOM 2765 C CA . SER B 2 126 ? -5.236 12.865 2.251 1.00 15.92 112 SER H CA 1
ATOM 2766 C C . SER B 2 126 ? -4.553 14.186 2.328 1.00 16.41 112 SER H C 1
ATOM 2767 O O . SER B 2 126 ? -4.858 15.012 3.201 1.00 16.55 112 SER H O 1
ATOM 2770 N N . SER B 2 127 ? -3.624 14.423 1.389 1.00 18.32 113 SER H N 1
ATOM 2771 C CA . SER B 2 127 ? -3.044 15.753 1.206 1.00 18.45 113 SER H CA 1
ATOM 2772 C C . SER B 2 127 ? -3.763 16.607 0.169 1.00 21.05 113 SER H C 1
ATOM 2773 O O . SER B 2 127 ? -3.333 17.753 -0.101 1.00 24.62 113 SER H O 1
ATOM 2776 N N . ALA B 2 128 ? -4.853 16.087 -0.421 1.00 19.42 114 ALA H N 1
ATOM 2777 C CA . ALA B 2 128 ? -5.575 16.833 -1.454 1.00 20.39 114 ALA H CA 1
ATOM 2778 C C . ALA B 2 128 ? -6.313 18.033 -0.914 1.00 21.82 114 ALA H C 1
ATOM 2779 O O . ALA B 2 128 ? -6.661 18.078 0.270 1.00 22.24 114 ALA H O 1
ATOM 2781 N N . SER B 2 129 ? -6.549 19.004 -1.787 1.00 24.99 115 SER H N 1
ATOM 2782 C CA . SER B 2 129 ? -7.339 20.176 -1.451 1.00 26.56 115 SER H CA 1
ATOM 2783 C C . SER B 2 129 ? -8.731 20.068 -2.046 1.00 22.68 115 SER H C 1
ATOM 2784 O O . SER B 2 129 ? -8.941 19.382 -3.059 1.00 24.11 115 SER H O 1
ATOM 2787 N N . THR B 2 130 ? -9.692 20.750 -1.435 1.00 23.45 116 THR H N 1
ATOM 2788 C CA . THR B 2 130 ? -11.050 20.762 -1.994 1.00 21.58 116 THR H CA 1
ATOM 2789 C C . THR B 2 130 ? -11.023 21.217 -3.442 1.00 20.72 116 THR H C 1
ATOM 2790 O O . THR B 2 130 ? -10.333 22.197 -3.779 1.00 24.08 116 THR H O 1
ATOM 2794 N N . LYS B 2 131 ? -11.770 20.518 -4.286 1.00 18.74 117 LYS H N 1
ATOM 2795 C CA . LYS B 2 131 ? -11.794 20.814 -5.706 1.00 19.04 117 LYS H CA 1
ATOM 2796 C C . LYS B 2 131 ? -13.128 20.336 -6.282 1.00 16.88 117 LYS H C 1
ATOM 2797 O O . LYS B 2 131 ? -13.546 19.193 -6.041 1.00 18.67 117 LYS H O 1
ATOM 2803 N N . GLY B 2 132 ? -13.767 21.190 -7.086 1.00 21.36 118 GLY H N 1
ATOM 2804 C CA . GLY B 2 132 ? -14.996 20.773 -7.745 1.00 22.91 118 GLY H CA 1
ATOM 2805 C C . GLY B 2 132 ? -14.690 19.986 -9.019 1.00 23.39 118 GLY H C 1
ATOM 2806 O O . GLY B 2 132 ? -13.697 20.239 -9.672 1.00 24.30 118 GLY H O 1
ATOM 2807 N N . PRO B 2 133 ? -15.580 19.076 -9.416 1.00 20.77 119 PRO H N 1
ATOM 2808 C CA . PRO B 2 133 ? -15.334 18.305 -10.638 1.00 21.38 119 PRO H CA 1
ATOM 2809 C C . PRO B 2 133 ? -15.599 19.072 -11.917 1.00 19.94 119 PRO H C 1
ATOM 2810 O O . PRO B 2 133 ? -16.351 20.071 -11.937 1.00 22.39 119 PRO H O 1
ATOM 2814 N N . SER B 2 134 ? -15.003 18.568 -12.994 1.00 20.47 120 SER H N 1
ATOM 2815 C CA . SER B 2 134 ? -15.441 18.900 -14.355 1.00 19.86 120 SER H CA 1
ATOM 2816 C C . SER B 2 134 ? -16.471 17.828 -14.708 1.00 16.19 120 SER H C 1
ATOM 2817 O O . SER B 2 134 ? -16.346 16.683 -14.275 1.00 20.45 120 SER H O 1
ATOM 2820 N N . VAL B 2 135 ? -17.475 18.199 -15.470 1.00 20.08 121 VAL H N 1
ATOM 2821 C CA . VAL B 2 135 ? -18.484 17.247 -15.894 1.00 20.14 121 VAL H CA 1
ATOM 2822 C C . VAL B 2 135 ? -18.474 17.170 -17.404 1.00 21.67 121 VAL H C 1
ATOM 2823 O O . VAL B 2 135 ? -18.807 18.153 -18.116 1.00 23.02 121 VAL H O 1
ATOM 2827 N N . PHE B 2 136 ? -18.101 16.000 -17.905 1.00 18.60 122 PHE H N 1
ATOM 2828 C CA . PHE B 2 136 ? -17.976 15.792 -19.338 1.00 19.14 122 PHE H CA 1
ATOM 2829 C C . PHE B 2 136 ? -19.042 14.833 -19.852 1.00 18.60 122 PHE H C 1
ATOM 2830 O O . PHE B 2 136 ? -19.388 13.883 -19.168 1.00 18.56 122 PHE H O 1
ATOM 2838 N N . PRO B 2 137 ? -19.540 15.038 -21.070 1.00 18.31 123 PRO H N 1
ATOM 2839 C CA . PRO B 2 137 ? -20.583 14.135 -21.582 1.00 18.64 123 PRO H CA 1
ATOM 2840 C C . PRO B 2 137 ? -19.982 12.824 -22.076 1.00 20.44 123 PRO H C 1
ATOM 2841 O O . PRO B 2 137 ? -18.844 12.811 -22.579 1.00 22.68 123 PRO H O 1
ATOM 2845 N N . LEU B 2 138 ? -20.740 11.757 -21.900 1.00 19.70 124 LEU H N 1
ATOM 2846 C CA . LEU B 2 138 ? -20.527 10.479 -22.554 1.00 18.90 124 LEU H CA 1
ATOM 2847 C C . LEU B 2 138 ? -21.613 10.365 -23.607 1.00 20.12 124 LEU H C 1
ATOM 2848 O O . LEU B 2 138 ? -22.741 9.931 -23.328 1.00 20.21 124 LEU H O 1
ATOM 2853 N N . ALA B 2 139 ? -21.297 10.794 -24.827 1.00 21.75 125 ALA H N 1
ATOM 2854 C CA . ALA B 2 139 ? -22.335 11.015 -25.846 1.00 24.11 125 ALA H CA 1
ATOM 2855 C C . ALA B 2 139 ? -22.833 9.681 -26.398 1.00 26.15 125 ALA H C 1
ATOM 2856 O O . ALA B 2 139 ? -22.043 8.763 -26.559 1.00 27.44 125 ALA H O 1
ATOM 2858 N N . PRO B 2 140 ? -24.149 9.544 -26.664 1.00 25.37 126 PRO H N 1
ATOM 2859 C CA . PRO B 2 140 ? -24.650 8.270 -27.212 1.00 28.31 126 PRO H CA 1
ATOM 2860 C C . PRO B 2 140 ? -24.040 7.898 -28.598 1.00 35.03 126 PRO H C 1
ATOM 2861 O O . PRO B 2 140 ? -23.899 8.772 -29.423 1.00 38.90 126 PRO H O 1
ATOM 2865 N N . GLY B 2 148 ? -33.383 0.222 -31.297 1.00 76.08 136 GLY H N 1
ATOM 2866 C CA . GLY B 2 148 ? -32.514 -0.415 -30.331 1.00 49.21 136 GLY H CA 1
ATOM 2867 C C . GLY B 2 148 ? -32.369 0.401 -29.056 1.00 46.22 136 GLY H C 1
ATOM 2868 O O . GLY B 2 148 ? -33.170 1.294 -28.757 1.00 38.52 136 GLY H O 1
ATOM 2869 N N . THR B 2 149 ? -31.330 0.075 -28.301 1.00 41.67 137 THR H N 1
ATOM 2870 C CA . THR B 2 149 ? -31.005 0.765 -27.055 1.00 37.33 137 THR H CA 1
ATOM 2871 C C . THR B 2 149 ? -29.716 1.555 -27.203 1.00 33.68 137 THR H C 1
ATOM 2872 O O . THR B 2 149 ? -28.768 1.071 -27.804 1.00 36.30 137 THR H O 1
ATOM 2876 N N . ALA B 2 150 ? -29.688 2.772 -26.671 1.00 27.87 138 ALA H N 1
ATOM 2877 C CA . ALA B 2 150 ? -28.457 3.570 -26.627 1.00 26.49 138 ALA H CA 1
ATOM 2878 C C . ALA B 2 150 ? -28.023 3.848 -25.183 1.00 23.82 138 ALA H C 1
ATOM 2879 O O . ALA B 2 150 ? -28.863 3.952 -24.300 1.00 27.58 138 ALA H O 1
ATOM 2881 N N . ALA B 2 151 ? -26.718 3.966 -24.959 1.00 21.75 139 ALA H N 1
ATOM 2882 C CA . ALA B 2 151 ? -26.212 4.346 -23.654 1.00 19.77 139 ALA H CA 1
ATOM 2883 C C . ALA B 2 151 ? -25.609 5.723 -23.759 1.00 19.56 139 ALA H C 1
ATOM 2884 O O . ALA B 2 151 ? -25.014 6.081 -24.771 1.00 21.03 139 ALA H O 1
ATOM 2886 N N . LEU B 2 152 ? -25.811 6.508 -22.725 1.00 18.22 140 LEU H N 1
ATOM 2887 C CA . LEU B 2 152 ? -25.194 7.813 -22.618 1.00 17.31 140 LEU H CA 1
ATOM 2888 C C . LEU B 2 152 ? -24.900 8.088 -21.159 1.00 17.58 140 LEU H C 1
ATOM 2889 O O . LEU B 2 152 ? -25.329 7.344 -20.278 1.00 18.02 140 LEU H O 1
ATOM 2894 N N . GLY B 2 153 ? -24.148 9.145 -20.873 1.00 17.92 141 GLY H N 1
ATOM 2895 C CA . GLY B 2 153 ? -23.792 9.352 -19.477 1.00 16.96 141 GLY H CA 1
ATOM 2896 C C . GLY B 2 153 ? -23.023 10.619 -19.236 1.00 15.87 141 GLY H C 1
ATOM 2897 O O . GLY B 2 153 ? -22.916 11.471 -20.125 1.00 17.86 141 GLY H O 1
ATOM 2898 N N . CYS B 2 154 ? -22.506 10.756 -18.030 1.00 16.46 142 CYS H N 1
ATOM 2899 C CA A CYS B 2 154 ? -21.639 11.857 -17.651 0.62 17.21 142 CYS H CA 1
ATOM 2900 C CA B CYS B 2 154 ? -21.592 11.836 -17.732 0.38 18.03 142 CYS H CA 1
ATOM 2901 C C . CYS B 2 154 ? -20.469 11.338 -16.864 1.00 16.13 142 CYS H C 1
ATOM 2902 O O . CYS B 2 154 ? -20.648 10.480 -16.009 1.00 18.01 142 CYS H O 1
ATOM 2907 N N . LEU B 2 155 ? -19.292 11.903 -17.129 1.00 17.86 143 LEU H N 1
ATOM 2908 C CA . LEU B 2 155 ? -18.075 11.597 -16.393 1.00 17.49 143 LEU H CA 1
ATOM 2909 C C . LEU B 2 155 ? -17.813 12.789 -15.493 1.00 17.56 143 LEU H C 1
ATOM 2910 O O . LEU B 2 155 ? -17.651 13.919 -15.960 1.00 19.07 143 LEU H O 1
ATOM 2915 N N . VAL B 2 156 ? -17.766 12.534 -14.191 1.00 16.47 144 VAL H N 1
ATOM 2916 C CA . VAL B 2 156 ? -17.614 13.579 -13.187 1.00 16.34 144 VAL H CA 1
ATOM 2917 C C . VAL B 2 156 ? -16.193 13.423 -12.665 1.00 16.78 144 VAL H C 1
ATOM 2918 O O . VAL B 2 156 ? -15.906 12.535 -11.809 1.00 18.86 144 VAL H O 1
ATOM 2922 N N . LYS B 2 157 ? -15.303 14.261 -13.175 1.00 17.49 145 LYS H N 1
ATOM 2923 C CA . LYS B 2 157 ? -13.863 13.996 -13.019 1.00 18.72 145 LYS H CA 1
ATOM 2924 C C . LYS B 2 157 ? -13.161 14.991 -12.093 1.00 18.44 145 LYS H C 1
ATOM 2925 O O . LYS B 2 157 ? -13.361 16.203 -12.206 1.00 20.23 145 LYS H O 1
ATOM 2931 N N . ASP B 2 158 ? -12.307 14.455 -11.215 1.00 19.16 146 ASP H N 1
ATOM 2932 C CA . ASP B 2 158 ? -11.300 15.217 -10.445 1.00 17.31 146 ASP H CA 1
ATOM 2933 C C . ASP B 2 158 ? -11.931 16.096 -9.368 1.00 18.00 146 ASP H C 1
ATOM 2934 O O . ASP B 2 158 ? -11.882 17.329 -9.447 1.00 21.21 146 ASP H O 1
ATOM 2939 N N . TYR B 2 159 ? -12.577 15.469 -8.393 1.00 16.93 147 TYR H N 1
ATOM 2940 C CA . TYR B 2 159 ? -13.105 16.255 -7.284 1.00 15.74 147 TYR H CA 1
ATOM 2941 C C . TYR B 2 159 ? -12.575 15.761 -5.949 1.00 16.35 147 TYR H C 1
ATOM 2942 O O . TYR B 2 159 ? -12.077 14.651 -5.844 1.00 16.42 147 TYR H O 1
ATOM 2951 N N . PHE B 2 160 ? -12.744 16.575 -4.908 1.00 15.79 148 PHE H N 1
ATOM 2952 C CA . PHE B 2 160 ? -12.313 16.166 -3.585 1.00 15.15 148 PHE H CA 1
ATOM 2953 C C . PHE B 2 160 ? -12.974 17.117 -2.589 1.00 17.32 148 PHE H C 1
ATOM 2954 O O . PHE B 2 160 ? -13.091 18.315 -2.862 1.00 19.07 148 PHE H O 1
ATOM 2962 N N . PRO B 2 161 ? -13.426 16.590 -1.437 1.00 18.45 149 PRO H N 1
ATOM 2963 C CA . PRO B 2 161 ? -13.478 15.176 -1.047 1.00 20.00 149 PRO H CA 1
ATOM 2964 C C . PRO B 2 161 ? -14.801 14.557 -1.514 1.00 18.18 149 PRO H C 1
ATOM 2965 O O . PRO B 2 161 ? -15.583 15.204 -2.236 1.00 20.04 149 PRO H O 1
ATOM 2969 N N . GLU B 2 162 ? -15.064 13.314 -1.098 1.00 18.92 150 GLU H N 1
ATOM 2970 C CA . GLU B 2 162 ? -16.394 12.726 -1.295 1.00 19.12 150 GLU H CA 1
ATOM 2971 C C . GLU B 2 162 ? -17.416 13.495 -0.418 1.00 20.83 150 GLU H C 1
ATOM 2972 O O . GLU B 2 162 ? -17.032 14.111 0.585 1.00 25.00 150 GLU H O 1
ATOM 2978 N N . PRO B 2 163 ? -18.709 13.444 -0.793 1.00 23.07 151 PRO H N 1
ATOM 2979 C CA . PRO B 2 163 ? -19.293 12.731 -1.925 1.00 20.92 151 PRO H CA 1
ATOM 2980 C C . PRO B 2 163 ? -19.784 13.664 -3.027 1.00 18.50 151 PRO H C 1
ATOM 2981 O O . PRO B 2 163 ? -19.845 14.894 -2.863 1.00 19.98 151 PRO H O 1
ATOM 2985 N N . VAL B 2 164 ? -20.135 13.070 -4.149 1.00 20.18 152 VAL H N 1
ATOM 2986 C CA . VAL B 2 164 ? -20.872 13.722 -5.235 1.00 20.99 152 VAL H CA 1
ATOM 2987 C C . VAL B 2 164 ? -22.177 12.967 -5.385 1.00 21.54 152 VAL H C 1
ATOM 2988 O O . VAL B 2 164 ? -22.226 11.734 -5.251 1.00 23.78 152 VAL H O 1
ATOM 2992 N N . THR B 2 165 ? -23.241 13.697 -5.661 1.00 19.00 153 THR H N 1
ATOM 2993 C CA . THR B 2 165 ? -24.473 13.031 -6.068 1.00 21.03 153 THR H CA 1
ATOM 2994 C C . THR B 2 165 ? -24.851 13.424 -7.484 1.00 16.30 153 THR H C 1
ATOM 2995 O O . THR B 2 165 ? -24.518 14.503 -7.947 1.00 18.43 153 THR H O 1
ATOM 2999 N N . VAL B 2 166 ? -25.508 12.516 -8.185 1.00 18.17 154 VAL H N 1
ATOM 3000 C CA . VAL B 2 166 ? -25.916 12.729 -9.563 1.00 19.25 154 VAL H CA 1
ATOM 3001 C C . VAL B 2 166 ? -27.369 12.301 -9.721 1.00 19.05 154 VAL H C 1
ATOM 3002 O O . VAL B 2 166 ? -27.770 11.231 -9.251 1.00 20.92 154 VAL H O 1
ATOM 3006 N N . SER B 2 167 ? -28.157 13.135 -10.393 1.00 18.42 156 SER H N 1
ATOM 3007 C CA . SER B 2 167 ? -29.492 12.709 -10.834 1.00 18.92 156 SER H CA 1
ATOM 3008 C C . SER B 2 167 ? -29.600 12.949 -12.350 1.00 17.87 156 SER H C 1
ATOM 3009 O O . SER B 2 167 ? -28.676 13.551 -12.976 1.00 20.30 156 SER H O 1
ATOM 3012 N N . TRP B 2 168 ? -30.698 12.484 -12.948 1.00 17.84 157 TRP H N 1
ATOM 3013 C CA . TRP B 2 168 ? -30.921 12.735 -14.377 1.00 17.74 157 TRP H CA 1
ATOM 3014 C C . TRP B 2 168 ? -32.274 13.430 -14.549 1.00 19.67 157 TRP H C 1
ATOM 3015 O O . TRP B 2 168 ? -33.274 13.045 -13.940 1.00 20.21 157 TRP H O 1
ATOM 3026 N N . ASN B 2 169 ? -32.302 14.438 -15.406 1.00 18.58 162 ASN H N 1
ATOM 3027 C CA . ASN B 2 169 ? -33.531 15.161 -15.703 1.00 18.93 162 ASN H CA 1
ATOM 3028 C C . ASN B 2 169 ? -34.227 15.604 -14.405 1.00 21.07 162 ASN H C 1
ATOM 3029 O O . ASN B 2 169 ? -35.457 15.524 -14.291 1.00 22.09 162 ASN H O 1
ATOM 3034 N N . SER B 2 170 ? -33.436 16.139 -13.482 1.00 21.64 163 SER H N 1
ATOM 3035 C CA . SER B 2 170 ? -33.922 16.707 -12.231 1.00 24.15 163 SER H CA 1
ATOM 3036 C C . SER B 2 170 ? -34.653 15.675 -11.398 1.00 23.90 163 SER H C 1
ATOM 3037 O O . SER B 2 170 ? -35.548 16.000 -10.618 1.00 28.78 163 SER H O 1
ATOM 3040 N N . GLY B 2 171 ? -34.269 14.428 -11.568 1.00 23.00 164 GLY H N 1
ATOM 3041 C CA . GLY B 2 171 ? -34.809 13.353 -10.771 1.00 23.02 164 GLY H CA 1
ATOM 3042 C C . GLY B 2 171 ? -35.939 12.627 -11.475 1.00 22.16 164 GLY H C 1
ATOM 3043 O O . GLY B 2 171 ? -36.449 11.646 -10.936 1.00 23.13 164 GLY H O 1
ATOM 3044 N N . ALA B 2 172 ? -36.336 13.091 -12.660 1.00 20.30 165 ALA H N 1
ATOM 3045 C CA . ALA B 2 172 ? -37.466 12.477 -13.365 1.00 18.39 165 ALA H CA 1
ATOM 3046 C C . ALA B 2 172 ? -37.083 11.168 -14.047 1.00 19.16 165 ALA H C 1
ATOM 3047 O O . ALA B 2 172 ? -37.958 10.353 -14.362 1.00 22.15 165 ALA H O 1
ATOM 3049 N N . LEU B 2 173 ? -35.789 10.991 -14.319 1.00 20.23 166 LEU H N 1
ATOM 3050 C CA . LEU B 2 173 ? -35.302 9.812 -14.995 1.00 17.47 166 LEU H CA 1
ATOM 3051 C C . LEU B 2 173 ? -34.477 8.990 -14.002 1.00 17.11 166 LEU H C 1
ATOM 3052 O O . LEU B 2 173 ? -33.405 9.456 -13.532 1.00 19.48 166 LEU H O 1
ATOM 3057 N N . THR B 2 174 ? -34.968 7.789 -13.673 1.00 20.47 167 THR H N 1
ATOM 3058 C CA . THR B 2 174 ? -34.292 6.863 -12.758 1.00 20.04 167 THR H CA 1
ATOM 3059 C C . THR B 2 174 ? -34.218 5.457 -13.356 1.00 19.98 167 THR H C 1
ATOM 3060 O O . THR B 2 174 ? -33.324 4.695 -13.010 1.00 22.67 167 THR H O 1
ATOM 3064 N N . SER B 2 175 ? -35.161 5.102 -14.219 1.00 21.85 168 SER H N 1
ATOM 3065 C CA A SER B 2 175 ? -35.142 3.775 -14.836 0.62 24.03 168 SER H CA 1
ATOM 3066 C CA B SER B 2 175 ? -35.149 3.784 -14.851 0.38 24.29 168 SER H CA 1
ATOM 3067 C C . SER B 2 175 ? -33.930 3.625 -15.752 1.00 24.16 168 SER H C 1
ATOM 3068 O O . SER B 2 175 ? -33.691 4.460 -16.622 1.00 27.23 168 SER H O 1
ATOM 3073 N N . GLY B 2 176 ? -33.162 2.557 -15.543 1.00 24.79 169 GLY H N 1
ATOM 3074 C CA . GLY B 2 176 ? -31.969 2.332 -16.336 1.00 25.38 169 GLY H CA 1
ATOM 3075 C C . GLY B 2 176 ? -30.745 3.196 -15.996 1.00 19.96 169 GLY H C 1
ATOM 3076 O O . GLY B 2 176 ? -29.705 3.087 -16.664 1.00 25.07 169 GLY H O 1
ATOM 3077 N N . VAL B 2 177 ? -30.833 4.001 -14.932 1.00 17.85 171 VAL H N 1
ATOM 3078 C CA . VAL B 2 177 ? -29.702 4.814 -14.484 1.00 18.07 171 VAL H CA 1
ATOM 3079 C C . VAL B 2 177 ? -28.757 4.012 -13.589 1.00 18.11 171 VAL H C 1
ATOM 3080 O O . VAL B 2 177 ? -29.209 3.339 -12.636 1.00 21.51 171 VAL H O 1
ATOM 3084 N N . HIS B 2 178 ? -27.449 4.104 -13.886 1.00 17.89 172 HIS H N 1
ATOM 3085 C CA . HIS B 2 178 ? -26.442 3.514 -13.032 1.00 16.92 172 HIS H CA 1
ATOM 3086 C C . HIS B 2 178 ? -25.410 4.543 -12.674 1.00 18.32 172 HIS H C 1
ATOM 3087 O O . HIS B 2 178 ? -24.735 5.074 -13.560 1.00 19.39 172 HIS H O 1
ATOM 3094 N N . THR B 2 179 ? -25.270 4.819 -11.385 1.00 19.62 173 THR H N 1
ATOM 3095 C CA . THR B 2 179 ? -24.256 5.746 -10.925 1.00 19.13 173 THR H CA 1
ATOM 3096 C C . THR B 2 179 ? -23.225 4.936 -10.162 1.00 19.28 173 THR H C 1
ATOM 3097 O O . THR B 2 179 ? -23.523 4.231 -9.180 1.00 21.86 173 THR H O 1
ATOM 3101 N N . PHE B 2 180 ? -21.989 4.969 -10.660 1.00 17.64 174 PHE H N 1
ATOM 3102 C CA . PHE B 2 180 ? -20.926 4.116 -10.155 1.00 16.95 174 PHE H CA 1
ATOM 3103 C C . PHE B 2 180 ? -20.262 4.685 -8.907 1.00 17.74 174 PHE H C 1
ATOM 3104 O O . PHE B 2 180 ? -20.262 5.901 -8.695 1.00 19.41 174 PHE H O 1
ATOM 3112 N N . PRO B 2 181 ? -19.712 3.803 -8.074 1.00 17.38 175 PRO H N 1
ATOM 3113 C CA . PRO B 2 181 ? -18.882 4.229 -6.946 1.00 16.97 175 PRO H CA 1
ATOM 3114 C C . PRO B 2 181 ? -17.693 5.028 -7.472 1.00 16.74 175 PRO H C 1
ATOM 3115 O O . PRO B 2 181 ? -17.141 4.742 -8.558 1.00 17.76 175 PRO H O 1
ATOM 3119 N N . ALA B 2 182 ? -17.314 6.018 -6.697 1.00 17.22 176 ALA H N 1
ATOM 3120 C CA . ALA B 2 182 ? -16.133 6.816 -7.027 1.00 16.01 176 ALA H CA 1
ATOM 3121 C C . ALA B 2 182 ? -14.878 5.982 -7.012 1.00 17.10 176 ALA H C 1
ATOM 3122 O O . ALA B 2 182 ? -14.747 4.990 -6.269 1.00 19.24 176 ALA H O 1
ATOM 3124 N N . VAL B 2 183 ? -13.945 6.377 -7.880 1.00 17.10 177 VAL H N 1
ATOM 3125 C CA . VAL B 2 183 ? -12.609 5.790 -7.800 1.00 18.80 177 VAL H CA 1
ATOM 3126 C C . VAL B 2 183 ? -11.622 6.869 -7.355 1.00 17.35 177 VAL H C 1
ATOM 3127 O O . VAL B 2 183 ? -11.813 8.037 -7.662 1.00 17.25 177 VAL H O 1
ATOM 3131 N N . LEU B 2 184 ? -10.566 6.462 -6.649 1.00 18.49 178 LEU H N 1
ATOM 3132 C CA . LEU B 2 184 ? -9.556 7.405 -6.186 1.00 18.15 178 LEU H CA 1
ATOM 3133 C C . LEU B 2 184 ? -8.352 7.322 -7.133 1.00 17.75 178 LEU H C 1
ATOM 3134 O O . LEU B 2 184 ? -7.711 6.260 -7.278 1.00 21.61 178 LEU H O 1
ATOM 3139 N N . GLN B 2 185 ? -8.070 8.445 -7.796 1.00 17.22 179 GLN H N 1
ATOM 3140 C CA . GLN B 2 185 ? -7.015 8.494 -8.804 1.00 17.44 179 GLN H CA 1
ATOM 3141 C C . GLN B 2 185 ? -5.644 8.682 -8.182 1.00 17.40 179 GLN H C 1
ATOM 3142 O O . GLN B 2 185 ? -5.528 8.988 -6.986 1.00 17.76 179 GLN H O 1
ATOM 3148 N N . SER B 2 186 ? -4.602 8.545 -9.013 1.00 18.25 180 SER H N 1
ATOM 3149 C CA . SER B 2 186 ? -3.238 8.710 -8.503 1.00 17.78 180 SER H CA 1
ATOM 3150 C C . SER B 2 186 ? -2.973 10.135 -7.948 1.00 17.79 180 SER H C 1
ATOM 3151 O O . SER B 2 186 ? -2.129 10.323 -7.041 1.00 19.30 180 SER H O 1
ATOM 3154 N N . SER B 2 187 ? -3.734 11.117 -8.438 1.00 16.87 182 SER H N 1
ATOM 3155 C CA . SER B 2 187 ? -3.641 12.495 -7.989 1.00 16.95 182 SER H CA 1
ATOM 3156 C C . SER B 2 187 ? -4.235 12.693 -6.612 1.00 17.13 182 SER H C 1
ATOM 3157 O O . SER B 2 187 ? -4.027 13.735 -6.018 1.00 20.17 182 SER H O 1
ATOM 3160 N N . GLY B 2 188 ? -4.941 11.702 -6.093 1.00 16.16 183 GLY H N 1
ATOM 3161 C CA . GLY B 2 188 ? -5.654 11.902 -4.823 1.00 16.48 183 GLY H CA 1
ATOM 3162 C C . GLY B 2 188 ? -7.049 12.489 -4.991 1.00 16.24 183 GLY H C 1
ATOM 3163 O O . GLY B 2 188 ? -7.757 12.701 -3.992 1.00 17.98 183 GLY H O 1
ATOM 3164 N N . LEU B 2 189 ? -7.430 12.773 -6.230 1.00 15.29 184 LEU H N 1
ATOM 3165 C CA . LEU B 2 189 ? -8.782 13.259 -6.552 1.00 14.16 184 LEU H CA 1
ATOM 3166 C C . LEU B 2 189 ? -9.656 12.097 -6.977 1.00 15.83 184 LEU H C 1
ATOM 3167 O O . LEU B 2 189 ? -9.166 11.104 -7.538 1.00 16.64 184 LEU H O 1
ATOM 3172 N N . TYR B 2 190 ? -10.967 12.235 -6.764 1.00 14.38 185 TYR H N 1
ATOM 3173 C CA . TYR B 2 190 ? -11.917 11.183 -7.127 1.00 13.79 185 TYR H CA 1
ATOM 3174 C C . TYR B 2 190 ? -12.518 11.459 -8.498 1.00 14.77 185 TYR H C 1
ATOM 3175 O O . TYR B 2 190 ? -12.520 12.604 -8.981 1.00 16.16 185 TYR H O 1
ATOM 3184 N N . SER B 2 191 ? -13.047 10.399 -9.104 1.00 15.06 186 SER H N 1
ATOM 3185 C CA A SER B 2 191 ? -13.875 10.523 -10.301 0.42 14.41 186 SER H CA 1
ATOM 3186 C CA B SER B 2 191 ? -13.832 10.504 -10.326 0.58 16.22 186 SER H CA 1
ATOM 3187 C C . SER B 2 191 ? -14.996 9.510 -10.228 1.00 15.68 186 SER H C 1
ATOM 3188 O O . SER B 2 191 ? -14.852 8.447 -9.610 1.00 18.70 186 SER H O 1
ATOM 3193 N N . LEU B 2 192 ? -16.125 9.859 -10.822 1.00 18.69 187 LEU H N 1
ATOM 3194 C CA . LEU B 2 192 ? -17.130 8.845 -11.032 1.00 21.44 187 LEU H CA 1
ATOM 3195 C C . LEU B 2 192 ? -17.913 9.076 -12.300 1.00 18.90 187 LEU H C 1
ATOM 3196 O O . LEU B 2 192 ? -17.831 10.135 -12.909 1.00 22.17 187 LEU H O 1
ATOM 3201 N N . SER B 2 193 ? -18.633 8.068 -12.715 1.00 18.70 188 SER H N 1
ATOM 3202 C CA A SER B 2 193 ? -19.455 8.192 -13.893 0.30 17.89 188 SER H CA 1
ATOM 3203 C CA B SER B 2 193 ? -19.463 8.200 -13.888 0.70 17.24 188 SER H CA 1
ATOM 3204 C C . SER B 2 193 ? -20.883 7.782 -13.570 1.00 16.95 188 SER H C 1
ATOM 3205 O O . SER B 2 193 ? -21.139 6.977 -12.642 1.00 17.50 188 SER H O 1
ATOM 3210 N N . SER B 2 194 ? -21.802 8.319 -14.336 1.00 15.83 189 SER H N 1
ATOM 3211 C CA . SER B 2 194 ? -23.216 7.946 -14.236 1.00 15.69 189 SER H CA 1
ATOM 3212 C C . SER B 2 194 ? -23.698 7.733 -15.652 1.00 14.86 189 SER H C 1
ATOM 3213 O O . SER B 2 194 ? -23.410 8.567 -16.533 1.00 17.01 189 SER H O 1
ATOM 3216 N N . VAL B 2 195 ? -24.411 6.636 -15.902 1.00 15.83 190 VAL H N 1
ATOM 3217 C CA . VAL B 2 195 ? -24.900 6.302 -17.240 1.00 16.57 190 VAL H CA 1
ATOM 3218 C C . VAL B 2 195 ? -26.390 5.978 -17.214 1.00 18.22 190 VAL H C 1
ATOM 3219 O O . VAL B 2 195 ? -26.978 5.688 -16.146 1.00 17.89 190 VAL H O 1
ATOM 3223 N N . VAL B 2 196 ? -27.009 6.053 -18.376 1.00 18.67 191 VAL H N 1
ATOM 3224 C CA . VAL B 2 196 ? -28.394 5.635 -18.497 1.00 19.08 191 VAL H CA 1
ATOM 3225 C C . VAL B 2 196 ? -28.562 5.024 -19.879 1.00 20.89 191 VAL H C 1
ATOM 3226 O O . VAL B 2 196 ? -27.894 5.441 -20.830 1.00 21.09 191 VAL H O 1
ATOM 3230 N N . THR B 2 197 ? -29.403 4.011 -19.990 1.00 19.85 192 THR H N 1
ATOM 3231 C CA . THR B 2 197 ? -29.772 3.507 -21.299 1.00 20.09 192 THR H CA 1
ATOM 3232 C C . THR B 2 197 ? -31.188 3.950 -21.664 1.00 22.88 192 THR H C 1
ATOM 3233 O O . THR B 2 197 ? -32.090 4.038 -20.793 1.00 25.91 192 THR H O 1
ATOM 3237 N N . VAL B 2 198 ? -31.349 4.301 -22.938 1.00 24.78 193 VAL H N 1
ATOM 3238 C CA . VAL B 2 198 ? -32.606 4.847 -23.432 1.00 29.24 193 VAL H CA 1
ATOM 3239 C C . VAL B 2 198 ? -32.881 4.323 -24.851 1.00 31.69 193 VAL H C 1
ATOM 3240 O O . VAL B 2 198 ? -31.967 3.862 -25.527 1.00 31.81 193 VAL H O 1
ATOM 3244 N N . PRO B 2 199 ? -34.145 4.383 -25.300 1.00 37.29 194 PRO H N 1
ATOM 3245 C CA . PRO B 2 199 ? -34.389 4.015 -26.703 1.00 38.33 194 PRO H CA 1
ATOM 3246 C C . PRO B 2 199 ? -33.626 4.900 -27.706 1.00 39.21 194 PRO H C 1
ATOM 3247 O O . PRO B 2 199 ? -33.626 6.141 -27.584 1.00 37.46 194 PRO H O 1
ATOM 3251 N N . SER B 2 200 ? -32.973 4.254 -28.668 1.00 38.85 195 SER H N 1
ATOM 3252 C CA . SER B 2 200 ? -32.303 4.945 -29.775 1.00 40.85 195 SER H CA 1
ATOM 3253 C C . SER B 2 200 ? -33.241 5.928 -30.440 1.00 40.94 195 SER H C 1
ATOM 3254 O O . SER B 2 200 ? -32.839 7.041 -30.788 1.00 40.90 195 SER H O 1
ATOM 3257 N N . SER B 2 201 ? -34.494 5.514 -30.610 1.00 41.09 196 SER H N 1
ATOM 3258 C CA . SER B 2 201 ? -35.481 6.342 -31.278 1.00 44.71 196 SER H CA 1
ATOM 3259 C C . SER B 2 201 ? -35.779 7.620 -30.504 1.00 46.67 196 SER H C 1
ATOM 3260 O O . SER B 2 201 ? -36.363 8.544 -31.058 1.00 48.88 196 SER H O 1
ATOM 3263 N N . SER B 2 202 ? -35.383 7.676 -29.232 1.00 46.10 197 SER H N 1
ATOM 3264 C CA . SER B 2 202 ? -35.719 8.805 -28.370 1.00 43.28 197 SER H CA 1
ATOM 3265 C C . SER B 2 202 ? -34.668 9.920 -28.439 1.00 44.15 197 SER H C 1
ATOM 3266 O O . SER B 2 202 ? -34.901 11.030 -27.946 1.00 43.11 197 SER H O 1
ATOM 3269 N N . LEU B 2 203 ? -33.512 9.621 -29.038 1.00 44.12 198 LEU H N 1
ATOM 3270 C CA . LEU B 2 203 ? -32.385 10.548 -29.026 1.00 42.70 198 LEU H CA 1
ATOM 3271 C C . LEU B 2 203 ? -32.636 11.872 -29.744 1.00 47.41 198 LEU H C 1
ATOM 3272 O O . LEU B 2 203 ? -32.084 12.911 -29.379 1.00 44.68 198 LEU H O 1
ATOM 3277 N N . GLY B 2 204 ? -33.475 11.842 -30.763 1.00 54.87 199 GLY H N 1
ATOM 3278 C 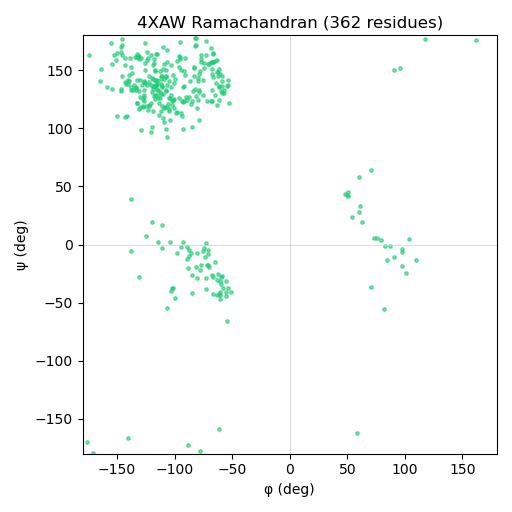CA . GLY B 2 204 ? -33.732 13.052 -31.506 1.00 63.12 199 GLY H CA 1
ATOM 3279 C C . GLY B 2 204 ? -34.736 13.936 -30.808 1.00 60.35 199 GLY H C 1
ATOM 3280 O O . GLY B 2 204 ? -34.717 15.159 -30.960 1.00 60.65 199 GLY H O 1
ATOM 3281 N N . THR B 2 205 ? -35.622 13.314 -30.043 1.00 57.58 200 THR H N 1
ATOM 3282 C CA . THR B 2 205 ? -36.740 14.038 -29.457 1.00 57.91 200 THR H CA 1
ATOM 3283 C C . THR B 2 205 ? -36.580 14.410 -27.970 1.00 57.41 200 THR H C 1
ATOM 3284 O O . THR B 2 205 ? -36.985 15.503 -27.547 1.00 56.40 200 THR H O 1
ATOM 3288 N N . GLN B 2 206 ? -35.976 13.517 -27.185 1.00 48.10 203 GLN H N 1
ATOM 3289 C CA . GLN B 2 206 ? -35.931 13.701 -25.745 1.00 42.64 203 GLN H CA 1
ATOM 3290 C C . GLN B 2 206 ? -34.581 14.272 -25.301 1.00 38.75 203 GLN H C 1
ATOM 3291 O O . GLN B 2 206 ? -33.533 13.905 -25.830 1.00 38.95 203 GLN H O 1
ATOM 3297 N N . THR B 2 207 ? -34.625 15.161 -24.315 1.00 33.34 205 THR H N 1
ATOM 3298 C CA . THR B 2 207 ? -33.445 15.773 -23.727 1.00 31.54 205 THR H CA 1
ATOM 3299 C C . THR B 2 207 ? -32.957 15.000 -22.513 1.00 28.53 205 THR H C 1
ATOM 3300 O O . THR B 2 207 ? -33.752 14.613 -21.648 1.00 28.62 205 THR H O 1
ATOM 3304 N N . TYR B 2 208 ? -31.642 14.780 -22.428 1.00 23.32 206 TYR H N 1
ATOM 3305 C CA . TYR B 2 208 ? -31.054 14.079 -21.297 1.00 21.77 206 TYR H CA 1
ATOM 3306 C C . TYR B 2 208 ? -30.015 14.969 -20.644 1.00 20.58 206 TYR H C 1
ATOM 3307 O O . TYR B 2 208 ? -29.003 15.365 -21.283 1.00 22.97 206 TYR H O 1
ATOM 3316 N N . ILE B 2 209 ? -30.262 15.282 -19.369 1.00 19.73 207 ILE H N 1
ATOM 3317 C CA . ILE B 2 209 ? -29.414 16.194 -18.596 1.00 17.95 207 ILE H CA 1
ATOM 3318 C C . ILE B 2 209 ? -28.973 15.506 -17.302 1.00 19.52 207 ILE H C 1
ATOM 3319 O O . ILE B 2 209 ? -29.789 15.012 -16.509 1.00 21.49 207 ILE H O 1
ATOM 3324 N N . CYS B 2 210 ? -27.667 15.523 -17.057 1.00 19.17 208 CYS H N 1
ATOM 3325 C CA A CYS B 2 210 ? -27.176 15.012 -15.781 0.74 19.37 208 CYS H CA 1
ATOM 3326 C CA B CYS B 2 210 ? -27.072 15.010 -15.845 0.26 20.11 208 CYS H CA 1
ATOM 3327 C C . CYS B 2 210 ? -26.949 16.159 -14.818 1.00 19.86 208 CYS H C 1
ATOM 3328 O O . CYS B 2 210 ? -26.326 17.168 -15.136 1.00 22.30 208 CYS H O 1
ATOM 3333 N N . ASN B 2 211 ? -27.510 15.997 -13.616 1.00 19.42 209 ASN H N 1
ATOM 3334 C CA . ASN B 2 211 ? -27.434 17.025 -12.587 1.00 18.73 209 ASN H CA 1
ATOM 3335 C C . ASN B 2 211 ? -26.433 16.571 -11.550 1.00 19.80 209 ASN H C 1
ATOM 3336 O O . ASN B 2 211 ? -26.658 15.569 -10.862 1.00 20.70 209 ASN H O 1
ATOM 3341 N N . VAL B 2 212 ? -25.323 17.298 -11.432 1.00 17.24 210 VAL H N 1
ATOM 3342 C CA . VAL B 2 212 ? -24.239 16.839 -10.581 1.00 16.32 210 VAL H CA 1
ATOM 3343 C C . VAL B 2 212 ? -24.117 17.817 -9.442 1.00 18.82 210 VAL H C 1
ATOM 3344 O O . VAL B 2 212 ? -24.104 19.034 -9.674 1.00 20.30 210 VAL H O 1
ATOM 3348 N N . ASN B 2 213 ? -24.024 17.320 -8.217 1.00 17.60 211 ASN H N 1
ATOM 3349 C CA . ASN B 2 213 ? -23.928 18.199 -7.061 1.00 18.16 211 ASN H CA 1
ATOM 3350 C C . ASN B 2 213 ? -22.735 17.804 -6.217 1.00 19.19 211 ASN H C 1
ATOM 3351 O O . ASN B 2 213 ? -22.668 16.668 -5.726 1.00 21.10 211 ASN H O 1
ATOM 3356 N N . HIS B 2 214 ? -21.782 18.717 -6.065 1.00 18.43 212 HIS H N 1
ATOM 3357 C CA . HIS B 2 214 ? -20.665 18.496 -5.156 1.00 17.74 212 HIS H CA 1
ATOM 3358 C C . HIS B 2 214 ? -20.666 19.609 -4.117 1.00 17.85 212 HIS H C 1
ATOM 3359 O O . HIS B 2 214 ? -20.207 20.727 -4.384 1.00 18.19 212 HIS H O 1
ATOM 3366 N N . LYS B 2 215 ? -21.242 19.344 -2.949 1.00 18.77 213 LYS H N 1
ATOM 3367 C CA . LYS B 2 215 ? -21.531 20.417 -1.996 1.00 19.77 213 LYS H CA 1
ATOM 3368 C C . LYS B 2 215 ? -20.211 21.141 -1.536 1.00 19.79 213 LYS H C 1
ATOM 3369 O O . LYS B 2 215 ? -20.190 22.372 -1.456 1.00 21.00 213 LYS H O 1
ATOM 3375 N N . PRO B 2 216 ? -19.110 20.380 -1.237 1.00 21.40 214 PRO H N 1
ATOM 3376 C CA . PRO B 2 216 ? -17.930 21.062 -0.669 1.00 20.86 214 PRO H CA 1
ATOM 3377 C C . PRO B 2 216 ? -17.342 22.130 -1.558 1.00 20.85 214 PRO H C 1
ATOM 3378 O O . PRO B 2 216 ? -16.739 23.087 -1.061 1.00 23.15 214 PRO H O 1
ATOM 3382 N N . SER B 2 217 ? -17.514 21.990 -2.871 1.00 19.85 215 SER H N 1
ATOM 3383 C CA . SER B 2 217 ? -17.010 22.998 -3.789 1.00 20.21 215 SER H CA 1
ATOM 3384 C C . SER B 2 217 ? -18.125 23.900 -4.352 1.00 21.02 215 SER H C 1
ATOM 3385 O O . SER B 2 217 ? -17.858 24.804 -5.195 1.00 22.15 215 SER H O 1
ATOM 3388 N N . ASN B 2 218 ? -19.368 23.674 -3.912 1.00 19.98 216 ASN H N 1
ATOM 3389 C CA . ASN B 2 218 ? -20.535 24.349 -4.509 1.00 21.89 216 ASN H CA 1
ATOM 3390 C C . ASN B 2 218 ? -20.551 24.221 -6.030 1.00 21.49 216 ASN H C 1
ATOM 3391 O O . ASN B 2 218 ? -20.893 25.185 -6.757 1.00 22.88 216 ASN H O 1
ATOM 3396 N N . THR B 2 219 ? -20.228 23.031 -6.527 1.00 20.73 217 THR H N 1
ATOM 3397 C CA . THR B 2 219 ? -20.333 22.752 -7.953 1.00 21.98 217 THR H CA 1
ATOM 3398 C C . THR B 2 219 ? -21.684 22.139 -8.217 1.00 22.61 217 THR H C 1
ATOM 3399 O O . THR B 2 219 ? -21.962 21.037 -7.764 1.00 25.27 217 THR H O 1
ATOM 3403 N N . LYS B 2 220 ? -22.554 22.873 -8.895 1.00 22.53 218 LYS H N 1
ATOM 3404 C CA . LYS B 2 220 ? -23.877 22.336 -9.208 1.00 23.82 218 LYS H CA 1
ATOM 3405 C C . LYS B 2 220 ? -24.100 22.541 -10.690 1.00 24.84 218 LYS H C 1
ATOM 3406 O O . LYS B 2 220 ? -24.440 23.647 -11.137 1.00 27.80 218 LYS H O 1
ATOM 3412 N N . VAL B 2 221 ? -23.871 21.485 -11.454 1.00 20.71 219 VAL H N 1
ATOM 3413 C CA . VAL B 2 221 ? -23.802 21.539 -12.916 1.00 21.63 219 VAL H CA 1
ATOM 3414 C C . VAL B 2 221 ? -24.909 20.701 -13.506 1.00 22.13 219 VAL H C 1
ATOM 3415 O O . VAL B 2 221 ? -25.148 19.583 -13.057 1.00 25.03 219 VAL H O 1
ATOM 3419 N N . ASP B 2 222 ? -25.567 21.231 -14.529 1.00 20.81 220 ASP H N 1
ATOM 3420 C CA . ASP B 2 222 ? -26.605 20.490 -15.248 1.00 22.97 220 ASP H CA 1
ATOM 3421 C C . ASP B 2 222 ? -26.166 20.383 -16.687 1.00 26.74 220 ASP H C 1
ATOM 3422 O O . ASP B 2 222 ? -26.230 21.384 -17.425 1.00 30.30 220 ASP H O 1
ATOM 3427 N N . LYS B 2 223 ? -25.636 19.218 -17.058 1.00 22.86 221 LYS H N 1
ATOM 3428 C CA . LYS B 2 223 ? -24.980 19.042 -18.340 1.00 20.91 221 LYS H CA 1
ATOM 3429 C C . LYS B 2 223 ? -25.886 18.312 -19.325 1.00 21.72 221 LYS H C 1
ATOM 3430 O O . LYS B 2 223 ? -26.284 17.182 -19.069 1.00 20.46 221 LYS H O 1
ATOM 3436 N N . LYS B 2 224 ? -26.209 18.948 -20.453 1.00 22.74 222 LYS H N 1
ATOM 3437 C CA . LYS B 2 224 ? -27.036 18.304 -21.458 1.00 23.38 222 LYS H CA 1
ATOM 3438 C C . LYS B 2 224 ? -26.146 17.416 -22.283 1.00 24.25 222 LYS H C 1
ATOM 3439 O O . LYS B 2 224 ? -25.072 17.848 -22.749 1.00 28.28 222 LYS H O 1
ATOM 3445 N N . VAL B 2 225 ? -26.548 16.156 -22.417 1.00 22.37 225 VAL H N 1
ATOM 3446 C CA . VAL B 2 225 ? -25.744 15.181 -23.126 1.00 22.37 225 VAL H CA 1
ATOM 3447 C C . VAL B 2 225 ? -26.382 14.951 -24.477 1.00 28.15 225 VAL H C 1
ATOM 3448 O O . VAL B 2 225 ? -27.498 14.440 -24.576 1.00 32.67 225 VAL H O 1
ATOM 3452 N N . GLU B 2 226 ? -25.677 15.289 -25.544 1.00 31.36 226 GLU H N 1
ATOM 3453 C CA . GLU B 2 226 ? -26.303 15.124 -26.864 1.00 35.44 226 GLU H CA 1
ATOM 3454 C C . GLU B 2 226 ? -25.466 14.240 -27.761 1.00 37.39 226 GLU H C 1
ATOM 3455 O O . GLU B 2 226 ? -24.305 14.047 -27.465 1.00 36.24 226 GLU H O 1
ATOM 3461 N N . PRO B 2 227 ? -26.070 13.662 -28.826 1.00 41.55 227 PRO H N 1
ATOM 3462 C CA . PRO B 2 227 ? -25.337 12.851 -29.822 1.00 44.86 227 PRO H CA 1
ATOM 3463 C C . PRO B 2 227 ? -24.123 13.554 -30.423 1.00 44.96 227 PRO H C 1
ATOM 3464 O O . PRO B 2 227 ? -24.280 14.744 -30.669 1.00 45.28 227 PRO H O 1
ATOM 3468 N N . ASN C 3 1 ? -12.815 -11.132 30.789 1.00 28.61 671 ASN P N 1
ATOM 3469 C CA . ASN C 3 1 ? -13.443 -10.558 29.613 1.00 21.60 671 ASN P CA 1
ATOM 3470 C C . ASN C 3 1 ? -14.021 -9.166 29.920 1.00 19.41 671 ASN P C 1
ATOM 3471 O O . ASN C 3 1 ? -14.996 -9.009 30.668 1.00 21.23 671 ASN P O 1
ATOM 3476 N N . TRP C 3 2 ? -13.410 -8.149 29.325 1.00 17.43 672 TRP P N 1
ATOM 3477 C CA . TRP C 3 2 ? -13.858 -6.776 29.502 1.00 17.23 672 TRP P CA 1
ATOM 3478 C C . TRP C 3 2 ? -15.339 -6.649 29.123 1.00 17.88 672 TRP P C 1
ATOM 3479 O O . TRP C 3 2 ? -16.066 -5.853 29.727 1.00 16.88 672 TRP P O 1
ATOM 3490 N N . PHE C 3 3 ? -15.802 -7.455 28.170 1.00 15.81 673 PHE P N 1
ATOM 3491 C CA . PHE C 3 3 ? -17.210 -7.365 27.724 1.00 17.17 673 PHE P CA 1
ATOM 3492 C C . PHE C 3 3 ? -18.208 -7.877 28.769 1.00 19.97 673 PHE P C 1
ATOM 3493 O O . PHE C 3 3 ? -19.415 -7.703 28.572 1.00 18.81 673 PHE P O 1
ATOM 3501 N N . ASP C 3 4 ? -17.723 -8.490 29.858 1.00 18.25 674 ASP P N 1
ATOM 3502 C CA . ASP C 3 4 ? -18.618 -8.934 30.958 1.00 19.70 674 ASP P CA 1
ATOM 3503 C C . ASP C 3 4 ? -18.668 -7.951 32.112 1.00 18.44 674 ASP P C 1
ATOM 3504 O O . ASP C 3 4 ? -19.472 -8.103 33.034 1.00 19.83 674 ASP P O 1
ATOM 3509 N N . ILE C 3 5 ? -17.836 -6.918 32.087 1.00 17.37 675 ILE P N 1
ATOM 3510 C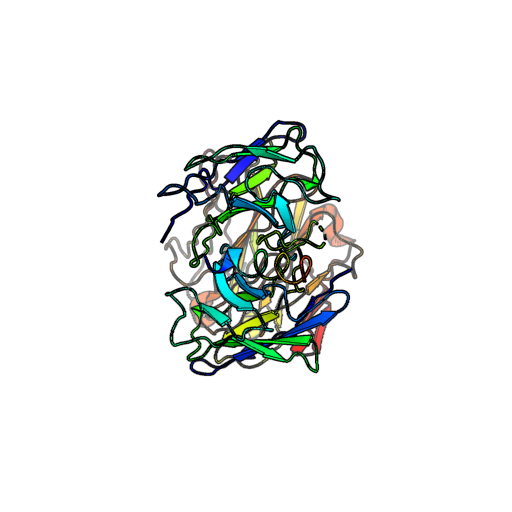 CA . ILE C 3 5 ? -17.777 -5.982 33.206 1.00 15.42 675 ILE P CA 1
ATOM 3511 C C . ILE C 3 5 ? -19.097 -5.271 33.470 1.00 16.56 675 ILE P C 1
ATOM 3512 O O . ILE C 3 5 ? -19.538 -5.188 34.643 1.00 19.25 675 ILE P O 1
ATOM 3517 N N . THR C 3 6 ? -19.751 -4.740 32.436 1.00 16.78 676 THR P N 1
ATOM 3518 C CA . THR C 3 6 ? -20.964 -3.967 32.697 1.00 16.61 676 THR P CA 1
ATOM 3519 C C . THR C 3 6 ? -22.116 -4.848 33.240 1.00 16.76 676 THR P C 1
ATOM 3520 O O . THR C 3 6 ? -22.999 -4.344 33.959 1.00 18.62 676 THR P O 1
ATOM 3524 N N . ASN C 3 7 ? -22.118 -6.135 32.914 1.00 17.76 677 ASN P N 1
ATOM 3525 C CA . ASN C 3 7 ? -23.111 -7.055 33.467 1.00 18.52 677 ASN P CA 1
ATOM 3526 C C . ASN C 3 7 ? -22.910 -7.204 34.955 1.00 21.23 677 ASN P C 1
ATOM 3527 O O . ASN C 3 7 ? -23.883 -7.189 35.734 1.00 23.29 677 ASN P O 1
ATOM 3532 N N A TRP C 3 8 ? -21.653 -7.345 35.359 0.55 18.14 678 TRP P N 1
ATOM 3533 N N B TRP C 3 8 ? -21.657 -7.335 35.384 0.45 21.52 678 TRP P N 1
ATOM 3534 C CA A TRP C 3 8 ? -21.302 -7.377 36.772 0.55 18.29 678 TRP P CA 1
ATOM 3535 C CA B TRP C 3 8 ? -21.377 -7.375 36.820 0.45 24.46 678 TRP P CA 1
ATOM 3536 C C A TRP C 3 8 ? -21.733 -6.071 37.462 0.55 18.45 678 TRP P C 1
ATOM 3537 C C B TRP C 3 8 ? -21.726 -6.045 37.505 0.45 21.84 678 TRP P C 1
ATOM 3538 O O A TRP C 3 8 ? -22.336 -6.115 38.543 0.55 21.76 678 TRP P O 1
ATOM 3539 O O B TRP C 3 8 ? -22.236 -6.036 38.628 0.45 24.57 678 TRP P O 1
ATOM 3560 N N . LEU C 3 9 ? -21.437 -4.927 36.851 1.00 19.50 679 LEU P N 1
ATOM 3561 C CA . LEU C 3 9 ? -21.834 -3.628 37.405 1.00 19.62 679 LEU P CA 1
ATOM 3562 C C . LEU C 3 9 ? -23.360 -3.544 37.602 1.00 22.97 679 LEU P C 1
ATOM 3563 O O . LEU C 3 9 ? -23.864 -3.047 38.614 1.00 23.57 679 LEU P O 1
ATOM 3568 N N . TRP C 3 10 ? -24.098 -4.037 36.625 1.00 22.08 680 TRP P N 1
ATOM 3569 C CA . TRP C 3 10 ? -25.558 -3.996 36.676 1.00 22.62 680 TRP P CA 1
ATOM 3570 C C . TRP C 3 10 ? -26.047 -4.817 37.849 1.00 24.17 680 TRP P C 1
ATOM 3571 O O . TRP C 3 10 ? -26.952 -4.394 38.597 1.00 27.02 680 TRP P O 1
ATOM 3582 N N . TYR C 3 11 ? -25.453 -5.982 38.038 0.97 24.33 681 TYR P N 1
ATOM 3583 C CA . TYR C 3 11 ? -25.875 -6.866 39.126 0.97 26.00 681 TYR P CA 1
ATOM 3584 C C . TYR C 3 11 ? -25.567 -6.271 40.496 0.97 26.36 681 TYR P C 1
ATOM 3585 O O . TYR C 3 11 ? -26.418 -6.282 41.418 0.97 27.97 681 TYR P O 1
ATOM 3594 N N . ILE C 3 12 ? -24.393 -5.688 40.659 1.00 27.61 682 ILE P N 1
ATOM 3595 C CA . ILE C 3 12 ? -24.033 -5.147 41.974 1.00 32.03 682 ILE P CA 1
ATOM 3596 C C . ILE C 3 12 ? -24.856 -3.884 42.285 1.00 39.46 682 ILE P C 1
ATOM 3597 O O . ILE C 3 12 ? -25.189 -3.622 43.446 1.00 49.28 682 ILE P O 1
ATOM 3602 N N A LYS C 3 13 ? -25.225 -3.137 41.250 0.55 42.35 683 LYS P N 1
ATOM 3603 N N B LYS C 3 13 ? -25.225 -3.121 41.264 0.45 40.65 683 LYS P N 1
ATOM 3604 C CA A LYS C 3 13 ? -26.043 -1.938 41.400 0.55 49.31 683 LYS P CA 1
ATOM 3605 C CA B LYS C 3 13 ? -26.045 -1.938 41.502 0.45 47.11 683 LYS P CA 1
ATOM 3606 C C A LYS C 3 13 ? -27.502 -2.266 41.731 0.55 52.94 683 LYS P C 1
ATOM 3607 C C B LYS C 3 13 ? -27.515 -2.276 41.766 0.45 53.00 683 LYS P C 1
ATOM 3608 O O A LYS C 3 13 ? -28.162 -1.534 42.468 0.55 57.69 683 LYS P O 1
ATOM 3609 O O B LYS C 3 13 ? -28.197 -1.558 42.495 0.45 59.12 683 LYS P O 1
ATOM 3620 N N . LYS C 3 14 ? -27.999 -3.366 41.179 1.00 56.20 684 LYS P N 1
ATOM 3621 C CA . LYS C 3 14 ? -29.341 -3.851 41.480 1.00 62.76 684 LYS P CA 1
ATOM 3622 C C . LYS C 3 14 ? -29.420 -4.314 42.933 1.00 71.78 684 LYS P C 1
ATOM 3623 O O . LYS C 3 14 ? -30.311 -3.897 43.673 1.00 91.29 684 LYS P O 1
ATOM 3626 N N . LYS C 3 15 ? -28.481 -5.177 43.327 0.91 66.13 685 LYS P N 1
ATOM 3627 C CA . LYS C 3 15 ? -28.459 -5.777 44.664 0.91 61.11 685 LYS P CA 1
ATOM 3628 C C . LYS C 3 15 ? -28.487 -4.753 45.800 0.91 58.32 685 LYS P C 1
ATOM 3629 O O . LYS C 3 15 ? -29.451 -4.692 46.557 0.91 63.07 685 LYS P O 1
ATOM 3632 N N . LYS C 3 16 ? -27.432 -3.956 45.918 0.46 46.65 686 LYS P N 1
ATOM 3633 C CA A LYS C 3 16 ? -27.394 -2.990 47.004 0.63 75.99 686 LYS P CA 1
ATOM 3634 C CA B LYS C 3 16 ? -27.258 -2.966 46.986 0.37 70.70 686 LYS P CA 1
ATOM 3635 C C . LYS C 3 16 ? -27.654 -1.572 46.506 0.28 28.67 686 LYS P C 1
ATOM 3636 O O . LYS C 3 16 ? -27.688 -1.323 45.306 0.74 66.47 686 LYS P O 1
#